Protein AF-A0A7C5XKD5-F1 (afdb_monomer_lite)

Secondary structure (DSSP, 8-state):
--S-SSSHHHHTTSS-PPP--PPPPEEEEEETTEEEEEEEEPPPTT--SPEEEEEEEEE-TT--EEEEEEEEEEETTEEEEEEEEEETTSSS------EEE---HHHHHHHHHHHHHHHS-SS--PPPPHHHHHHHHHHHHHHH--PPPPP------SSS----SEEEESGGG-EEEEEEEETTTTEEEEEEEESSSTT-EEEEEEEEEEETTTEEEEEEEEEETTEEEEEEES--HHHHHHHHHHHHT-SSS-SSSHHHHHHHHHHHHHHHHHHHHHHHHHHHHHHHHHHHHHT-HHHHH-HHHIIIIIIGGGT--S-HHHHHHHHHHHHGGGS-GGG--EEEEEESSSHHHHHHHHHHHHHS-TTTEEEEEE-TT--THHHHTTSEEEEETTEEEEEEE-TT-EEEEE--GGGGSSSHHHHHHHHHHHHHTS---TT-EEEEEEEETTTTEEEEEEEES--EEEEEEEGGGGGG--THHHHHEEEEE----GGGHHHHHHHHHHTTTTHHHHHHHHHHHHHHHTTSPEEEEEEE-HHHHHHHHHHHHTT---HHHHHHHHHHHHHHHHHHHHHHHHHHHHHHHHTTPPPPSEEEEEEE-HHHHHHHHHHHHHHHHHHHTT----HHHHHHHHHHHHT-S-EEHHHHHHHS-S-HHHHHHHHHHHHHTTSSEEEETTEEE-TT-TTS-THHHHHHHHHTTSSS-------

Sequence (711 aa):
MTAGDSEQAKENAELNKPVGLSSPERKCAIEGGIKVCVVTDTPRDGFDGSTILAELDVSDEDGKRGYCVIEFRRKDGKDYARFFITISGYKGKRERIINDPIKNVNKLLSTLRAIIKAGNGPEGVPSPSGGIANLIKEVMERAYGIRKPEQQGRSEGPQGIELPEEVREGENDRFVATRDFDYDKGTFSIIIKDREQPGKEVSIIFRLVRKGQTKVYVYISIYSNGKRVLEDRDLPIMEIMKAIRRELNTKAIRNDGPIADFIGRVYSLVIKEAEKLRRELIKQLRKKLFNKLRGAQEFLANPLRYIVTYVLGLKHYGDEIAKKAGVLTIATAWLPDEYHAHCAITGPSSGGKTNLLKALYECTPKSVVLGGVLRASSSPKALFYAGRREEVGKAIRHVLEVHHKVVFYAEPTMFYNNTPEGSLARELFKLLLSDTEEGEVLCHEAVDPDKLVYRQYCIDGRPVVITTIPDENLTSLRGQELARLLPVSIDLNPEVEPEALRFIRRKSRFKEEFKRRALLARFFLSLMPIVESVELDEEADRFIDDLLMSYIGGERIEKHIRRAEQDLESLAAAYELLNYTAKLIQEGKKPPRKLEKLIVGKEAVKYVWEILKDAFEAKIYASPLKGDKARIYKLIRDRGGPVRAAEILEAVSLSKKTVYTILRELLDEGRIIQCGRGIYAVPGKCGQSITNYMNEKQNNAQQGGEGDGPQ

pLDDT: mean 74.14, std 22.01, range [25.62, 98.62]

Foldseek 3Di:
DDPDPPPVVVVVVPPDDDDDDDAWDWDWDDDPNKIWIWTWDDDDPPFPDIWTWIWIWDQDPVGWTKIKTWTWGDDPNFIWIWIAIATPDDPDGDGDTDTDGCLDVVVVVVVVQVVVVVVDDPDDDDDPPVVVVVVVVVVCCVVPPDDDDDDDDDDDDPDDDPQDQWDFWFVVSQKIWGWDDDLVQLKIKIKIDGNVDPQWIKMKIWGFDDDPQQATWTWIWIDTSNHTDDIDTPDDLVVVVVSVCVSSVDPGQDCSDRVSVSVVVVVVVSVVSSVVSSVVSVVVVLVVLLVVLLVCCVCLVAVLCCCQCVQLVLQAPAQSLVSSLLLLLLLLLLEALLLRAEAEAEEAPDCRLVSSLVSSQLLAAPVQEQDHQAELPHFPVVSLVVADWDDDPQATEREHEARSHEHHYEEVVLLLDPDPSNVVSVVVVLLLQDADDQQRKDWDWDQPVVPSGIYIRIYHGHHRYYYYYYPVCLVVDDDSRLQRYQYRYGDPDVVCVVVVVVSVVCSVVCPVVSSVSSVSSNSLSVQQAREQEEEEDPQQVVVLCVVLVLLDDDPVLVSLSVSLSSNLSSSLQSSQSSNVSSVCSNVVHGRDNHDHYDYGYNVSSVVSCVSSVLSSVCRSLSHNDDDVLVVLLCVQVVVQAKDAQVVSCVVDVDDSVVSVVSVVVCVVSLQWDALDDRIIHGRPRSPPDPVVPVVVVVVVVVPPDDDDDDD

Radius of gyration: 37.43 Å; chains: 1; bounding box: 104×85×127 Å

Structure (mmCIF, N/CA/C/O backbone):
data_AF-A0A7C5XKD5-F1
#
_entry.id   AF-A0A7C5XKD5-F1
#
loop_
_atom_site.group_PDB
_atom_site.id
_atom_site.type_symbol
_atom_site.label_atom_id
_atom_site.label_alt_id
_atom_site.label_comp_id
_atom_site.label_asym_id
_atom_site.label_entity_id
_atom_site.label_seq_id
_atom_site.pdbx_PDB_ins_code
_atom_site.Cartn_x
_atom_site.Cartn_y
_atom_site.Cartn_z
_atom_site.occupancy
_atom_site.B_iso_or_equiv
_atom_site.auth_seq_id
_atom_site.auth_comp_id
_atom_site.auth_asym_id
_atom_site.auth_atom_id
_atom_site.pdbx_PDB_model_num
ATOM 1 N N . MET A 1 1 ? 31.459 -57.978 48.358 1.00 37.84 1 MET A N 1
ATOM 2 C CA . MET A 1 1 ? 31.448 -56.915 49.380 1.00 37.84 1 MET A CA 1
ATOM 3 C C . MET A 1 1 ? 30.030 -56.416 49.503 1.00 37.84 1 MET A C 1
ATOM 5 O O . MET A 1 1 ? 29.322 -56.342 48.509 1.00 37.84 1 MET A O 1
ATOM 9 N N . THR A 1 2 ? 29.610 -56.318 50.747 1.00 29.58 2 THR A N 1
ATOM 10 C CA . THR A 1 2 ? 28.289 -56.651 51.270 1.00 29.58 2 THR A CA 1
ATOM 11 C C . THR A 1 2 ? 27.426 -55.422 51.503 1.00 29.58 2 THR A C 1
ATOM 13 O O . THR A 1 2 ? 27.930 -54.312 51.635 1.00 29.58 2 THR A O 1
ATOM 16 N N . ALA A 1 3 ? 26.118 -55.676 51.585 1.00 35.81 3 ALA A N 1
ATOM 17 C CA . ALA A 1 3 ? 25.124 -54.808 52.194 1.00 35.81 3 ALA A CA 1
ATOM 18 C C . ALA A 1 3 ? 25.653 -54.236 53.521 1.00 35.81 3 ALA A C 1
ATOM 20 O O . ALA A 1 3 ? 25.986 -54.997 54.428 1.00 35.81 3 ALA A O 1
ATOM 21 N N . GLY A 1 4 ? 25.785 -52.913 53.589 1.00 32.97 4 GLY A N 1
ATOM 22 C CA . GLY A 1 4 ? 26.355 -52.206 54.739 1.00 32.97 4 GLY A CA 1
ATOM 23 C C . GLY A 1 4 ? 26.035 -50.710 54.775 1.00 32.97 4 GLY A C 1
ATOM 24 O O . GLY A 1 4 ? 25.967 -50.144 55.856 1.00 32.97 4 GLY A O 1
ATOM 25 N N . ASP A 1 5 ? 25.710 -50.086 53.637 1.00 37.31 5 ASP A N 1
ATOM 26 C CA . ASP A 1 5 ? 25.502 -48.627 53.589 1.00 37.31 5 ASP A CA 1
ATOM 27 C C . ASP A 1 5 ? 24.025 -48.182 53.609 1.00 37.31 5 ASP A C 1
ATOM 29 O O . ASP A 1 5 ? 23.731 -46.994 53.493 1.00 37.31 5 ASP A O 1
ATOM 33 N N . SER A 1 6 ? 23.059 -49.100 53.774 1.00 42.69 6 SER A N 1
ATOM 34 C CA . SER A 1 6 ? 21.624 -48.748 53.783 1.00 42.69 6 SER A CA 1
ATOM 35 C C . SER A 1 6 ? 21.005 -48.552 55.172 1.00 42.69 6 SER A C 1
ATOM 37 O O . SER A 1 6 ? 19.851 -48.130 55.251 1.00 42.69 6 SER A O 1
ATOM 39 N N . GLU A 1 7 ? 21.722 -48.854 56.259 1.00 37.22 7 GLU A N 1
ATOM 40 C CA . GLU A 1 7 ? 21.182 -48.739 57.627 1.00 37.22 7 GLU A CA 1
ATOM 41 C C . GLU A 1 7 ? 21.539 -47.420 58.328 1.00 37.22 7 GLU A C 1
ATOM 43 O O . GLU A 1 7 ? 20.690 -46.875 59.029 1.00 37.22 7 GLU A O 1
ATOM 48 N N . GLN A 1 8 ? 22.682 -46.789 58.033 1.00 37.28 8 GLN A N 1
ATOM 49 C CA . GLN A 1 8 ? 23.016 -45.464 58.595 1.00 37.28 8 GLN A CA 1
ATOM 50 C C . GLN A 1 8 ? 22.252 -44.288 57.955 1.00 37.28 8 GLN A C 1
ATOM 52 O O . GLN A 1 8 ? 22.189 -43.202 58.528 1.00 37.28 8 GLN A O 1
ATOM 57 N N . ALA A 1 9 ? 21.608 -44.490 56.800 1.00 37.19 9 ALA A N 1
ATOM 58 C CA . ALA A 1 9 ? 20.770 -43.464 56.171 1.00 37.19 9 ALA A CA 1
ATOM 59 C C . ALA A 1 9 ? 19.340 -43.400 56.745 1.00 37.19 9 ALA A C 1
ATOM 61 O O . ALA A 1 9 ? 18.638 -42.414 56.517 1.00 37.19 9 ALA A O 1
ATOM 62 N N . LYS A 1 10 ? 18.895 -44.422 57.493 1.00 38.03 10 LYS A N 1
ATOM 63 C CA . LYS A 1 10 ? 17.557 -44.440 58.108 1.00 38.03 10 LYS A CA 1
ATOM 64 C C . LYS A 1 10 ? 17.517 -43.761 59.476 1.00 38.03 10 LYS A C 1
ATOM 66 O O . LYS A 1 10 ? 16.509 -43.147 59.803 1.00 38.03 10 LYS A O 1
ATOM 71 N N . GLU A 1 11 ? 18.615 -43.781 60.227 1.00 31.91 11 GLU A N 1
ATOM 72 C CA . GLU A 1 11 ? 18.645 -43.236 61.592 1.00 31.91 11 GLU A CA 1
ATOM 73 C C . GLU A 1 11 ? 18.749 -41.695 61.625 1.00 31.91 11 GLU A C 1
ATOM 75 O O . GLU A 1 11 ? 18.187 -41.047 62.504 1.00 31.91 11 GLU A O 1
ATOM 80 N N . ASN A 1 12 ? 19.326 -41.068 60.591 1.00 33.34 12 ASN A N 1
ATOM 81 C CA . ASN A 1 12 ? 19.355 -39.601 60.461 1.00 33.34 12 ASN A CA 1
ATOM 82 C C . ASN A 1 12 ? 18.059 -38.985 59.889 1.00 33.34 12 ASN A C 1
ATOM 84 O O . ASN A 1 12 ? 17.941 -37.761 59.823 1.00 33.34 12 ASN A O 1
ATOM 88 N N . ALA A 1 13 ? 17.075 -39.801 59.492 1.00 34.38 13 ALA A N 1
ATOM 89 C CA . ALA A 1 13 ? 15.789 -39.322 58.976 1.00 34.38 13 ALA A CA 1
ATOM 90 C C . ALA A 1 13 ? 14.694 -39.203 60.058 1.00 34.38 13 ALA A C 1
ATOM 92 O O . ALA A 1 13 ? 13.679 -38.548 59.821 1.00 34.38 13 ALA A O 1
ATOM 93 N N . GLU A 1 14 ? 14.882 -39.781 61.251 1.00 31.84 14 GLU A N 1
ATOM 94 C CA . GLU A 1 14 ? 13.859 -39.779 62.313 1.00 31.84 14 GLU A CA 1
ATOM 95 C C . GLU A 1 14 ? 13.990 -38.643 63.343 1.00 31.84 14 GLU A C 1
ATOM 97 O O . GLU A 1 14 ? 13.063 -38.420 64.121 1.00 31.84 14 GLU A O 1
ATOM 102 N N . LEU A 1 15 ? 15.063 -37.847 63.296 1.00 30.47 15 LEU A N 1
ATOM 103 C CA . LEU A 1 15 ? 15.300 -36.729 64.226 1.00 30.47 15 LEU A CA 1
ATOM 104 C C . LEU A 1 15 ? 14.810 -35.351 63.736 1.00 30.47 15 LEU A C 1
ATOM 106 O O . LEU A 1 15 ? 14.974 -34.365 64.445 1.00 30.47 15 LEU A O 1
ATOM 110 N N . ASN A 1 16 ? 14.140 -35.272 62.579 1.00 31.34 16 ASN A N 1
ATOM 111 C CA . ASN A 1 16 ? 13.530 -34.036 62.062 1.00 31.34 16 ASN A CA 1
ATOM 112 C C . ASN A 1 16 ? 12.050 -34.230 61.679 1.00 31.34 16 ASN A C 1
ATOM 114 O O . ASN A 1 16 ? 11.653 -34.015 60.534 1.00 31.34 16 ASN A O 1
ATOM 118 N N . LYS A 1 17 ? 11.204 -34.624 62.641 1.00 28.41 17 LYS A N 1
ATOM 119 C CA . LYS A 1 17 ? 9.740 -34.500 62.508 1.00 28.41 17 LYS A CA 1
ATOM 120 C C . LYS A 1 17 ? 9.281 -33.124 63.013 1.00 28.41 17 LYS A C 1
ATOM 122 O O . LYS A 1 17 ? 9.429 -32.859 64.206 1.00 28.41 17 LYS A O 1
ATOM 127 N N . PRO A 1 18 ? 8.652 -32.273 62.181 1.00 27.08 18 PRO A N 1
ATOM 128 C CA . PRO A 1 18 ? 7.800 -31.210 62.685 1.00 27.08 18 PRO A CA 1
ATOM 129 C C . PRO A 1 18 ? 6.547 -31.827 63.314 1.00 27.08 18 PRO A C 1
ATOM 131 O O . PRO A 1 18 ? 5.909 -32.721 62.756 1.00 27.08 18 PRO A O 1
ATOM 134 N N . VAL A 1 19 ? 6.224 -31.329 64.499 1.00 27.20 19 VAL A N 1
ATOM 135 C CA . VAL A 1 19 ? 5.033 -31.635 65.288 1.00 27.20 19 VAL A CA 1
ATOM 136 C C . VAL A 1 19 ? 3.759 -31.270 64.509 1.00 27.20 19 VAL A C 1
ATOM 138 O O . VAL A 1 19 ? 3.626 -30.148 64.038 1.00 27.20 19 VAL A O 1
ATOM 141 N N . GLY A 1 20 ? 2.827 -32.225 64.420 1.00 32.12 20 GLY A N 1
ATOM 142 C CA . GLY A 1 20 ? 1.377 -32.028 64.272 1.00 32.12 20 GLY A CA 1
ATOM 143 C C . GLY A 1 20 ? 0.867 -31.100 63.161 1.00 32.12 20 GLY A C 1
ATOM 144 O O . GLY A 1 20 ? 0.522 -29.955 63.429 1.00 32.12 20 GLY A O 1
ATOM 145 N N . LEU A 1 21 ? 0.651 -31.643 61.959 1.00 28.59 21 LEU A N 1
ATOM 146 C CA . LEU A 1 21 ? -0.306 -31.099 60.988 1.00 28.59 21 LEU A CA 1
ATOM 147 C C . LEU A 1 21 ? -1.434 -32.121 60.804 1.00 28.59 21 LEU A C 1
ATOM 149 O O . LEU A 1 21 ? -1.189 -33.273 60.443 1.00 28.59 21 LEU A O 1
ATOM 153 N N . SER A 1 22 ? -2.668 -31.718 61.111 1.00 31.77 22 SER A N 1
ATOM 154 C CA . SER A 1 22 ? -3.871 -32.520 60.878 1.00 31.77 22 SER A CA 1
ATOM 155 C C . SER A 1 22 ? -4.026 -32.829 59.389 1.00 31.77 22 SER A C 1
ATOM 157 O O . SER A 1 22 ? -3.829 -31.951 58.552 1.00 31.77 22 SER A O 1
ATOM 159 N N . SER A 1 23 ? -4.411 -34.062 59.064 1.00 35.09 23 SER A N 1
ATOM 160 C CA . SER A 1 23 ? -4.682 -34.510 57.696 1.00 35.09 23 SER A CA 1
ATOM 161 C C . SER A 1 23 ? -5.756 -33.626 57.036 1.00 35.09 23 SER A C 1
ATOM 163 O O . SER A 1 23 ? -6.774 -33.365 57.680 1.00 35.09 23 SER A O 1
ATOM 165 N N . PRO A 1 24 ? -5.583 -33.170 55.782 1.00 44.66 24 PRO A N 1
ATOM 166 C CA . PRO A 1 24 ? -6.561 -32.295 55.143 1.00 44.66 24 PRO A CA 1
ATOM 167 C C . PRO A 1 24 ? -7.896 -33.025 54.917 1.00 44.66 24 PRO A C 1
ATOM 169 O O . PRO A 1 24 ? -7.926 -34.145 54.399 1.00 44.66 24 PRO A O 1
ATOM 172 N N . GLU A 1 25 ? -9.016 -32.392 55.289 1.00 42.06 25 GLU A N 1
ATOM 173 C CA . GLU A 1 25 ? -10.355 -32.908 54.984 1.00 42.06 25 GLU A CA 1
ATOM 174 C C . GLU A 1 25 ? -10.568 -32.928 53.463 1.00 42.06 25 GLU A C 1
ATOM 176 O O . GLU A 1 25 ? -10.487 -31.897 52.791 1.00 42.06 25 GLU A O 1
ATOM 181 N N . ARG A 1 26 ? -10.865 -34.112 52.913 1.00 45.72 26 ARG A N 1
ATOM 182 C CA . ARG A 1 26 ? -11.132 -34.313 51.483 1.00 45.72 26 ARG A CA 1
ATOM 183 C C . ARG A 1 26 ? -12.596 -34.685 51.282 1.00 45.72 26 ARG A C 1
ATOM 185 O O . ARG A 1 26 ? -13.019 -35.770 51.673 1.00 45.72 26 ARG A O 1
ATOM 192 N N . LYS A 1 27 ? -13.379 -33.799 50.660 1.00 44.69 27 LYS A N 1
ATOM 193 C CA . LYS A 1 27 ? -14.781 -34.070 50.282 1.00 44.69 27 LYS A CA 1
ATOM 194 C C . LYS A 1 27 ? -14.887 -34.193 48.770 1.00 44.69 27 LYS A C 1
ATOM 196 O O . LYS A 1 27 ? -14.417 -33.309 48.058 1.00 44.69 27 LYS A O 1
ATOM 201 N N . CYS A 1 28 ? -15.495 -35.274 48.285 1.00 42.50 28 CYS A N 1
ATOM 202 C CA . CYS A 1 28 ? -15.634 -35.538 46.854 1.00 42.50 28 CYS A CA 1
ATOM 203 C C . CYS A 1 28 ? -17.097 -35.758 46.447 1.00 42.50 28 CYS A C 1
ATOM 205 O O . CYS A 1 28 ? -17.849 -36.381 47.192 1.00 42.50 28 CYS A O 1
ATOM 207 N N . ALA A 1 29 ? -17.471 -35.312 45.247 1.00 42.25 29 ALA A N 1
ATOM 208 C CA . ALA A 1 29 ? -18.750 -35.600 44.592 1.00 42.25 29 ALA A CA 1
ATOM 209 C C . ALA A 1 29 ? -18.510 -36.137 43.169 1.00 42.25 29 ALA A C 1
ATOM 211 O O . ALA A 1 29 ? -17.501 -35.797 42.552 1.00 42.25 29 ALA A O 1
ATOM 212 N N . ILE A 1 30 ? -19.407 -36.988 42.657 1.00 42.03 30 ILE A N 1
ATOM 213 C CA . ILE A 1 30 ? -19.303 -37.598 41.318 1.00 42.03 30 ILE A CA 1
ATOM 214 C C . ILE A 1 30 ? -20.630 -37.407 40.577 1.00 42.03 30 ILE A C 1
ATOM 216 O O . ILE A 1 30 ? -21.666 -37.821 41.090 1.00 42.03 30 ILE A O 1
ATOM 220 N N . GLU A 1 31 ? -20.603 -36.829 39.374 1.00 40.34 31 GLU A N 1
ATOM 221 C CA . GLU A 1 31 ? -21.782 -36.703 38.503 1.00 40.34 31 GLU A CA 1
ATOM 222 C C . GLU A 1 31 ? -21.367 -36.774 37.021 1.00 40.34 31 GLU A C 1
ATOM 224 O O . GLU A 1 31 ? -20.411 -36.119 36.611 1.00 40.34 31 GLU A O 1
ATOM 229 N N . GLY A 1 32 ? -22.052 -37.593 36.212 1.00 38.06 32 GLY A N 1
ATOM 230 C CA . GLY A 1 32 ? -21.808 -37.690 34.762 1.00 38.06 32 GLY A CA 1
ATOM 231 C C . GLY A 1 32 ? -20.400 -38.149 34.354 1.00 38.06 32 GLY A C 1
ATOM 232 O O . GLY A 1 32 ? -19.890 -37.695 33.338 1.00 38.06 32 GLY A O 1
ATOM 233 N N . GLY A 1 33 ? -19.745 -38.996 35.159 1.00 39.22 33 GLY A N 1
ATOM 234 C CA . GLY A 1 33 ? -18.359 -39.431 34.923 1.00 39.22 33 GLY A CA 1
ATOM 235 C C . GLY A 1 33 ? -17.292 -38.436 35.394 1.00 39.22 33 GLY A C 1
ATOM 236 O O . GLY A 1 33 ? -16.104 -38.707 35.251 1.00 39.22 33 GLY A O 1
ATOM 237 N N . ILE A 1 34 ? -17.699 -37.314 35.999 1.00 38.62 34 ILE A N 1
ATOM 238 C CA . ILE A 1 34 ? -16.794 -36.280 36.502 1.00 38.62 34 ILE A CA 1
ATOM 239 C C . ILE A 1 34 ? -16.718 -36.360 38.030 1.00 38.62 34 ILE A C 1
ATOM 241 O O . ILE A 1 34 ? -17.733 -36.195 38.710 1.00 38.62 34 ILE A O 1
ATOM 245 N N . LYS A 1 35 ? -15.519 -36.596 38.584 1.00 41.66 35 LYS A N 1
ATOM 246 C CA . LYS A 1 35 ? -15.264 -36.594 40.038 1.00 41.66 35 LYS A CA 1
ATOM 247 C C . LYS A 1 35 ? -14.626 -35.274 40.451 1.00 41.66 35 LYS A C 1
ATOM 249 O O . LYS A 1 35 ? -13.559 -34.931 39.951 1.00 41.66 35 LYS A O 1
ATOM 254 N N . VAL A 1 36 ? -15.263 -34.558 41.376 1.00 43.41 36 VAL A N 1
ATOM 255 C CA . VAL A 1 36 ? -14.750 -33.312 41.957 1.00 43.41 36 VAL A CA 1
ATOM 256 C C . VAL A 1 36 ? -14.348 -33.556 43.401 1.00 43.41 36 VAL A C 1
ATOM 258 O O . VAL A 1 36 ? -15.210 -33.894 44.206 1.00 43.41 36 VAL A O 1
ATOM 261 N N . CYS A 1 37 ? -13.073 -33.374 43.742 1.00 42.16 37 CYS A N 1
ATOM 262 C CA . CYS A 1 37 ? -12.582 -33.453 45.120 1.00 42.16 37 CYS A CA 1
ATOM 263 C C . CYS A 1 37 ? -12.060 -32.095 45.589 1.00 42.16 37 CYS A C 1
ATOM 265 O O . CYS A 1 37 ? -11.262 -31.468 44.895 1.00 42.16 37 CYS A O 1
ATOM 267 N N . VAL A 1 38 ? -12.486 -31.666 46.776 1.00 45.47 38 VAL A N 1
ATOM 268 C CA . VAL A 1 38 ? -11.997 -30.455 47.440 1.00 45.47 38 VAL A CA 1
ATOM 269 C C . VAL A 1 38 ? -11.015 -30.856 48.532 1.00 45.47 38 VAL A C 1
ATOM 271 O O . VAL A 1 38 ? -11.377 -31.638 49.413 1.00 45.47 38 VAL A O 1
ATOM 274 N N . VAL A 1 39 ? -9.791 -30.329 48.461 1.00 43.22 39 VAL A N 1
ATOM 275 C CA . VAL A 1 39 ? -8.750 -30.471 49.491 1.00 43.22 39 VAL A CA 1
ATOM 276 C C . VAL A 1 39 ? -8.420 -29.076 50.017 1.00 43.22 39 VAL A C 1
ATOM 278 O O . VAL A 1 39 ? -8.058 -28.191 49.239 1.00 43.22 39 VAL A O 1
ATOM 281 N N . THR A 1 40 ? -8.571 -28.863 51.323 1.00 46.06 40 THR A N 1
ATOM 282 C CA . THR A 1 40 ? -8.166 -27.620 51.996 1.00 46.06 40 THR A CA 1
ATOM 283 C C . THR A 1 40 ? -6.854 -27.853 52.728 1.00 46.06 40 THR A C 1
ATOM 285 O O . THR A 1 40 ? -6.833 -28.654 53.659 1.00 46.06 40 THR A O 1
ATOM 288 N N . ASP A 1 41 ? -5.785 -27.165 52.323 1.00 39.91 41 ASP A N 1
ATOM 289 C CA . ASP A 1 41 ? -4.461 -27.302 52.946 1.00 39.91 41 ASP A CA 1
ATOM 290 C C . ASP A 1 41 ? -4.038 -26.006 53.665 1.00 39.91 41 ASP A C 1
ATOM 292 O O . ASP A 1 41 ? -4.388 -24.894 53.243 1.00 39.91 41 ASP A O 1
ATOM 296 N N . THR A 1 42 ? -3.317 -26.155 54.780 1.00 38.22 42 THR A N 1
ATOM 297 C CA . THR A 1 42 ? -2.827 -25.063 55.647 1.00 38.22 42 THR A CA 1
ATOM 298 C C . THR A 1 42 ? -1.759 -24.177 54.972 1.00 38.22 42 THR A C 1
ATOM 300 O O . THR A 1 42 ? -1.118 -24.614 54.015 1.00 38.22 42 THR A O 1
ATOM 303 N N . PRO A 1 43 ? -1.553 -22.925 55.442 1.00 37.62 43 PRO A N 1
ATOM 304 C CA . PRO A 1 43 ? -0.765 -21.904 54.738 1.00 37.62 43 PRO A CA 1
ATOM 305 C C . PRO A 1 43 ? 0.701 -22.305 54.499 1.00 37.62 43 PRO A C 1
ATOM 307 O O . PRO A 1 43 ? 1.344 -22.864 55.383 1.00 37.62 43 PRO A O 1
ATOM 310 N N . ARG A 1 44 ? 1.253 -21.953 53.326 1.00 36.81 44 ARG A N 1
ATOM 311 C CA . ARG A 1 44 ? 2.707 -21.945 53.062 1.00 36.81 44 ARG A CA 1
ATOM 312 C C . ARG A 1 44 ? 3.256 -20.527 53.225 1.00 36.81 44 ARG A C 1
ATOM 314 O O . ARG A 1 44 ? 2.603 -19.573 52.803 1.00 36.81 44 ARG A O 1
ATOM 321 N N . ASP A 1 45 ? 4.458 -20.417 53.790 1.00 34.22 45 ASP A N 1
ATOM 322 C CA . ASP A 1 45 ? 5.115 -19.154 54.150 1.00 34.22 45 ASP A CA 1
ATOM 323 C C . ASP A 1 45 ? 5.039 -18.077 53.054 1.00 34.22 45 ASP A C 1
ATOM 325 O O . ASP A 1 45 ? 5.394 -18.299 51.892 1.00 34.22 45 ASP A O 1
ATOM 329 N N . GLY A 1 46 ? 4.579 -16.886 53.452 1.00 41.53 46 GLY A N 1
ATOM 330 C CA . GLY A 1 46 ? 4.482 -15.689 52.608 1.00 41.53 46 GLY A CA 1
ATOM 331 C C . GLY A 1 46 ? 3.105 -15.398 51.994 1.00 41.53 46 GLY A C 1
ATOM 332 O O . GLY A 1 46 ? 3.004 -14.464 51.195 1.00 41.53 46 GLY A O 1
ATOM 333 N N . PHE A 1 47 ? 2.056 -16.156 52.338 1.00 39.34 47 PHE A N 1
ATOM 334 C CA . PHE A 1 47 ? 0.693 -15.955 51.824 1.00 39.34 47 PHE A CA 1
ATOM 335 C C . PHE A 1 47 ? -0.382 -16.083 52.919 1.00 39.34 47 PHE A C 1
ATOM 337 O O . PHE A 1 47 ? -0.498 -17.120 53.567 1.00 39.34 47 PHE A O 1
ATOM 344 N N . ASP A 1 48 ? -1.222 -15.053 53.066 1.00 36.88 48 ASP A N 1
ATOM 345 C CA . ASP A 1 48 ? -2.383 -15.057 53.966 1.00 36.88 48 ASP A CA 1
ATOM 346 C C . ASP A 1 48 ? -3.583 -15.757 53.301 1.00 36.88 48 ASP A C 1
ATOM 348 O O . ASP A 1 48 ? -4.358 -15.127 52.574 1.00 36.88 48 ASP A O 1
ATOM 352 N N . GLY A 1 49 ? -3.770 -17.059 53.541 1.00 42.06 49 GLY A N 1
ATOM 353 C CA . GLY A 1 49 ? -5.046 -17.728 53.250 1.00 42.06 49 GLY A CA 1
ATOM 354 C C . GLY A 1 49 ? -4.988 -19.220 52.918 1.00 42.06 49 GLY A C 1
ATOM 355 O O . GLY A 1 49 ? -3.978 -19.746 52.455 1.00 42.06 49 GLY A O 1
ATOM 356 N N . SER A 1 50 ? -6.122 -19.889 53.145 1.00 42.88 50 SER A N 1
ATOM 357 C CA . SER A 1 50 ? -6.398 -21.286 52.805 1.00 42.88 50 SER A CA 1
ATOM 358 C C . SER A 1 50 ? -6.351 -21.512 51.292 1.00 42.88 50 SER A C 1
ATOM 360 O O . SER A 1 50 ? -7.024 -20.825 50.522 1.00 42.88 50 SER A O 1
ATOM 362 N N . THR A 1 51 ? -5.566 -22.499 50.859 1.00 42.88 51 THR A N 1
ATOM 363 C CA . THR A 1 51 ? -5.546 -22.925 49.456 1.00 42.88 51 THR A CA 1
ATOM 364 C C . THR A 1 51 ? -6.651 -23.954 49.257 1.00 42.88 51 THR A C 1
ATOM 366 O O . THR A 1 51 ? -6.646 -25.007 49.894 1.00 42.88 51 THR A O 1
ATOM 369 N N . ILE A 1 52 ? -7.615 -23.645 48.389 1.00 46.56 52 ILE A N 1
ATOM 370 C CA . ILE A 1 52 ? -8.641 -24.603 47.967 1.00 46.56 52 ILE A CA 1
ATOM 371 C C . ILE A 1 52 ? -8.141 -25.241 46.674 1.00 46.56 52 ILE A C 1
ATOM 373 O O . ILE A 1 52 ? -7.979 -24.535 45.677 1.00 46.56 52 ILE A O 1
ATOM 377 N N . LEU A 1 53 ? -7.896 -26.552 46.697 1.00 43.19 53 LEU A N 1
ATOM 378 C CA . LEU A 1 53 ? -7.688 -27.351 45.492 1.00 43.19 53 LEU A CA 1
ATOM 379 C C . LEU A 1 53 ? -9.002 -28.025 45.107 1.00 43.19 53 LEU A C 1
ATOM 381 O O . LEU A 1 53 ? -9.526 -28.833 45.872 1.00 43.19 53 LEU A O 1
ATOM 385 N N . ALA A 1 54 ? -9.511 -27.709 43.918 1.00 46.19 54 ALA A N 1
ATOM 386 C CA . ALA A 1 54 ? -10.558 -28.493 43.273 1.00 46.19 54 ALA A CA 1
ATOM 387 C C . ALA A 1 54 ? -9.924 -29.357 42.178 1.00 46.19 54 ALA A C 1
ATOM 389 O O . ALA A 1 54 ? -9.430 -28.815 41.190 1.00 46.19 54 ALA A O 1
ATOM 390 N N . GLU A 1 55 ? -9.926 -30.674 42.368 1.00 44.75 55 GLU A N 1
ATOM 391 C CA . GLU A 1 55 ? -9.532 -31.659 41.355 1.00 44.75 55 GLU A CA 1
ATOM 392 C C . GLU A 1 55 ? -10.770 -32.115 40.585 1.00 44.75 55 GLU A C 1
ATOM 394 O O . GLU A 1 55 ? -11.699 -32.632 41.197 1.00 44.75 55 GLU A O 1
ATOM 399 N N . LEU A 1 56 ? -10.781 -31.922 39.267 1.00 47.44 56 LEU A N 1
ATOM 400 C CA . LEU A 1 56 ? -11.805 -32.385 38.329 1.00 47.44 56 LEU A CA 1
ATOM 401 C C . LEU A 1 56 ? -11.217 -33.507 37.476 1.00 47.44 56 LEU A C 1
ATOM 403 O O . LEU A 1 56 ? -10.371 -33.232 36.627 1.00 47.44 56 LEU A O 1
ATOM 407 N N . ASP A 1 57 ? -11.671 -34.735 37.696 1.00 43.06 57 ASP A N 1
ATOM 408 C CA . ASP A 1 57 ? -11.353 -35.895 36.858 1.00 43.06 57 ASP A CA 1
ATOM 409 C C . ASP A 1 57 ? -12.400 -35.970 35.737 1.00 43.06 57 ASP A C 1
ATOM 411 O O . ASP A 1 57 ? -13.592 -36.034 36.034 1.00 43.06 57 ASP A O 1
ATOM 415 N N . VAL A 1 58 ? -11.993 -35.884 34.469 1.00 45.84 58 VAL A N 1
ATOM 416 C CA . VAL A 1 58 ? -12.891 -35.871 33.301 1.00 45.84 58 VAL A CA 1
ATOM 417 C C . VAL A 1 58 ? -12.505 -37.022 32.380 1.00 45.84 58 VAL A C 1
ATOM 419 O O . VAL A 1 58 ? -11.373 -37.056 31.896 1.00 45.84 58 VAL A O 1
ATOM 422 N N . SER A 1 59 ? -13.429 -37.950 32.130 1.00 40.84 59 SER A N 1
ATOM 423 C CA . SER A 1 59 ? -13.266 -39.021 31.141 1.00 40.84 59 SER A CA 1
ATOM 424 C C . SER A 1 59 ? -14.190 -38.798 29.945 1.00 40.84 59 SER A C 1
ATOM 426 O O . SER A 1 59 ? -15.372 -38.526 30.153 1.00 40.84 59 SER A O 1
ATOM 428 N N . ASP A 1 60 ? -13.677 -38.924 28.719 1.00 43.59 60 ASP A N 1
ATOM 429 C CA . ASP A 1 60 ? -14.522 -39.032 27.518 1.00 43.59 60 ASP A CA 1
ATOM 430 C C . ASP A 1 60 ? -15.036 -40.474 27.316 1.00 43.59 60 ASP A C 1
ATOM 432 O O . ASP A 1 60 ? -14.625 -41.395 28.027 1.00 43.59 60 ASP A O 1
ATOM 436 N N . GLU A 1 61 ? -15.963 -40.671 26.369 1.00 37.56 61 GLU A N 1
ATOM 437 C CA . GLU A 1 61 ? -16.537 -41.992 26.038 1.00 37.56 61 GLU A CA 1
ATOM 438 C C . GLU A 1 61 ? -15.476 -42.992 25.525 1.00 37.56 61 GLU A C 1
ATOM 440 O O . GLU A 1 61 ? -15.673 -44.202 25.629 1.00 37.56 61 GLU A O 1
ATOM 445 N N . ASP A 1 62 ? -14.312 -42.497 25.084 1.00 40.28 62 ASP A N 1
ATOM 446 C CA . ASP A 1 62 ? -13.144 -43.283 24.663 1.00 40.28 62 ASP A CA 1
ATOM 447 C C . ASP A 1 62 ? -12.202 -43.660 25.834 1.00 40.28 62 ASP A C 1
ATOM 449 O O . ASP A 1 62 ? -11.149 -44.272 25.627 1.00 40.28 62 ASP A O 1
ATOM 453 N N . GLY A 1 63 ? -12.537 -43.292 27.077 1.00 42.72 63 GLY A N 1
ATOM 454 C CA . GLY A 1 63 ? -11.780 -43.649 28.281 1.00 42.72 63 GLY A CA 1
ATOM 455 C C . GLY A 1 63 ? -10.511 -42.822 28.536 1.00 42.72 63 GLY A C 1
ATOM 456 O O . GLY A 1 63 ? -9.709 -43.192 29.404 1.00 42.72 63 GLY A O 1
ATOM 457 N N . LYS A 1 64 ? -10.302 -41.698 27.836 1.00 44.75 64 LYS A N 1
ATOM 458 C CA . LYS A 1 64 ? -9.157 -40.797 28.074 1.00 44.75 64 LYS A CA 1
ATOM 459 C C . LYS A 1 64 ? -9.419 -39.920 29.293 1.00 44.75 64 LYS A C 1
ATOM 461 O O . LYS A 1 64 ? -10.455 -39.272 29.383 1.00 44.75 64 LYS A O 1
ATOM 466 N N . ARG A 1 65 ? -8.464 -39.873 30.232 1.00 43.47 65 ARG A N 1
ATOM 467 C CA . ARG A 1 65 ? -8.588 -39.132 31.502 1.00 43.47 65 ARG A CA 1
ATOM 468 C C . ARG A 1 65 ? -7.876 -37.780 31.444 1.00 43.47 65 ARG A C 1
ATOM 470 O O . ARG A 1 65 ? -6.688 -37.706 31.124 1.00 43.47 65 ARG A O 1
ATOM 477 N N . GLY A 1 66 ? -8.563 -36.704 31.799 1.00 48.19 66 GLY A N 1
ATOM 478 C CA . GLY A 1 66 ? -7.970 -35.393 32.055 1.00 48.19 66 GLY A CA 1
ATOM 479 C C . GLY A 1 66 ? -8.197 -34.963 33.498 1.00 48.19 66 GLY A C 1
ATOM 480 O O . GLY A 1 66 ? -9.269 -35.196 34.040 1.00 48.19 66 GLY A O 1
ATOM 481 N N . TYR A 1 67 ? -7.209 -34.306 34.104 1.00 47.12 67 TYR A N 1
ATOM 482 C CA . TYR A 1 67 ? -7.339 -33.695 35.422 1.00 47.12 67 TYR A CA 1
ATOM 483 C C . TYR A 1 67 ? -7.214 -32.171 35.337 1.00 47.12 67 TYR A C 1
ATOM 485 O O . TYR A 1 67 ? -6.286 -31.629 34.731 1.00 47.12 67 TYR A O 1
ATOM 493 N N . CYS A 1 68 ? -8.148 -31.454 35.956 1.00 46.81 68 CYS A N 1
ATOM 494 C CA . CYS A 1 68 ? -8.051 -30.013 36.174 1.00 46.81 68 CYS A CA 1
ATOM 495 C C . CYS A 1 68 ? -7.929 -29.732 37.671 1.00 46.81 68 CYS A C 1
ATOM 497 O O . CYS A 1 68 ? -8.792 -30.122 38.446 1.00 46.81 68 CYS A O 1
ATOM 499 N N . VAL A 1 69 ? -6.855 -29.053 38.063 1.00 50.56 69 VAL A N 1
ATOM 500 C CA . VAL A 1 69 ? -6.629 -28.524 39.404 1.00 50.56 69 VAL A CA 1
ATOM 501 C C . VAL A 1 69 ? -6.862 -27.019 39.374 1.00 50.56 69 VAL A C 1
ATOM 503 O O . VAL A 1 69 ? -6.218 -26.294 38.615 1.00 50.56 69 VAL A O 1
ATOM 506 N N . ILE A 1 70 ? -7.776 -26.537 40.207 1.00 52.66 70 ILE A N 1
ATOM 507 C CA . ILE A 1 70 ? -7.998 -25.103 40.408 1.00 52.66 70 ILE A CA 1
ATOM 508 C C . ILE A 1 70 ? -7.462 -24.739 41.783 1.00 52.66 70 ILE A C 1
ATOM 510 O O . ILE A 1 70 ? -7.919 -25.286 42.781 1.00 52.66 70 ILE A O 1
ATOM 514 N N . GLU A 1 71 ? -6.497 -23.828 41.816 1.00 54.16 71 GLU A N 1
ATOM 515 C CA . GLU A 1 71 ? -5.845 -23.335 43.021 1.00 54.16 71 GLU A CA 1
ATOM 516 C C . GLU A 1 71 ? -6.293 -21.893 43.289 1.00 54.16 71 GLU A C 1
ATOM 518 O O . GLU A 1 71 ? -6.006 -20.981 42.512 1.00 54.16 71 GLU A O 1
ATOM 523 N N . PHE A 1 72 ? -6.996 -21.667 44.395 1.00 52.59 72 PHE A N 1
ATOM 524 C CA . PHE A 1 72 ? -7.416 -20.327 44.812 1.00 52.59 72 PHE A CA 1
ATOM 525 C C . PHE A 1 72 ? -6.393 -19.736 45.792 1.00 52.59 72 PHE A C 1
ATOM 527 O O . PHE A 1 72 ? -6.047 -20.377 46.781 1.00 52.59 72 PHE A O 1
ATOM 534 N N . ARG A 1 73 ? -5.892 -18.523 45.519 1.00 57.28 73 ARG A N 1
ATOM 535 C CA . ARG A 1 73 ? -4.889 -17.817 46.334 1.00 57.28 73 ARG A CA 1
ATOM 536 C C . ARG A 1 73 ? -5.337 -16.398 46.654 1.00 57.28 73 ARG A C 1
ATOM 538 O O . ARG A 1 73 ? -5.813 -15.695 45.770 1.00 57.28 73 ARG A O 1
ATOM 545 N N . ARG A 1 74 ? -5.071 -15.922 47.868 1.00 45.94 74 ARG A N 1
ATOM 546 C CA . ARG A 1 74 ? -5.207 -14.506 48.233 1.00 45.94 74 ARG A CA 1
ATOM 547 C C . ARG A 1 74 ? -3.817 -13.872 48.339 1.00 45.94 74 ARG A C 1
ATOM 549 O O . ARG A 1 74 ? -2.936 -14.411 48.999 1.00 45.94 74 ARG A O 1
ATOM 556 N N . LYS A 1 75 ? -3.592 -12.750 47.649 1.00 45.94 75 LYS A N 1
ATOM 557 C CA . LYS A 1 75 ? -2.343 -11.969 47.726 1.00 45.94 75 LYS A CA 1
ATOM 558 C C . LYS A 1 75 ? -2.668 -10.477 47.716 1.00 45.94 75 LYS A C 1
ATOM 560 O O . LYS A 1 75 ? -3.398 -10.019 46.837 1.00 45.94 75 LYS A O 1
ATOM 565 N N . ASP A 1 76 ? -2.149 -9.723 48.682 1.00 50.03 76 ASP A N 1
ATOM 566 C CA . ASP A 1 76 ? -2.355 -8.269 48.807 1.00 50.03 76 ASP A CA 1
ATOM 567 C C . ASP A 1 76 ? -3.848 -7.863 48.823 1.00 50.03 76 ASP A C 1
ATOM 569 O O . ASP A 1 76 ? -4.267 -6.918 48.148 1.00 50.03 76 ASP A O 1
ATOM 573 N N . GLY A 1 77 ? -4.688 -8.633 49.531 1.00 46.84 77 GLY A N 1
ATOM 574 C CA . GLY A 1 77 ? -6.137 -8.398 49.619 1.00 46.84 77 GLY A CA 1
ATOM 575 C C . GLY A 1 77 ? -6.923 -8.667 48.328 1.00 46.84 77 GLY A C 1
ATOM 576 O O . GLY A 1 77 ? -8.084 -8.275 48.226 1.00 46.84 77 GLY A O 1
ATOM 577 N N . LYS A 1 78 ? -6.308 -9.315 47.330 1.00 42.59 78 LYS A N 1
ATOM 578 C CA . LYS A 1 78 ? -6.948 -9.719 46.071 1.00 42.59 78 LYS A CA 1
ATOM 579 C C . LYS A 1 78 ? -6.980 -11.238 45.959 1.00 42.59 78 LYS A C 1
ATOM 581 O O . LYS A 1 78 ? -5.973 -11.897 46.211 1.00 42.59 78 LYS A O 1
ATOM 586 N N . ASP A 1 79 ? -8.126 -11.764 45.542 1.00 53.22 79 ASP A N 1
ATOM 587 C CA . ASP A 1 79 ? -8.335 -13.192 45.316 1.00 53.22 79 ASP A CA 1
ATOM 588 C C . ASP A 1 79 ? -7.994 -13.548 43.857 1.00 53.22 79 ASP A C 1
ATOM 590 O O . ASP A 1 79 ? -8.451 -12.907 42.905 1.00 53.22 79 ASP A O 1
ATOM 594 N N . TYR A 1 80 ? -7.160 -14.565 43.682 1.00 50.06 80 TYR A N 1
ATOM 595 C CA . TYR A 1 80 ? -6.656 -15.081 42.414 1.00 50.06 80 TYR A CA 1
ATOM 596 C C . TYR A 1 80 ? -7.063 -16.546 42.285 1.00 50.06 80 TYR A C 1
ATOM 598 O O . TYR A 1 80 ? -6.943 -17.309 43.239 1.00 50.06 80 TYR A O 1
ATOM 606 N N . ALA A 1 81 ? -7.509 -16.957 41.102 1.00 49.84 81 ALA A N 1
ATOM 607 C CA . ALA A 1 81 ? -7.641 -18.370 40.763 1.00 49.84 81 ALA A CA 1
ATOM 608 C C . ALA A 1 81 ? -6.546 -18.715 39.764 1.00 49.84 81 ALA A C 1
ATOM 610 O O . ALA A 1 81 ? -6.379 -18.020 38.760 1.00 49.84 81 ALA A O 1
ATOM 611 N N . ARG A 1 82 ? -5.813 -19.785 40.046 1.00 50.47 82 ARG A N 1
ATOM 612 C CA . ARG A 1 82 ? -4.793 -20.348 39.180 1.00 50.47 82 ARG A CA 1
ATOM 613 C C . ARG A 1 82 ? -5.270 -21.705 38.695 1.00 50.47 82 ARG A C 1
ATOM 615 O O . ARG A 1 82 ? -5.624 -22.572 39.483 1.00 50.47 82 ARG A O 1
ATOM 622 N N . PHE A 1 83 ? -5.306 -21.868 37.383 1.00 46.12 83 PHE A N 1
ATOM 623 C CA . PHE A 1 83 ? -5.770 -23.096 36.749 1.00 46.12 83 PHE A CA 1
ATOM 624 C C . PHE A 1 83 ? -4.580 -23.931 36.299 1.00 46.12 83 PHE A C 1
ATOM 626 O O . PHE A 1 83 ? -3.682 -23.425 35.626 1.00 46.12 83 PHE A O 1
ATOM 633 N N . PHE A 1 84 ? -4.619 -25.216 36.614 1.00 45.69 84 PHE A N 1
ATOM 634 C CA . PHE A 1 84 ? -3.755 -26.235 36.049 1.00 45.69 84 PHE A CA 1
ATOM 635 C C . PHE A 1 84 ? -4.661 -27.250 35.366 1.00 45.69 84 PHE A C 1
ATOM 637 O O . PHE A 1 84 ? -5.496 -27.876 36.006 1.00 45.69 84 PHE A O 1
ATOM 644 N N . ILE A 1 85 ? -4.553 -27.391 34.052 1.00 44.44 85 ILE A N 1
ATOM 645 C CA . ILE A 1 85 ? -5.343 -28.366 33.297 1.00 44.44 85 ILE A CA 1
ATOM 646 C C . ILE A 1 85 ? -4.352 -29.285 32.612 1.00 44.44 85 ILE A C 1
ATOM 648 O O . ILE A 1 85 ? -3.522 -28.816 31.840 1.00 44.44 85 ILE A O 1
ATOM 652 N N . THR A 1 86 ? -4.433 -30.579 32.897 1.00 42.12 86 THR A N 1
ATOM 653 C CA . THR A 1 86 ? -3.647 -31.599 32.210 1.00 42.12 86 THR A CA 1
ATOM 654 C C . THR A 1 86 ? -4.593 -32.633 31.626 1.00 42.12 86 THR A C 1
ATOM 656 O O . THR A 1 86 ? -5.251 -33.368 32.350 1.00 42.12 86 THR A O 1
ATOM 659 N N . ILE A 1 87 ? -4.663 -32.701 30.301 1.00 42.03 87 ILE A N 1
ATOM 660 C CA . ILE A 1 87 ? -5.464 -33.701 29.590 1.00 42.03 87 ILE A CA 1
ATOM 661 C C . ILE A 1 87 ? -4.499 -34.795 29.131 1.00 42.03 87 ILE A C 1
ATOM 663 O O . ILE A 1 87 ? -3.614 -34.519 28.319 1.00 42.03 87 ILE A O 1
ATOM 667 N N . SER A 1 88 ? -4.611 -36.012 29.671 1.00 38.66 88 SER A N 1
ATOM 668 C CA . SER A 1 88 ? -3.771 -37.130 29.228 1.00 38.66 88 SER A CA 1
ATOM 669 C C . SER A 1 88 ? -4.409 -37.787 27.997 1.00 38.66 88 SER A C 1
ATOM 671 O O . SER A 1 88 ? -5.576 -38.162 28.024 1.00 38.66 88 SER A O 1
ATOM 673 N N . GLY A 1 89 ? -3.667 -37.856 26.885 1.00 38.94 89 GLY A N 1
ATOM 674 C CA . GLY A 1 89 ? -4.125 -38.502 25.642 1.00 38.94 89 GLY A CA 1
ATOM 675 C C . GLY A 1 89 ? -3.885 -37.717 24.346 1.00 38.94 89 GLY A C 1
ATOM 676 O O . GLY A 1 89 ? -3.906 -38.314 23.275 1.00 38.94 89 GLY A O 1
ATOM 677 N N . TYR A 1 90 ? -3.577 -36.418 24.416 1.00 33.75 90 TYR A N 1
ATOM 678 C CA . TYR A 1 90 ? -3.111 -35.631 23.266 1.00 33.75 90 TYR A CA 1
ATOM 679 C C . TYR A 1 90 ? -1.597 -35.397 23.376 1.00 33.75 90 TYR A C 1
ATOM 681 O O . TYR A 1 90 ? -1.103 -34.999 24.432 1.00 33.75 90 TYR A O 1
ATOM 689 N N . LYS A 1 91 ? -0.835 -35.666 22.304 1.00 31.75 91 LYS A N 1
ATOM 690 C CA . LYS A 1 91 ? 0.616 -35.403 22.247 1.00 31.75 91 LYS A CA 1
ATOM 691 C C . LYS A 1 91 ? 0.878 -33.909 22.482 1.00 31.75 91 LYS A C 1
ATOM 693 O O . LYS A 1 91 ? 0.737 -33.096 21.576 1.00 31.75 91 LYS A O 1
ATOM 698 N N . GLY A 1 92 ? 1.268 -33.575 23.711 1.00 35.62 92 GLY A N 1
ATOM 699 C CA . GLY A 1 92 ? 1.645 -32.233 24.147 1.00 35.62 92 GLY A CA 1
ATOM 700 C C . GLY A 1 92 ? 0.964 -31.850 25.460 1.00 35.62 92 GLY A C 1
ATOM 701 O O . GLY A 1 92 ? -0.218 -31.517 25.476 1.00 35.62 92 GLY A O 1
ATOM 702 N N . LYS A 1 93 ? 1.722 -31.845 26.567 1.00 32.06 93 LYS A N 1
ATOM 703 C CA . LYS A 1 93 ? 1.309 -31.178 27.811 1.00 32.06 93 LYS A CA 1
ATOM 704 C C . LYS A 1 93 ? 1.031 -29.707 27.494 1.00 32.06 93 LYS A C 1
ATOM 706 O O . LYS A 1 93 ? 1.957 -28.965 27.180 1.00 32.06 93 LYS A O 1
ATOM 711 N N . ARG A 1 94 ? -0.226 -29.275 27.579 1.00 34.88 94 ARG A N 1
ATOM 712 C CA . ARG A 1 94 ? -0.587 -27.853 27.563 1.00 34.88 94 ARG A CA 1
ATOM 713 C C . ARG A 1 94 ? -0.869 -27.403 28.988 1.00 34.88 94 ARG A C 1
ATOM 715 O O . ARG A 1 94 ? -2.001 -27.479 29.446 1.00 34.88 94 ARG A O 1
ATOM 722 N N . GLU A 1 95 ? 0.158 -26.915 29.674 1.00 35.28 95 GLU A N 1
ATOM 723 C CA . GLU A 1 95 ? -0.036 -26.138 30.897 1.00 35.28 95 GLU A CA 1
ATOM 724 C C . GLU A 1 95 ? -0.474 -24.725 30.513 1.00 35.28 95 GLU A C 1
ATOM 726 O O . GLU A 1 95 ? 0.245 -23.997 29.829 1.00 35.28 95 GLU A O 1
ATOM 731 N N . ARG A 1 96 ? -1.672 -24.320 30.938 1.00 36.72 96 ARG A N 1
ATOM 732 C CA . ARG A 1 96 ? -2.156 -22.951 30.749 1.00 36.72 96 ARG A CA 1
ATOM 733 C C . ARG A 1 96 ? -2.381 -22.308 32.107 1.00 36.72 96 ARG A C 1
ATOM 735 O O . ARG A 1 96 ? -3.454 -22.425 32.684 1.00 36.72 96 ARG A O 1
ATOM 742 N N . ILE A 1 97 ? -1.360 -21.610 32.594 1.00 35.94 97 ILE A N 1
ATOM 743 C CA . ILE A 1 97 ? -1.438 -20.840 33.835 1.00 35.94 97 ILE A CA 1
ATOM 744 C C . ILE A 1 97 ? -2.191 -19.542 33.542 1.00 35.94 97 ILE A C 1
ATOM 746 O O . ILE A 1 97 ? -1.645 -18.604 32.963 1.00 35.94 97 ILE A O 1
ATOM 750 N N . ILE A 1 98 ? -3.458 -19.485 33.939 1.00 40.34 98 ILE A N 1
ATOM 751 C CA . ILE A 1 98 ? -4.239 -18.247 33.924 1.00 40.34 98 ILE A CA 1
ATOM 752 C C . ILE A 1 98 ? -4.164 -17.662 35.333 1.00 40.34 98 ILE A C 1
ATOM 754 O O . ILE A 1 98 ? -4.715 -18.240 36.262 1.00 40.34 98 ILE A O 1
ATOM 758 N N . ASN A 1 99 ? -3.456 -16.541 35.488 1.00 37.16 99 ASN A N 1
ATOM 759 C CA . ASN A 1 99 ? -3.452 -15.741 36.712 1.00 37.16 99 ASN A CA 1
ATOM 760 C C . ASN A 1 99 ? -4.421 -14.569 36.511 1.00 37.16 99 ASN A C 1
ATOM 762 O O . ASN A 1 99 ? -4.000 -13.495 36.082 1.00 37.16 99 ASN A O 1
ATOM 766 N N . ASP A 1 100 ? -5.708 -14.776 36.781 1.00 42.31 100 ASP A N 1
ATOM 767 C CA . ASP A 1 100 ? -6.715 -13.712 36.690 1.00 42.31 100 ASP A CA 1
ATOM 768 C C . ASP A 1 100 ? -7.219 -13.362 38.102 1.00 42.31 100 ASP A C 1
ATOM 770 O O . ASP A 1 100 ? -7.548 -14.270 38.874 1.00 42.31 100 ASP A O 1
ATOM 774 N N . PRO A 1 101 ? -7.301 -12.071 38.482 1.00 41.75 101 PRO A N 1
ATOM 775 C CA . PRO A 1 101 ? -8.033 -11.684 39.680 1.00 41.75 101 PRO A CA 1
ATOM 776 C C . PRO A 1 101 ? -9.505 -12.076 39.506 1.00 41.75 101 PRO A C 1
ATOM 778 O O . PRO A 1 101 ? -10.134 -11.729 38.498 1.00 41.75 101 PRO A O 1
ATOM 781 N N . ILE A 1 102 ? -10.068 -12.791 40.481 1.00 45.66 102 ILE A N 1
ATOM 782 C CA . ILE A 1 102 ? -11.449 -13.285 40.438 1.00 45.66 102 ILE A CA 1
ATOM 783 C C . ILE A 1 102 ? -12.390 -12.091 40.619 1.00 45.66 102 ILE A C 1
ATOM 785 O O . ILE A 1 102 ? -12.825 -11.771 41.717 1.00 45.66 102 ILE A O 1
ATOM 789 N N . LYS A 1 103 ? -12.687 -11.380 39.530 1.00 42.31 103 LYS A N 1
ATOM 790 C CA . LYS A 1 103 ? -13.615 -10.238 39.549 1.00 42.31 103 LYS A CA 1
ATOM 791 C C . LYS A 1 103 ? -15.062 -10.631 39.250 1.00 42.31 103 LYS A C 1
ATOM 793 O O . LYS A 1 103 ? -15.950 -9.807 39.421 1.00 42.31 103 LYS A O 1
ATOM 798 N N . ASN A 1 104 ? -15.314 -11.844 38.746 1.00 47.03 104 ASN A N 1
ATOM 799 C CA . ASN A 1 104 ? -16.660 -12.292 38.386 1.00 47.03 104 ASN A CA 1
ATOM 800 C C . ASN A 1 104 ? -16.730 -13.828 38.259 1.00 47.03 104 ASN A C 1
ATOM 802 O O . ASN A 1 104 ? -16.153 -14.403 37.333 1.00 47.03 104 ASN A O 1
ATOM 806 N N . VAL A 1 105 ? -17.469 -14.490 39.154 1.00 40.44 105 VAL A N 1
ATOM 807 C CA . VAL A 1 105 ? -17.674 -15.954 39.154 1.00 40.44 105 VAL A CA 1
ATOM 808 C C . VAL A 1 105 ? -18.323 -16.435 37.850 1.00 40.44 105 VAL A C 1
ATOM 810 O O . VAL A 1 105 ? -17.961 -17.487 37.330 1.00 40.44 105 VAL A O 1
ATOM 813 N N . ASN A 1 106 ? -19.200 -15.635 37.232 1.00 45.56 106 ASN A N 1
ATOM 814 C CA . ASN A 1 106 ? -19.793 -15.982 35.936 1.00 45.56 106 ASN A CA 1
ATOM 815 C C . ASN A 1 106 ? -18.765 -15.938 34.803 1.00 45.56 106 ASN A C 1
ATOM 817 O O . ASN A 1 106 ? -18.843 -16.744 33.879 1.00 45.56 106 ASN A O 1
ATOM 821 N N . LYS A 1 107 ? -17.767 -15.047 34.892 1.00 48.31 107 LYS A N 1
ATOM 822 C CA . LYS A 1 107 ? -16.645 -15.023 33.946 1.00 48.31 107 LYS A CA 1
ATOM 823 C C . LYS A 1 107 ? -15.780 -16.269 34.129 1.00 48.31 107 LYS A C 1
ATOM 825 O O . LYS A 1 107 ? -15.472 -16.916 33.138 1.00 48.31 107 LYS A O 1
ATOM 830 N N . LEU A 1 108 ? -15.494 -16.661 35.373 1.00 46.00 108 LEU A N 1
ATOM 831 C CA . LEU A 1 108 ? -14.780 -17.898 35.713 1.00 46.00 108 LEU A CA 1
ATOM 832 C C . LEU A 1 108 ? -15.481 -19.139 35.130 1.00 46.00 108 LEU A C 1
ATOM 834 O O . LEU A 1 108 ? -14.863 -19.922 34.413 1.00 46.00 108 LEU A O 1
ATOM 838 N N . LEU A 1 109 ? -16.792 -19.265 35.361 1.00 48.50 109 LEU A N 1
ATOM 839 C CA . LEU A 1 109 ? -17.623 -20.354 34.840 1.00 48.50 109 LEU A CA 1
ATOM 840 C C . LEU A 1 109 ? -17.735 -20.314 33.310 1.00 48.50 109 LEU A C 1
ATOM 842 O O . LEU A 1 109 ? -17.735 -21.363 32.673 1.00 48.50 109 LEU A O 1
ATOM 846 N N . SER A 1 110 ? -17.794 -19.126 32.698 1.00 52.44 110 SER A N 1
ATOM 847 C CA . SER A 1 110 ? -17.800 -18.982 31.236 1.00 52.44 110 SER A CA 1
ATOM 848 C C . SER A 1 110 ? -16.461 -19.362 30.606 1.00 52.44 110 SER A C 1
ATOM 850 O O . SER A 1 110 ? -16.450 -20.002 29.561 1.00 52.44 110 SER A O 1
ATOM 852 N N . THR A 1 111 ? -15.344 -19.039 31.263 1.00 49.88 111 THR A N 1
ATOM 853 C CA . THR A 1 111 ? -13.993 -19.398 30.827 1.00 49.88 111 THR A CA 1
ATOM 854 C C . THR A 1 111 ? -13.771 -20.899 30.974 1.00 49.88 111 THR A C 1
ATOM 856 O O . THR A 1 111 ? -13.288 -21.522 30.038 1.00 49.88 111 THR A O 1
ATOM 859 N N . LEU A 1 112 ? -14.207 -21.506 32.082 1.00 47.50 112 LEU A N 1
ATOM 860 C CA . LEU A 1 112 ? -14.203 -22.962 32.260 1.00 47.50 112 LEU A CA 1
ATOM 861 C C . LEU A 1 112 ? -15.060 -23.659 31.196 1.00 47.50 112 LEU A C 1
ATOM 863 O O . LEU A 1 112 ? -14.576 -24.568 30.530 1.00 47.50 112 LEU A O 1
ATOM 867 N N . ARG A 1 113 ? -16.289 -23.184 30.952 1.00 52.66 113 ARG A N 1
ATOM 868 C CA . ARG A 1 113 ? -17.151 -23.708 29.878 1.00 52.66 113 ARG A CA 1
ATOM 869 C C . ARG A 1 113 ? -16.514 -23.547 28.499 1.00 52.66 113 ARG A C 1
ATOM 871 O O . ARG A 1 113 ? -16.583 -24.474 27.706 1.00 52.66 113 ARG A O 1
ATOM 878 N N . ALA A 1 114 ? -15.886 -22.407 28.211 1.00 49.00 114 ALA A N 1
ATOM 879 C CA . ALA A 1 114 ? -15.220 -22.152 26.935 1.00 49.00 114 ALA A CA 1
ATOM 880 C C . ALA A 1 114 ? -13.967 -23.017 26.748 1.00 49.00 114 ALA A C 1
ATOM 882 O O . ALA A 1 114 ? -13.712 -23.472 25.641 1.00 49.00 114 ALA A O 1
ATOM 883 N N . ILE A 1 115 ? -13.209 -23.277 27.815 1.00 45.25 115 ILE A N 1
ATOM 884 C CA . ILE A 1 115 ? -12.027 -24.145 27.782 1.00 45.25 115 ILE A CA 1
ATOM 885 C C . ILE A 1 115 ? -12.436 -25.611 27.602 1.00 45.25 115 ILE A C 1
ATOM 887 O O . ILE A 1 115 ? -11.846 -26.292 26.771 1.00 45.25 115 ILE A O 1
ATOM 891 N N . ILE A 1 116 ? -13.483 -26.072 28.296 1.00 44.16 116 ILE A N 1
ATOM 892 C CA . ILE A 1 116 ? -14.044 -27.422 28.120 1.00 44.16 116 ILE A CA 1
ATOM 893 C C . ILE A 1 116 ? -14.594 -27.586 26.693 1.00 44.16 116 ILE A C 1
ATOM 895 O O . ILE A 1 116 ? -14.318 -28.580 26.030 1.00 44.16 116 ILE A O 1
ATOM 899 N N . LYS A 1 117 ? -15.291 -26.570 26.170 1.00 44.62 117 LYS A N 1
ATOM 900 C CA . LYS A 1 117 ? -15.847 -26.574 24.806 1.00 44.62 117 LYS A CA 1
ATOM 901 C C . LYS A 1 117 ? -14.784 -26.440 23.707 1.00 44.62 117 LYS A C 1
ATOM 903 O O . LYS A 1 117 ? -15.036 -26.848 22.587 1.00 44.62 117 LYS A O 1
ATOM 908 N N . ALA A 1 118 ? -13.619 -25.868 24.012 1.00 39.75 118 ALA A N 1
ATOM 909 C CA . ALA A 1 118 ? -12.485 -25.769 23.089 1.00 39.75 118 ALA A CA 1
ATOM 910 C C . ALA A 1 118 ? -11.565 -27.004 23.124 1.00 39.75 118 ALA A C 1
ATOM 912 O O . ALA A 1 118 ? -10.721 -27.150 22.243 1.00 39.75 118 ALA A O 1
ATOM 913 N N . GLY A 1 119 ? -11.698 -27.861 24.142 1.00 38.25 119 GLY A N 1
ATOM 914 C CA . GLY A 1 119 ? -10.993 -29.141 24.237 1.00 38.25 119 GLY A CA 1
ATOM 915 C C . GLY A 1 119 ? -11.675 -30.279 23.472 1.00 38.25 119 GLY A C 1
ATOM 916 O O . GLY A 1 119 ? -10.987 -31.201 23.047 1.00 38.25 119 GLY A O 1
ATOM 917 N N . ASN A 1 120 ? -12.988 -30.185 23.246 1.00 39.12 120 ASN A N 1
ATOM 918 C CA . ASN A 1 120 ? -13.764 -31.189 22.523 1.00 39.12 120 ASN A CA 1
ATOM 919 C C . ASN A 1 120 ? -14.094 -30.670 21.117 1.00 39.12 120 ASN A C 1
ATOM 921 O O . ASN A 1 120 ? -14.627 -29.570 20.968 1.00 39.12 120 ASN A O 1
ATOM 925 N N . GLY A 1 121 ? -13.740 -31.452 20.092 1.00 36.47 121 GLY A N 1
ATOM 926 C CA . GLY A 1 121 ? -14.113 -31.202 18.697 1.00 36.47 121 GLY A CA 1
ATOM 927 C C . GLY A 1 121 ? -15.635 -31.167 18.483 1.00 36.47 121 GLY A C 1
ATOM 928 O O . GLY A 1 121 ? -16.404 -31.304 19.439 1.00 36.47 121 GLY A O 1
ATOM 929 N N . PRO A 1 122 ? -16.097 -30.922 17.245 1.00 34.22 122 PRO A N 1
ATOM 930 C CA . PRO A 1 122 ? -17.512 -30.718 16.986 1.00 34.22 122 PRO A CA 1
ATOM 931 C C . PRO A 1 122 ? -18.288 -32.026 17.204 1.00 34.22 122 PRO A C 1
ATOM 933 O O . PRO A 1 122 ? -17.966 -33.040 16.601 1.00 34.22 122 PRO A O 1
ATOM 936 N N . GLU A 1 123 ? -19.325 -31.919 18.040 1.00 39.69 123 GLU A N 1
ATOM 937 C CA . GLU A 1 123 ? -20.372 -32.905 18.364 1.00 39.69 123 GLU A CA 1
ATOM 938 C C . GLU A 1 123 ? -20.026 -33.987 19.412 1.00 39.69 123 GLU A C 1
ATOM 940 O O . GLU A 1 123 ? -19.091 -34.761 19.259 1.00 39.69 123 GLU A O 1
ATOM 945 N N . GLY A 1 124 ? -20.842 -34.049 20.482 1.00 37.75 124 GLY A N 1
ATOM 946 C CA . GLY A 1 124 ? -21.020 -35.279 21.272 1.00 37.75 124 GLY A CA 1
ATOM 947 C C . GLY A 1 124 ? -20.545 -35.333 22.734 1.00 37.75 124 GLY A C 1
ATOM 948 O O . GLY A 1 124 ? -19.974 -36.342 23.103 1.00 37.75 124 GLY A O 1
ATOM 949 N N . VAL A 1 125 ? -20.793 -34.333 23.602 1.00 33.53 125 VAL A N 1
ATOM 950 C CA . VAL A 1 125 ? -20.824 -34.550 25.080 1.00 33.53 125 VAL A CA 1
ATOM 951 C C . VAL A 1 125 ? -21.881 -33.631 25.727 1.00 33.53 125 VAL A C 1
ATOM 953 O O . VAL A 1 125 ? -21.943 -32.450 25.358 1.00 33.53 125 VAL A O 1
ATOM 956 N N . PRO A 1 126 ? -22.711 -34.095 26.690 1.00 34.25 126 PRO A N 1
ATOM 957 C CA . PRO A 1 126 ? -23.666 -33.238 27.390 1.00 34.25 126 PRO A CA 1
ATOM 958 C C . PRO A 1 126 ? -22.939 -32.109 28.129 1.00 34.25 126 PRO A C 1
ATOM 960 O O . PRO A 1 126 ? -21.920 -32.322 28.784 1.00 34.25 126 PRO A O 1
ATOM 963 N N . SER A 1 127 ? -23.470 -30.886 28.047 1.00 36.16 127 SER A N 1
ATOM 964 C CA . SER A 1 127 ? -22.989 -29.784 28.888 1.00 36.16 127 SER A CA 1
ATOM 965 C C . SER A 1 127 ? -23.052 -30.189 30.368 1.00 36.16 127 SER A C 1
ATOM 967 O O . SER A 1 127 ? -24.024 -30.845 30.743 1.00 36.16 127 SER A O 1
ATOM 969 N N . PRO A 1 128 ? -22.087 -29.778 31.219 1.00 36.09 128 PRO A N 1
ATOM 970 C CA . PRO A 1 128 ? -22.132 -30.080 32.645 1.00 36.09 128 PRO A CA 1
ATOM 971 C C . PRO A 1 128 ? -23.489 -29.646 33.203 1.00 36.09 128 PRO A C 1
ATOM 973 O O . PRO A 1 128 ? -23.861 -28.471 33.078 1.00 36.09 128 PRO A O 1
ATOM 976 N N . SER A 1 129 ? -24.238 -30.603 33.751 1.00 38.94 129 SER A N 1
ATOM 977 C CA . SER A 1 129 ? -25.530 -30.374 34.393 1.00 38.94 129 SER A CA 1
ATOM 978 C C . SER A 1 129 ? -25.385 -29.330 35.507 1.00 38.94 129 SER A C 1
ATOM 980 O O . SER A 1 129 ? -24.290 -29.032 35.999 1.00 38.94 129 SER A O 1
ATOM 982 N N . GLY A 1 130 ? -26.511 -28.742 35.920 1.00 37.69 130 GLY A N 1
ATOM 983 C CA . GLY A 1 130 ? -26.560 -27.718 36.967 1.00 37.69 130 GLY A CA 1
ATOM 984 C C . GLY A 1 130 ? -25.866 -28.099 38.285 1.00 37.69 130 GLY A C 1
ATOM 985 O O . GLY A 1 130 ? -25.538 -27.194 39.047 1.00 37.69 130 GLY A O 1
ATOM 986 N N . GLY A 1 131 ? -25.578 -29.383 38.533 1.00 38.66 131 GLY A N 1
ATOM 987 C CA . GLY A 1 131 ? -24.921 -29.897 39.737 1.00 38.66 131 GLY A CA 1
ATOM 988 C C . GLY A 1 131 ? -23.483 -29.411 39.948 1.00 38.66 131 GLY A C 1
ATOM 989 O O . GLY A 1 131 ? -23.188 -28.851 41.000 1.00 38.66 131 GLY A O 1
ATOM 990 N N . ILE A 1 132 ? -22.596 -29.494 38.948 1.00 42.47 132 ILE A N 1
ATOM 991 C CA . ILE A 1 132 ? -21.186 -29.054 39.092 1.00 42.47 132 ILE A CA 1
ATOM 992 C C . ILE A 1 132 ? -21.090 -27.528 39.241 1.00 42.47 132 ILE A C 1
ATOM 994 O O . ILE A 1 132 ? -20.309 -27.011 40.042 1.00 42.47 132 ILE A O 1
ATOM 998 N N . ALA A 1 133 ? -21.923 -26.791 38.500 1.00 45.34 133 ALA A N 1
ATOM 999 C CA . ALA A 1 133 ? -22.011 -25.340 38.633 1.00 45.34 133 ALA A CA 1
ATOM 1000 C C . ALA A 1 133 ? -22.555 -24.930 40.009 1.00 45.34 133 ALA A C 1
ATOM 1002 O O . ALA A 1 133 ? -22.091 -23.932 40.554 1.00 45.34 133 ALA A O 1
ATOM 1003 N N . ASN A 1 134 ? -23.491 -25.698 40.577 1.00 44.94 134 ASN A N 1
ATOM 1004 C CA . ASN A 1 134 ? -24.008 -25.482 41.925 1.00 44.94 134 ASN A CA 1
ATOM 1005 C C . ASN A 1 134 ? -22.992 -25.868 43.005 1.00 44.94 134 ASN A C 1
ATOM 1007 O O . ASN A 1 134 ? -22.897 -25.140 43.978 1.00 44.94 134 ASN A O 1
ATOM 1011 N N . LEU A 1 135 ? -22.179 -26.913 42.823 1.00 43.62 135 LEU A N 1
ATOM 1012 C CA . LEU A 1 135 ? -21.154 -27.321 43.793 1.00 43.62 135 LEU A CA 1
ATOM 1013 C C . LEU A 1 135 ? -19.984 -26.324 43.859 1.00 43.62 135 LEU A C 1
ATOM 1015 O O . LEU A 1 135 ? -19.595 -25.899 44.943 1.00 43.62 135 LEU A O 1
ATOM 1019 N N . ILE A 1 136 ? -19.457 -25.886 42.705 1.00 47.53 136 ILE A N 1
ATOM 1020 C CA . ILE A 1 136 ? -18.426 -24.828 42.641 1.00 47.53 136 ILE A CA 1
ATOM 1021 C C . ILE A 1 136 ? -18.968 -23.540 43.261 1.00 47.53 136 ILE A C 1
ATOM 1023 O O . ILE A 1 136 ? -18.276 -22.850 44.005 1.00 47.53 136 ILE A O 1
ATOM 1027 N N . LYS A 1 137 ? -20.233 -23.234 42.980 1.00 47.94 137 LYS A N 1
ATOM 1028 C CA . LYS A 1 137 ? -20.920 -22.085 43.545 1.00 47.94 137 LYS A CA 1
ATOM 1029 C C . LYS A 1 137 ? -21.129 -22.215 45.052 1.00 47.94 137 LYS A C 1
ATOM 1031 O O . LYS A 1 137 ? -20.811 -21.265 45.741 1.00 47.94 137 LYS A O 1
ATOM 1036 N N . GLU A 1 138 ? -21.553 -23.359 45.576 1.00 46.00 138 GLU A N 1
ATOM 1037 C CA . GLU A 1 138 ? -21.766 -23.585 47.012 1.00 46.00 138 GLU A CA 1
ATOM 1038 C C . GLU A 1 138 ? -20.441 -23.528 47.796 1.00 46.00 138 GLU A C 1
ATOM 1040 O O . GLU A 1 138 ? -20.381 -22.958 48.886 1.00 46.00 138 GLU A O 1
ATOM 1045 N N . VAL A 1 139 ? -19.345 -24.027 47.210 1.00 44.66 139 VAL A N 1
ATOM 1046 C CA . VAL A 1 139 ? -17.984 -23.895 47.763 1.00 44.66 139 VAL A CA 1
ATOM 1047 C C . VAL A 1 139 ? -17.533 -22.431 47.772 1.00 44.66 139 VAL A C 1
ATOM 1049 O O . VAL A 1 139 ? -16.996 -21.969 48.778 1.00 44.66 139 VAL A O 1
ATOM 1052 N N . MET A 1 140 ? -17.799 -21.668 46.706 1.00 45.12 140 MET A N 1
ATOM 1053 C CA . MET A 1 140 ? -17.501 -20.230 46.672 1.00 45.12 140 MET A CA 1
ATOM 1054 C C . MET A 1 140 ? -18.419 -19.407 47.593 1.00 45.12 140 MET A C 1
ATOM 1056 O O . MET A 1 140 ? -17.963 -18.448 48.208 1.00 45.12 140 MET A O 1
ATOM 1060 N N . GLU A 1 141 ? -19.688 -19.786 47.741 1.00 48.28 141 GLU A N 1
ATOM 1061 C CA . GLU A 1 141 ? -20.666 -19.140 48.622 1.00 48.28 141 GLU A CA 1
ATOM 1062 C C . GLU A 1 141 ? -20.350 -19.405 50.106 1.00 48.28 141 GLU A C 1
ATOM 1064 O O . GLU A 1 141 ? -20.493 -18.490 50.916 1.00 48.28 141 GLU A O 1
ATOM 1069 N N . ARG A 1 142 ? -19.835 -20.594 50.471 1.00 41.41 142 ARG A N 1
ATOM 1070 C CA . ARG A 1 142 ? -19.341 -20.893 51.834 1.00 41.41 142 ARG A CA 1
ATOM 1071 C C . ARG A 1 142 ? -17.977 -20.280 52.143 1.00 41.41 142 ARG A C 1
ATOM 1073 O O . ARG A 1 142 ? -17.776 -19.834 53.266 1.00 41.41 142 ARG A O 1
ATOM 1080 N N . ALA A 1 143 ? -17.052 -20.252 51.184 1.00 38.25 143 ALA A N 1
ATOM 1081 C CA . ALA A 1 143 ? -15.717 -19.687 51.394 1.00 38.25 143 ALA A CA 1
ATOM 1082 C C . ALA A 1 143 ? -15.698 -18.145 51.359 1.00 38.25 143 ALA A C 1
ATOM 1084 O O . ALA A 1 143 ? -14.833 -17.538 51.987 1.00 38.25 143 ALA A O 1
ATOM 1085 N N . TYR A 1 144 ? -16.646 -17.509 50.650 1.00 36.19 144 TYR A N 1
ATOM 1086 C CA . TYR A 1 144 ? -16.631 -16.059 50.397 1.00 36.19 144 TYR A CA 1
ATOM 1087 C C . TYR A 1 144 ? -17.967 -15.321 50.643 1.00 36.19 144 TYR A C 1
ATOM 1089 O O . TYR A 1 144 ? -18.020 -14.106 50.466 1.00 36.19 144 TYR A O 1
ATOM 1097 N N . GLY A 1 145 ? -19.037 -15.996 51.084 1.00 31.92 145 GLY A N 1
ATOM 1098 C CA . GLY A 1 145 ? -20.210 -15.357 51.707 1.00 31.92 145 GLY A CA 1
ATOM 1099 C C . GLY A 1 145 ? -21.118 -14.499 50.808 1.00 31.92 145 GLY A C 1
ATOM 1100 O O . GLY A 1 145 ? -21.604 -13.464 51.259 1.00 31.92 145 GLY A O 1
ATOM 1101 N N . ILE A 1 146 ? -21.382 -14.889 49.555 1.00 35.78 146 ILE A N 1
ATOM 1102 C CA . ILE A 1 146 ? -22.187 -14.092 48.599 1.00 35.78 146 ILE A CA 1
ATOM 1103 C C . ILE A 1 146 ? -23.587 -14.715 48.408 1.00 35.78 146 ILE A C 1
ATOM 1105 O O . ILE A 1 146 ? -23.694 -15.831 47.918 1.00 35.78 146 ILE A O 1
ATOM 1109 N N . ARG A 1 147 ? -24.678 -14.005 48.753 1.00 30.19 147 ARG A N 1
ATOM 1110 C CA . ARG A 1 147 ? -26.081 -14.442 48.522 1.00 30.19 147 ARG A CA 1
ATOM 1111 C C . ARG A 1 147 ? -26.706 -13.801 47.266 1.00 30.19 147 ARG A C 1
ATOM 1113 O O . ARG A 1 147 ? -26.390 -12.666 46.920 1.00 30.19 147 ARG A O 1
ATOM 1120 N N . LYS A 1 148 ? -27.619 -14.530 46.605 1.00 27.75 148 LYS A N 1
ATOM 1121 C CA . LYS A 1 148 ? -28.432 -14.108 45.436 1.00 27.75 148 LYS A CA 1
ATOM 1122 C C . LYS A 1 148 ? -29.554 -13.112 45.799 1.00 27.75 148 LYS A C 1
ATOM 1124 O O . LYS A 1 148 ? -30.160 -13.292 46.851 1.00 27.75 148 LYS A O 1
ATOM 1129 N N . PRO A 1 149 ? -29.965 -12.228 44.867 1.00 30.20 149 PRO A N 1
ATOM 1130 C CA . PRO A 1 149 ? -31.337 -11.737 44.768 1.00 30.20 149 PRO A CA 1
ATOM 1131 C C . PRO A 1 149 ? -32.145 -12.483 43.686 1.00 30.20 149 PRO A C 1
ATOM 1133 O O . PRO A 1 149 ? -31.602 -12.964 42.686 1.00 30.20 149 PRO A O 1
ATOM 1136 N N . GLU A 1 150 ? -33.449 -12.592 43.933 1.00 27.09 150 GLU A N 1
ATOM 1137 C CA . GLU A 1 150 ? -34.464 -13.275 43.123 1.00 27.09 150 GLU A CA 1
ATOM 1138 C C . GLU A 1 150 ? -34.901 -12.462 41.889 1.00 27.09 150 GLU A C 1
ATOM 1140 O O . GLU A 1 150 ? -34.794 -11.238 41.851 1.00 27.09 150 GLU A O 1
ATOM 1145 N N . GLN A 1 151 ? -35.376 -13.168 40.857 1.00 28.92 151 GLN A N 1
ATOM 1146 C CA . GLN A 1 151 ? -35.879 -12.611 39.596 1.00 28.92 151 GLN A CA 1
ATOM 1147 C C . GLN A 1 151 ? -37.363 -12.243 39.691 1.00 28.92 151 GLN A C 1
ATOM 1149 O O . GLN A 1 151 ? -38.143 -13.093 40.107 1.00 28.92 151 GLN A O 1
ATOM 1154 N N . GLN A 1 152 ? -37.769 -11.088 39.144 1.00 25.81 152 GLN A N 1
ATOM 1155 C CA . GLN A 1 152 ? -39.135 -10.843 38.651 1.00 25.81 152 GLN A CA 1
ATOM 1156 C C . GLN A 1 152 ? -39.174 -9.771 37.532 1.00 25.81 152 GLN A C 1
ATOM 1158 O O . GLN A 1 152 ? -38.612 -8.696 37.695 1.00 25.81 152 GLN A O 1
ATOM 1163 N N . GLY A 1 153 ? -39.895 -10.080 36.438 1.00 25.62 153 GLY A N 1
ATOM 1164 C CA . GLY A 1 153 ? -40.837 -9.173 35.739 1.00 25.62 153 GLY A CA 1
ATOM 1165 C C . GLY A 1 153 ? -40.352 -8.156 34.678 1.00 25.62 153 GLY A C 1
ATOM 1166 O O . GLY A 1 153 ? -39.721 -7.170 35.013 1.00 25.62 153 GLY A O 1
ATOM 1167 N N . ARG A 1 154 ? -40.780 -8.366 33.417 1.00 29.42 154 ARG A N 1
ATOM 1168 C CA . ARG A 1 154 ? -40.586 -7.610 32.141 1.00 29.42 154 ARG A CA 1
ATOM 1169 C C . ARG A 1 154 ? -41.017 -6.119 32.089 1.00 29.42 154 ARG A C 1
ATOM 1171 O O . ARG A 1 154 ? -42.039 -5.782 32.676 1.00 29.42 154 ARG A O 1
ATOM 1178 N N . SER A 1 155 ? -40.421 -5.324 31.172 1.00 28.78 155 SER A N 1
ATOM 1179 C CA . SER A 1 155 ? -41.103 -4.656 30.014 1.00 28.78 155 SER A CA 1
ATOM 1180 C C . SER A 1 155 ? -40.126 -3.923 29.049 1.00 28.78 155 SER A C 1
ATOM 1182 O O . SER A 1 155 ? -39.000 -3.603 29.411 1.00 28.78 155 SER A O 1
ATOM 1184 N N . GLU A 1 156 ? -40.537 -3.738 27.784 1.00 35.69 156 GLU A N 1
ATOM 1185 C CA . GLU A 1 156 ? -39.700 -3.647 26.567 1.00 35.69 156 GLU A CA 1
ATOM 1186 C C . GLU A 1 156 ? -39.126 -2.258 26.179 1.00 35.69 156 GLU A C 1
ATOM 1188 O O . GLU A 1 156 ? -39.827 -1.250 26.148 1.00 35.69 156 GLU A O 1
ATOM 1193 N N . GLY A 1 157 ? -37.857 -2.260 25.733 1.00 32.19 157 GLY A N 1
ATOM 1194 C CA . GLY A 1 157 ? -37.137 -1.200 25.000 1.00 32.19 157 GLY A CA 1
ATOM 1195 C C . GLY A 1 157 ? -35.959 -1.799 24.190 1.00 32.19 157 GLY A C 1
ATOM 1196 O O . GLY A 1 157 ? -35.581 -2.945 24.440 1.00 32.19 157 GLY A O 1
ATOM 1197 N N . PRO A 1 158 ? -35.383 -1.103 23.183 1.00 43.41 158 PRO A N 1
ATOM 1198 C CA . PRO A 1 158 ? -34.658 -1.720 22.062 1.00 43.41 158 PRO A CA 1
ATOM 1199 C C . PRO A 1 158 ? -33.385 -2.493 22.472 1.00 43.41 158 PRO A C 1
ATOM 1201 O O . PRO A 1 158 ? -32.337 -1.919 22.747 1.00 43.41 158 PRO A O 1
ATOM 1204 N N . GLN A 1 159 ? -33.529 -3.822 22.472 1.00 43.47 159 GLN A N 1
ATOM 1205 C CA . GLN A 1 159 ? -32.547 -4.917 22.516 1.00 43.47 159 GLN A CA 1
ATOM 1206 C C . GLN A 1 159 ? -31.193 -4.671 23.217 1.00 43.47 159 GLN A C 1
ATOM 1208 O O . GLN A 1 159 ? -30.184 -4.320 22.603 1.00 43.47 159 GLN A O 1
ATOM 1213 N N . GLY A 1 160 ? -31.136 -5.102 24.485 1.00 46.66 160 GLY A N 1
ATOM 1214 C CA . GLY A 1 160 ? -30.046 -5.974 24.949 1.00 46.66 160 GLY A CA 1
ATOM 1215 C C . GLY A 1 160 ? -29.426 -5.664 26.312 1.00 46.66 160 GLY A C 1
ATOM 1216 O O . GLY A 1 160 ? -28.653 -6.479 26.809 1.00 46.66 160 GLY A O 1
ATOM 1217 N N . ILE A 1 161 ? -29.730 -4.518 26.921 1.00 51.59 161 ILE A N 1
ATOM 1218 C CA . ILE A 1 161 ? -29.335 -4.199 28.300 1.00 51.59 161 ILE A CA 1
ATOM 1219 C C . ILE A 1 161 ? -30.516 -3.467 28.937 1.00 51.59 161 ILE A C 1
ATOM 1221 O O . ILE A 1 161 ? -30.681 -2.271 28.710 1.00 51.59 161 ILE A O 1
ATOM 1225 N N . GLU A 1 162 ? -31.348 -4.171 29.707 1.00 63.38 162 GLU A N 1
ATOM 1226 C CA . GLU A 1 162 ? -32.298 -3.504 30.603 1.00 63.38 162 GLU A CA 1
ATOM 1227 C C . GLU A 1 162 ? -31.476 -2.707 31.623 1.00 63.38 162 GLU A C 1
ATOM 1229 O O . GLU A 1 162 ? -30.759 -3.261 32.466 1.00 63.38 162 GLU A O 1
ATOM 1234 N N . LEU A 1 163 ? -31.492 -1.386 31.452 1.00 81.56 163 LEU A N 1
ATOM 1235 C CA . LEU A 1 163 ? -30.885 -0.444 32.374 1.00 81.56 163 LEU A CA 1
ATOM 1236 C C . LEU A 1 163 ? -31.988 0.073 33.295 1.00 81.56 163 LEU A C 1
ATOM 1238 O O . LEU A 1 163 ? -32.919 0.714 32.794 1.00 81.56 163 LEU A O 1
ATOM 1242 N N . PRO A 1 164 ? -31.884 -0.160 34.612 1.00 85.81 164 PRO A N 1
ATOM 1243 C CA . PRO A 1 164 ? -32.837 0.407 35.553 1.00 85.81 164 PRO A CA 1
ATOM 1244 C C . PRO A 1 164 ? -32.846 1.938 35.434 1.00 85.81 164 PRO A C 1
ATOM 1246 O O . PRO A 1 164 ? -31.838 2.558 35.083 1.00 85.81 164 PRO A O 1
ATOM 1249 N N . GLU A 1 165 ? -33.998 2.563 35.662 1.00 86.56 165 GLU A N 1
ATOM 1250 C CA . GLU A 1 165 ? -34.091 4.031 35.705 1.00 86.56 165 GLU A CA 1
ATOM 1251 C C . GLU A 1 165 ? -33.378 4.602 36.934 1.00 86.56 165 GLU A C 1
ATOM 1253 O O . GLU A 1 165 ? -32.801 5.690 36.874 1.00 86.56 165 GLU A O 1
ATOM 1258 N N . GLU A 1 166 ? -33.357 3.819 38.012 1.00 91.12 166 GLU A N 1
ATOM 1259 C CA . GLU A 1 166 ? -32.780 4.170 39.298 1.00 91.12 166 GLU A CA 1
ATOM 1260 C C . GLU A 1 166 ? -32.019 2.980 39.902 1.00 91.12 166 GLU A C 1
ATOM 1262 O O . GLU A 1 166 ? -32.484 1.840 39.858 1.00 91.12 166 GLU A O 1
ATOM 1267 N N . VAL A 1 167 ? -30.858 3.241 40.502 1.00 93.00 167 VAL A N 1
ATOM 1268 C CA . VAL A 1 167 ? -30.079 2.264 41.275 1.00 93.00 167 VAL A CA 1
ATOM 1269 C C . VAL A 1 167 ? -29.708 2.858 42.623 1.00 93.00 167 VAL A C 1
ATOM 1271 O O . VAL A 1 167 ? -29.364 4.035 42.711 1.00 93.00 167 VAL A O 1
ATOM 1274 N N . ARG A 1 168 ? -29.757 2.041 43.675 1.00 92.38 168 ARG A N 1
ATOM 1275 C CA . ARG A 1 168 ? -29.500 2.463 45.054 1.00 92.38 168 ARG A CA 1
ATOM 1276 C C . ARG A 1 168 ? -28.304 1.732 45.648 1.00 92.38 168 ARG A C 1
ATOM 1278 O O . ARG A 1 168 ? -28.056 0.574 45.309 1.00 92.38 168 ARG A O 1
ATOM 1285 N N . GLU A 1 169 ? -27.548 2.410 46.507 1.00 90.88 169 GLU A N 1
ATOM 1286 C CA . GLU A 1 169 ? -26.404 1.827 47.212 1.00 90.88 169 GLU A CA 1
ATOM 1287 C C . GLU A 1 169 ? -26.109 2.551 48.538 1.00 90.88 169 GLU A C 1
ATOM 1289 O O . GLU A 1 169 ? -26.365 3.746 48.681 1.00 90.88 169 GLU A O 1
ATOM 1294 N N . GLY A 1 170 ? -25.525 1.832 49.501 1.00 86.31 170 GLY A N 1
ATOM 1295 C CA . GLY A 1 170 ? -25.219 2.324 50.848 1.00 86.31 170 GLY A CA 1
ATOM 1296 C C . GLY A 1 170 ? -26.239 1.865 51.893 1.00 86.31 170 GLY A C 1
ATOM 1297 O O . GLY A 1 170 ? -27.279 1.305 51.552 1.00 86.31 170 GLY A O 1
ATOM 1298 N N . GLU A 1 171 ? -25.928 2.073 53.174 1.00 82.62 171 GLU A N 1
ATOM 1299 C CA . GLU A 1 171 ? -26.874 1.804 54.265 1.00 82.62 171 GLU A CA 1
ATOM 1300 C C . GLU A 1 171 ? -28.159 2.616 54.056 1.00 82.62 171 GLU A C 1
ATOM 1302 O O . GLU A 1 171 ? -28.101 3.775 53.644 1.00 82.62 171 GLU A O 1
ATOM 1307 N N . ASN A 1 172 ? -29.317 1.987 54.283 1.00 82.38 172 ASN A N 1
ATOM 1308 C CA . ASN A 1 172 ? -30.645 2.581 54.075 1.00 82.38 172 ASN A CA 1
ATOM 1309 C C . ASN A 1 172 ? -30.860 3.217 52.685 1.00 82.38 172 ASN A C 1
ATOM 1311 O O . ASN A 1 172 ? -31.598 4.194 52.560 1.00 82.38 172 ASN A O 1
ATOM 1315 N N . ASP A 1 173 ? -30.217 2.687 51.635 1.00 85.00 173 ASP A N 1
ATOM 1316 C CA . ASP A 1 173 ? -30.281 3.238 50.275 1.00 85.00 173 ASP A CA 1
ATOM 1317 C C . ASP A 1 173 ? -29.873 4.723 50.194 1.00 85.00 173 ASP A C 1
ATOM 1319 O O . ASP A 1 173 ? -30.468 5.515 49.452 1.00 85.00 173 ASP A O 1
ATOM 1323 N N . ARG A 1 174 ? -28.868 5.121 50.983 1.00 88.94 174 ARG A N 1
ATOM 1324 C CA . ARG A 1 174 ? -28.396 6.509 51.071 1.00 88.94 174 ARG A CA 1
ATOM 1325 C C . ARG A 1 174 ? -28.109 7.148 49.710 1.00 88.94 174 ARG A C 1
ATOM 1327 O O . ARG A 1 174 ? -28.453 8.312 49.505 1.00 88.94 174 ARG A O 1
ATOM 1334 N N . PHE A 1 175 ? -27.465 6.430 48.791 1.00 91.81 175 PHE A N 1
ATOM 1335 C CA . PHE A 1 175 ? -27.113 6.956 47.473 1.00 91.81 175 PHE A CA 1
ATOM 1336 C C . PHE A 1 175 ? -28.080 6.463 46.410 1.00 91.81 175 PHE A C 1
ATOM 1338 O O . PHE A 1 175 ? -28.341 5.266 46.303 1.00 91.81 175 PHE A O 1
ATOM 1345 N N . VAL A 1 176 ? -28.548 7.390 45.577 1.00 92.69 176 VAL A N 1
ATOM 1346 C CA . VAL A 1 176 ? -29.456 7.103 44.464 1.00 92.69 176 VAL A CA 1
ATOM 1347 C C . VAL A 1 176 ? -28.839 7.598 43.170 1.00 92.69 176 VAL A C 1
ATOM 1349 O O . VAL A 1 176 ? -28.579 8.791 43.028 1.00 92.69 176 VAL A O 1
ATOM 1352 N N . ALA A 1 177 ? -28.625 6.687 42.227 1.00 94.31 177 ALA A N 1
ATOM 1353 C CA . ALA A 1 177 ? -28.195 6.979 40.871 1.00 94.31 177 ALA A CA 1
ATOM 1354 C C . ALA A 1 177 ? -29.398 6.920 39.925 1.00 94.31 177 ALA A C 1
ATOM 1356 O O . ALA A 1 177 ? -30.059 5.892 39.840 1.00 94.31 177 ALA A O 1
ATOM 1357 N N . THR A 1 178 ? -29.652 7.999 39.192 1.00 94.38 178 THR A N 1
ATOM 1358 C CA . THR A 1 178 ? -30.696 8.086 38.158 1.00 94.38 178 THR A CA 1
ATOM 1359 C C . THR A 1 178 ? -30.064 8.383 36.808 1.00 94.38 178 THR A C 1
ATOM 1361 O O . THR A 1 178 ? -28.973 8.956 36.755 1.00 94.38 178 THR A O 1
ATOM 1364 N N . ARG A 1 179 ? -30.714 7.979 35.714 1.00 93.06 179 ARG A N 1
ATOM 1365 C CA . ARG A 1 179 ? -30.239 8.253 34.349 1.00 93.06 179 ARG A CA 1
ATOM 1366 C C . ARG A 1 179 ? -31.126 9.244 33.608 1.00 93.06 179 ARG A C 1
ATOM 1368 O O . ARG A 1 179 ? -32.342 9.190 33.733 1.00 93.06 179 ARG A O 1
ATOM 1375 N N . ASP A 1 180 ? -30.506 10.060 32.765 1.00 92.38 180 ASP A N 1
ATOM 1376 C CA . ASP A 1 180 ? -31.184 10.911 31.784 1.00 92.38 180 ASP A CA 1
ATOM 1377 C C . ASP A 1 180 ? -30.406 10.877 30.458 1.00 92.38 180 ASP A C 1
ATOM 1379 O O . ASP A 1 180 ? -29.230 11.260 30.398 1.00 92.38 180 ASP A O 1
ATOM 1383 N N . PHE A 1 181 ? -31.028 10.316 29.416 1.00 93.31 181 PHE A N 1
ATOM 1384 C CA . PHE A 1 181 ? -30.397 10.017 28.128 1.00 93.31 181 PHE A CA 1
ATOM 1385 C C . PHE A 1 181 ? -31.053 10.807 26.996 1.00 93.31 181 PHE A C 1
ATOM 1387 O O . PHE A 1 181 ? -32.218 10.599 26.669 1.00 93.31 181 PHE A O 1
ATOM 1394 N N . ASP A 1 182 ? -30.253 11.625 26.320 1.00 89.69 182 ASP A N 1
ATOM 1395 C CA . ASP A 1 182 ? -30.616 12.354 25.110 1.00 89.69 182 ASP A CA 1
ATOM 1396 C C . ASP A 1 182 ? -29.878 11.724 23.918 1.00 89.69 182 ASP A C 1
ATOM 1398 O O . ASP A 1 182 ? -28.713 12.032 23.629 1.00 89.69 182 ASP A O 1
ATOM 1402 N N . TYR A 1 183 ? -30.549 10.785 23.246 1.00 86.06 183 TYR A N 1
ATOM 1403 C CA . TYR A 1 183 ? -29.993 10.062 22.099 1.00 86.06 183 TYR A CA 1
ATOM 1404 C C . TYR A 1 183 ? -29.740 10.984 20.898 1.00 86.06 183 TYR A C 1
ATOM 1406 O O . TYR A 1 183 ? -28.752 10.787 20.187 1.00 86.06 183 TYR A O 1
ATOM 1414 N N . ASP A 1 184 ? -30.564 12.018 20.712 1.00 82.44 184 ASP A N 1
ATOM 1415 C CA . ASP A 1 184 ? -30.449 12.963 19.596 1.00 82.44 184 ASP A CA 1
ATOM 1416 C C . ASP A 1 184 ? -29.215 13.856 19.748 1.00 82.44 184 ASP A C 1
ATOM 1418 O O . ASP A 1 184 ? -28.469 14.084 18.791 1.00 82.44 184 ASP A O 1
ATOM 1422 N N . LYS A 1 185 ? -28.941 14.318 20.974 1.00 85.69 185 LYS A N 1
ATOM 1423 C CA . LYS A 1 185 ? -27.713 15.060 21.299 1.00 85.69 185 LYS A CA 1
ATOM 1424 C C . LYS A 1 185 ? -26.523 14.148 21.607 1.00 85.69 185 LYS A C 1
ATOM 1426 O O . LYS A 1 185 ? -25.440 14.655 21.913 1.00 85.69 185 LYS A O 1
ATOM 1431 N N . GLY A 1 186 ? -26.698 12.824 21.562 1.00 88.31 186 GLY A N 1
ATOM 1432 C CA . GLY A 1 186 ? -25.668 11.838 21.896 1.00 88.31 186 GLY A CA 1
ATOM 1433 C C . GLY A 1 186 ? -25.079 12.044 23.294 1.00 88.31 186 GLY A C 1
ATOM 1434 O O . GLY A 1 186 ? -23.866 11.908 23.479 1.00 88.31 186 GLY A O 1
ATOM 1435 N N . THR A 1 187 ? -25.916 12.452 24.247 1.00 92.69 187 THR A N 1
ATOM 1436 C CA . THR A 1 187 ? -25.526 12.784 25.617 1.00 92.69 187 THR A CA 1
ATOM 1437 C C . THR A 1 187 ? -26.240 11.849 26.581 1.00 92.69 187 THR A C 1
ATOM 1439 O O . THR A 1 187 ? -27.460 11.759 26.584 1.00 92.69 187 THR A O 1
ATOM 1442 N N . PHE A 1 188 ? -25.476 11.156 27.417 1.00 94.25 188 PHE A N 1
ATOM 1443 C CA . PHE A 1 188 ? -25.987 10.186 28.377 1.00 94.25 188 PHE A CA 1
ATOM 1444 C C . PHE A 1 188 ? -25.516 10.613 29.753 1.00 94.25 188 PHE A C 1
ATOM 1446 O O . PHE A 1 188 ? -24.310 10.706 29.981 1.00 94.25 188 PHE A O 1
ATOM 1453 N N . SER A 1 189 ? -26.441 10.902 30.658 1.00 94.19 189 SER A N 1
ATOM 1454 C CA . SER A 1 189 ? -26.106 11.394 31.986 1.00 94.19 189 SER A CA 1
ATOM 1455 C C . SER A 1 189 ? -26.561 10.441 33.084 1.00 94.19 189 SER A C 1
ATOM 1457 O O . SER A 1 189 ? -27.567 9.742 32.955 1.00 94.19 189 SER A O 1
ATOM 1459 N N . ILE A 1 190 ? -25.771 10.388 34.152 1.00 95.81 190 ILE A N 1
ATOM 1460 C CA . ILE A 1 190 ? -26.090 9.704 35.401 1.00 95.81 190 ILE A CA 1
ATOM 1461 C C . ILE A 1 190 ? -25.951 10.732 36.513 1.00 95.81 190 ILE A C 1
ATOM 1463 O O . ILE A 1 190 ? -24.913 11.382 36.609 1.00 95.81 190 ILE A O 1
ATOM 1467 N N . ILE A 1 191 ? -26.962 10.865 37.361 1.00 94.56 191 ILE A N 1
ATOM 1468 C CA . ILE A 1 191 ? -26.954 11.773 38.507 1.00 94.56 191 ILE A CA 1
ATOM 1469 C C . ILE A 1 191 ? -27.018 10.933 39.775 1.00 94.56 191 ILE A C 1
ATOM 1471 O O . ILE A 1 191 ? -27.956 10.160 39.957 1.00 94.56 191 ILE A O 1
ATOM 1475 N N . ILE A 1 192 ? -26.021 11.088 40.642 1.00 94.44 192 ILE A N 1
ATOM 1476 C CA . ILE A 1 192 ? -25.912 10.403 41.928 1.00 94.44 192 ILE A CA 1
ATOM 1477 C C . ILE A 1 192 ? -26.162 11.421 43.033 1.00 94.44 192 ILE A C 1
ATOM 1479 O O . ILE A 1 192 ? -25.404 12.383 43.174 1.00 94.44 192 ILE A O 1
ATOM 1483 N N . LYS A 1 193 ? -27.212 11.198 43.821 1.00 92.94 193 LYS A N 1
ATOM 1484 C CA . LYS A 1 193 ? -27.603 12.054 44.945 1.00 92.94 193 LYS A CA 1
ATOM 1485 C C . LYS A 1 193 ? -27.367 11.339 46.268 1.00 92.94 193 LYS A C 1
ATOM 1487 O O . LYS A 1 193 ? -27.624 10.140 46.375 1.00 92.94 193 LYS A O 1
ATOM 1492 N N . ASP A 1 194 ? -26.901 12.087 47.262 1.00 90.50 194 ASP A N 1
ATOM 1493 C CA . ASP A 1 194 ? -26.824 11.644 48.655 1.00 90.50 194 ASP A CA 1
ATOM 1494 C C . ASP A 1 194 ? -28.103 12.066 49.398 1.00 90.50 194 ASP A C 1
ATOM 1496 O O . ASP A 1 194 ? -28.373 13.258 49.546 1.00 90.50 194 ASP A O 1
ATOM 1500 N N . ARG A 1 195 ? -28.913 11.102 49.853 1.00 85.69 195 ARG A N 1
ATOM 1501 C CA . ARG A 1 195 ? -30.171 11.375 50.572 1.00 85.69 195 ARG A CA 1
ATOM 1502 C C . ARG A 1 195 ? -29.951 11.968 51.962 1.00 85.69 195 ARG A C 1
ATOM 1504 O O . ARG A 1 195 ? -30.816 12.691 52.443 1.00 85.69 195 ARG A O 1
ATOM 1511 N N . GLU A 1 196 ? -28.814 11.686 52.594 1.00 84.88 196 GLU A N 1
ATOM 1512 C CA . GLU A 1 196 ? -28.486 12.206 53.928 1.00 84.88 196 GLU A CA 1
ATOM 1513 C C . GLU A 1 196 ? -27.898 13.622 53.878 1.00 84.88 196 GLU A C 1
ATOM 1515 O O . GLU A 1 196 ? -27.878 14.320 54.889 1.00 84.88 196 GLU A O 1
ATOM 1520 N N . GLN A 1 197 ? -27.427 14.069 52.707 1.00 81.75 197 GLN A N 1
ATOM 1521 C CA . GLN A 1 197 ? -26.876 15.411 52.493 1.00 81.75 197 GLN A CA 1
ATOM 1522 C C . GLN A 1 197 ? -27.616 16.113 51.343 1.00 81.75 197 GLN A C 1
ATOM 1524 O O . GLN A 1 197 ? -27.103 16.165 50.219 1.00 81.75 197 GLN A O 1
ATOM 1529 N N . PRO A 1 198 ? -28.814 16.679 51.604 1.00 71.38 198 PRO A N 1
ATOM 1530 C CA . PRO A 1 198 ? -29.592 17.393 50.597 1.00 71.38 198 PRO A CA 1
ATOM 1531 C C . PRO A 1 198 ? -28.752 18.497 49.938 1.00 71.38 198 PRO A C 1
ATOM 1533 O O . PRO A 1 198 ? -28.198 19.356 50.620 1.00 71.38 198 PRO A O 1
ATOM 1536 N N . GLY A 1 199 ? -28.638 18.463 48.607 1.00 72.06 199 GLY A N 1
ATOM 1537 C CA . GLY A 1 199 ? -27.828 19.412 47.830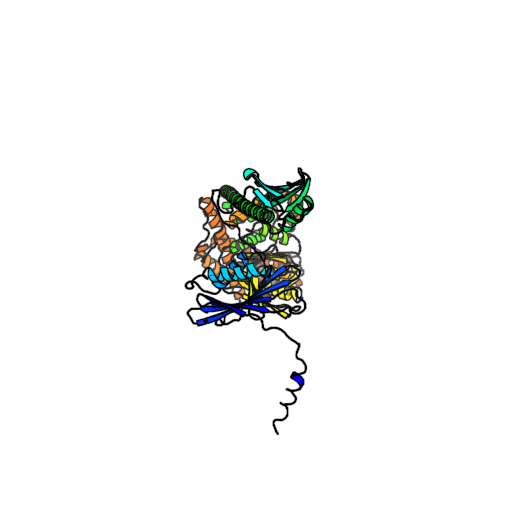 1.00 72.06 199 GLY A CA 1
ATOM 1538 C C . GLY A 1 199 ? -26.407 18.944 47.492 1.00 72.06 199 GLY A C 1
ATOM 1539 O O . GLY A 1 199 ? -25.662 19.702 46.873 1.00 72.06 199 GLY A O 1
ATOM 1540 N N . LYS A 1 200 ? -26.020 17.715 47.860 1.00 83.38 200 LYS A N 1
ATOM 1541 C CA . LYS A 1 200 ? -24.772 17.090 47.407 1.00 83.38 200 LYS A CA 1
ATOM 1542 C C . LYS A 1 200 ? -25.049 16.073 46.305 1.00 83.38 200 LYS A C 1
ATOM 1544 O O . LYS A 1 200 ? -25.571 14.984 46.551 1.00 83.38 200 LYS A O 1
ATOM 1549 N N . GLU A 1 201 ? -24.688 16.440 45.083 1.00 90.81 201 GLU A N 1
ATOM 1550 C CA . GLU A 1 201 ? -24.891 15.615 43.898 1.00 90.81 201 GLU A CA 1
ATOM 1551 C C . GLU A 1 201 ? -23.651 15.566 43.009 1.00 90.81 201 GLU A C 1
ATOM 1553 O O . GLU A 1 201 ? -22.912 16.542 42.851 1.00 90.81 201 GLU A O 1
ATOM 1558 N N . VAL A 1 202 ? -23.447 14.404 42.397 1.00 93.62 202 VAL A N 1
ATOM 1559 C CA . VAL A 1 202 ? -22.430 14.194 41.371 1.00 93.62 202 VAL A CA 1
ATOM 1560 C C . VAL A 1 202 ? -23.123 13.759 40.094 1.00 93.62 202 VAL A C 1
ATOM 1562 O O . VAL A 1 202 ? -23.863 12.778 40.097 1.00 93.62 202 VAL A O 1
ATOM 1565 N N . SER A 1 203 ? -22.867 14.457 38.992 1.00 93.69 203 SER A N 1
ATOM 1566 C CA . SER A 1 203 ? -23.330 14.047 37.669 1.00 93.69 203 SER A CA 1
ATOM 1567 C C . SER A 1 203 ? -22.175 13.564 36.805 1.00 93.69 203 SER A C 1
ATOM 1569 O O . SER A 1 203 ? -21.073 14.111 36.814 1.00 93.69 203 SER A O 1
ATOM 1571 N N . ILE A 1 204 ? -22.434 12.505 36.053 1.00 95.12 204 ILE A N 1
ATOM 1572 C CA . ILE A 1 204 ? -21.525 11.903 35.088 1.00 95.12 204 ILE A CA 1
ATOM 1573 C C . ILE A 1 204 ? -22.183 12.088 33.735 1.00 95.12 204 ILE A C 1
ATOM 1575 O O . ILE A 1 204 ? -23.308 11.645 33.537 1.00 95.12 204 ILE A O 1
ATOM 1579 N N . ILE A 1 205 ? -21.494 12.732 32.806 1.00 94.50 205 ILE A N 1
ATOM 1580 C CA . ILE A 1 205 ? -21.990 12.986 31.461 1.00 94.50 205 ILE A CA 1
ATOM 1581 C C . ILE A 1 205 ? -21.065 12.284 30.477 1.00 94.50 205 ILE A C 1
ATOM 1583 O O . ILE A 1 205 ? -19.888 12.624 30.360 1.00 94.50 205 ILE A O 1
ATOM 1587 N N . PHE A 1 206 ? -21.614 11.327 29.741 1.00 94.25 206 PHE A N 1
ATOM 1588 C CA . PHE A 1 206 ? -20.984 10.726 28.578 1.00 94.25 206 PHE A CA 1
ATOM 1589 C C . PHE A 1 206 ? -21.481 11.450 27.328 1.00 94.25 206 PHE A C 1
ATOM 1591 O O . PHE A 1 206 ? -22.679 11.479 27.051 1.00 94.25 206 PHE A O 1
ATOM 1598 N N . ARG A 1 207 ? -20.567 12.029 26.552 1.00 93.19 207 ARG A N 1
ATOM 1599 C CA . ARG A 1 207 ? -20.888 12.750 25.319 1.00 93.19 207 ARG A CA 1
ATOM 1600 C C . ARG A 1 207 ? -20.218 12.095 24.122 1.00 93.19 207 ARG A C 1
ATOM 1602 O O . ARG A 1 207 ? -18.997 11.931 24.089 1.00 93.19 207 ARG A O 1
ATOM 1609 N N . LEU A 1 208 ? -21.013 11.784 23.104 1.00 91.06 208 LEU A N 1
ATOM 1610 C CA . LEU A 1 208 ? -20.516 11.348 21.806 1.00 91.06 208 LEU A CA 1
ATOM 1611 C C . LEU A 1 208 ? -20.038 12.560 21.004 1.00 91.06 208 LEU A C 1
ATOM 1613 O O . LEU A 1 208 ? -20.827 13.374 20.533 1.00 91.06 208 LEU A O 1
ATOM 1617 N N . VAL A 1 209 ? -18.724 12.680 20.824 1.00 88.56 209 VAL A N 1
ATOM 1618 C CA . VAL A 1 209 ? -18.109 13.788 20.085 1.00 88.56 209 VAL A CA 1
ATOM 1619 C C . VAL A 1 209 ? -17.573 13.291 18.751 1.00 88.56 209 VAL A C 1
ATOM 1621 O O . VAL A 1 209 ? -16.669 12.453 18.674 1.00 88.56 209 VAL A O 1
ATOM 1624 N N . ARG A 1 210 ? -18.098 13.853 17.663 1.00 85.31 210 ARG A N 1
ATOM 1625 C CA . ARG A 1 210 ? -17.598 13.597 16.312 1.00 85.31 210 ARG A CA 1
ATOM 1626 C C . ARG A 1 210 ? -16.302 14.373 16.066 1.00 85.31 210 ARG A C 1
ATOM 1628 O O . ARG A 1 210 ? -16.280 15.596 16.151 1.00 85.31 210 ARG A O 1
ATOM 1635 N N . LYS A 1 211 ? -15.232 13.680 15.655 1.00 81.31 211 LYS A N 1
ATOM 1636 C CA . LYS A 1 211 ? -13.983 14.307 15.184 1.00 81.31 211 LYS A CA 1
ATOM 1637 C C . LYS A 1 211 ? -13.725 13.963 13.720 1.00 81.31 211 LYS A C 1
ATOM 1639 O O . LYS A 1 211 ? -13.407 12.829 13.360 1.00 81.31 211 LYS A O 1
ATOM 1644 N N . GLY A 1 212 ? -13.801 14.968 12.854 1.00 77.75 212 GLY A N 1
ATOM 1645 C CA . GLY A 1 212 ? -13.654 14.775 11.413 1.00 77.75 212 GLY A CA 1
ATOM 1646 C C . GLY A 1 212 ? -14.839 14.017 10.804 1.00 77.75 212 GLY A C 1
ATOM 1647 O O . GLY A 1 212 ? -15.980 14.155 11.240 1.00 77.75 212 GLY A O 1
ATOM 1648 N N . GLN A 1 213 ? -14.591 13.231 9.755 1.00 76.12 213 GLN A N 1
ATOM 1649 C CA . GLN A 1 213 ? -15.685 12.694 8.937 1.00 76.12 213 GLN A CA 1
ATOM 1650 C C . GLN A 1 213 ? -16.357 11.449 9.527 1.00 76.12 213 GLN A C 1
ATOM 1652 O O . GLN A 1 213 ? -17.571 11.326 9.390 1.00 76.12 213 GLN A O 1
ATOM 1657 N N . THR A 1 214 ? -15.599 10.561 10.176 1.00 80.50 214 THR A N 1
ATOM 1658 C CA . THR A 1 214 ? -16.080 9.229 10.595 1.00 80.50 214 THR A CA 1
ATOM 1659 C C . THR A 1 214 ? -15.675 8.816 12.008 1.00 80.50 214 THR A C 1
ATOM 1661 O O . THR A 1 214 ? -16.105 7.759 12.459 1.00 80.50 214 THR A O 1
ATOM 1664 N N . LYS A 1 215 ? -14.838 9.588 12.717 1.00 82.75 215 LYS A N 1
ATOM 1665 C CA . LYS A 1 215 ? -14.440 9.228 14.085 1.00 82.75 215 LYS A CA 1
ATOM 1666 C C . LYS A 1 215 ? -15.452 9.782 15.078 1.00 82.75 215 LYS A C 1
ATOM 1668 O O . LYS A 1 215 ? -15.808 10.957 15.004 1.00 82.75 215 LYS A O 1
ATOM 1673 N N . VAL A 1 216 ? -15.851 8.932 16.009 1.00 85.31 216 VAL A N 1
ATOM 1674 C CA . VAL A 1 216 ? -16.706 9.262 17.146 1.00 85.31 216 VAL A CA 1
ATOM 1675 C C . VAL A 1 216 ? -15.927 8.865 18.390 1.00 85.31 216 VAL A C 1
ATOM 1677 O O . VAL A 1 216 ? -15.356 7.774 18.423 1.00 85.31 216 VAL A O 1
ATOM 1680 N N . TYR A 1 217 ? -15.842 9.769 19.357 1.00 86.81 217 TYR A N 1
ATOM 1681 C CA . TYR A 1 217 ? -15.191 9.536 20.641 1.00 86.81 217 TYR A CA 1
ATOM 1682 C C . TYR A 1 217 ? -16.194 9.695 21.768 1.00 86.81 217 TYR A C 1
ATOM 1684 O O . TYR A 1 217 ? -17.119 10.498 21.655 1.00 86.81 217 TYR A O 1
ATOM 1692 N N . VAL A 1 218 ? -15.965 8.964 22.852 1.00 88.31 218 VAL A N 1
ATOM 1693 C CA . VAL A 1 218 ? -16.717 9.121 24.090 1.00 88.31 218 VAL A CA 1
ATOM 1694 C C . VAL A 1 218 ? -15.910 10.036 25.003 1.00 88.31 218 VAL A C 1
ATOM 1696 O O . VAL A 1 218 ? -14.816 9.685 25.443 1.00 88.31 218 VAL A O 1
ATOM 1699 N N . TYR A 1 219 ? -16.429 11.236 25.235 1.00 91.00 219 TYR A N 1
ATOM 1700 C CA . TYR A 1 219 ? -15.917 12.138 26.260 1.00 91.00 219 TYR A CA 1
ATOM 1701 C C . TYR A 1 219 ? -16.712 11.936 27.535 1.00 91.00 219 TYR A C 1
ATOM 1703 O O . TYR A 1 219 ? -17.934 11.810 27.487 1.00 91.00 219 TYR A O 1
ATOM 1711 N N . ILE A 1 220 ? -16.012 11.893 28.660 1.00 93.25 220 ILE A N 1
ATOM 1712 C CA . ILE A 1 220 ? -16.613 11.654 29.963 1.00 93.25 220 ILE A CA 1
ATOM 1713 C C . ILE A 1 220 ? -16.292 12.859 30.826 1.00 93.25 220 ILE A C 1
ATOM 1715 O O . ILE A 1 220 ? -15.128 13.228 30.982 1.00 93.25 220 ILE A O 1
ATOM 1719 N N . SER A 1 221 ? -17.329 13.474 31.376 1.00 93.06 221 SER A N 1
ATOM 1720 C CA . SER A 1 221 ? -17.214 14.622 32.266 1.00 93.06 221 SER A CA 1
ATOM 1721 C C . SER A 1 221 ? -17.924 14.321 33.575 1.00 93.06 221 SER A C 1
ATOM 1723 O O . SER A 1 221 ? -19.041 13.814 33.571 1.00 93.06 221 SER A O 1
ATOM 1725 N N . ILE A 1 222 ? -17.283 14.641 34.692 1.00 93.69 222 ILE A N 1
ATOM 1726 C CA . ILE A 1 222 ? -17.847 14.485 36.032 1.00 93.69 222 ILE A CA 1
ATOM 1727 C C . ILE A 1 222 ? -17.997 15.873 36.633 1.00 93.69 222 ILE A C 1
ATOM 1729 O O . ILE A 1 222 ? -17.046 16.659 36.623 1.00 93.69 222 ILE A O 1
ATOM 1733 N N . TYR A 1 223 ? -19.178 16.165 37.162 1.00 93.12 223 TYR A N 1
ATOM 1734 C CA . TYR A 1 223 ? -19.491 17.408 37.846 1.00 93.12 223 TYR A CA 1
ATOM 1735 C C . TYR A 1 223 ? -19.940 17.116 39.274 1.00 93.12 223 TYR A C 1
ATOM 1737 O O . TYR A 1 223 ? -20.614 16.124 39.519 1.00 93.12 223 TYR A O 1
ATOM 1745 N N . SER A 1 224 ? -19.589 17.998 40.201 1.00 91.44 224 SER A N 1
ATOM 1746 C CA . SER A 1 224 ? -20.038 17.987 41.594 1.00 91.44 224 SER A CA 1
ATOM 1747 C C . SER A 1 224 ? -20.710 19.325 41.866 1.00 91.44 224 SER A C 1
ATOM 1749 O O . SER A 1 224 ? -20.076 20.369 41.687 1.00 91.44 224 SER A O 1
ATOM 1751 N N . ASN A 1 225 ? -22.004 19.316 42.195 1.00 84.81 225 ASN A N 1
ATOM 1752 C CA . ASN A 1 225 ? -22.816 20.526 42.394 1.00 84.81 225 ASN A CA 1
ATOM 1753 C C . ASN A 1 225 ? -22.625 21.574 41.271 1.00 84.81 225 ASN A C 1
ATOM 1755 O O . ASN A 1 225 ? -22.363 22.752 41.517 1.00 84.81 225 ASN A O 1
ATOM 1759 N N . GLY A 1 226 ? -22.649 21.116 40.014 1.00 78.50 226 GLY A N 1
ATOM 1760 C CA . GLY A 1 226 ? -22.468 21.952 38.820 1.00 78.50 226 GLY A CA 1
ATOM 1761 C C . GLY A 1 226 ? -21.022 22.352 38.483 1.00 78.50 226 GLY A C 1
ATOM 1762 O O . GLY A 1 226 ? -20.776 22.870 37.394 1.00 78.50 226 GLY A O 1
ATOM 1763 N N . LYS A 1 227 ? -20.032 22.081 39.345 1.00 87.06 227 LYS A N 1
ATOM 1764 C CA . LYS A 1 227 ? -18.609 22.342 39.057 1.00 87.06 227 LYS A CA 1
ATOM 1765 C C . LYS A 1 227 ? -17.953 21.138 38.395 1.00 87.06 227 LYS A C 1
ATOM 1767 O O . LYS A 1 227 ? -18.052 20.025 38.898 1.00 87.06 227 LYS A O 1
ATOM 1772 N N . ARG A 1 228 ? -17.246 21.355 37.281 1.00 91.31 228 ARG A N 1
ATOM 1773 C CA . ARG A 1 228 ? -16.536 20.293 36.551 1.00 91.31 228 ARG A CA 1
ATOM 1774 C C . ARG A 1 228 ? -15.311 19.826 37.335 1.00 91.31 228 ARG A C 1
ATOM 1776 O O . ARG A 1 228 ? -14.407 20.614 37.593 1.00 91.31 228 ARG A O 1
ATOM 1783 N N . VAL A 1 229 ? -15.283 18.543 37.667 1.00 90.19 229 VAL A N 1
ATOM 1784 C CA . VAL A 1 229 ? -14.274 17.902 38.520 1.00 90.19 229 VAL A CA 1
ATOM 1785 C C . VAL A 1 229 ? -13.244 17.144 37.688 1.00 90.19 229 VAL A C 1
ATOM 1787 O O . VAL A 1 229 ? -12.054 17.160 37.992 1.00 90.19 229 VAL A O 1
ATOM 1790 N N . LEU A 1 230 ? -13.708 16.460 36.645 1.00 89.06 230 LEU A N 1
ATOM 1791 C CA . LEU A 1 230 ? -12.880 15.651 35.763 1.00 89.06 230 LEU A CA 1
ATOM 1792 C C . LEU A 1 230 ? -13.468 15.697 34.357 1.00 89.06 230 LEU A C 1
ATOM 1794 O O . LEU A 1 230 ? -14.685 15.660 34.188 1.00 89.06 230 LEU A O 1
ATOM 1798 N N . GLU A 1 231 ? -12.609 15.773 33.352 1.00 89.88 231 GLU A N 1
ATOM 1799 C CA . GLU A 1 231 ? -12.995 15.619 31.958 1.00 89.88 231 GLU A CA 1
ATOM 1800 C C . GLU A 1 231 ? -11.845 14.970 31.209 1.00 89.88 231 GLU A C 1
ATOM 1802 O O . GLU A 1 231 ? -10.743 15.514 31.180 1.00 89.88 231 GLU A O 1
ATOM 1807 N N . ASP A 1 232 ? -12.103 13.817 30.606 1.00 88.00 232 ASP A N 1
ATOM 1808 C CA . ASP A 1 232 ? -11.143 13.194 29.706 1.00 88.00 232 ASP A CA 1
ATOM 1809 C C . ASP A 1 232 ? -11.853 12.247 28.733 1.00 88.00 232 ASP A C 1
ATOM 1811 O O . ASP A 1 232 ? -13.059 11.979 28.813 1.00 88.00 232 ASP A O 1
ATOM 1815 N N . ARG A 1 233 ? -11.084 11.751 27.774 1.00 84.00 233 ARG A N 1
ATOM 1816 C CA . ARG A 1 233 ? -11.504 10.758 26.806 1.00 84.00 233 ARG A CA 1
ATOM 1817 C C . ARG A 1 233 ? -11.188 9.356 27.329 1.00 84.00 233 ARG A C 1
ATOM 1819 O O . ARG A 1 233 ? -10.084 9.102 27.791 1.00 84.00 233 ARG A O 1
ATOM 1826 N N . ASP A 1 234 ? -12.132 8.431 27.153 1.00 74.81 234 ASP A N 1
ATOM 1827 C CA . ASP A 1 234 ? -11.939 6.999 27.427 1.00 74.81 234 ASP A CA 1
ATOM 1828 C C . ASP A 1 234 ? -11.486 6.702 28.890 1.00 74.81 234 ASP A C 1
ATOM 1830 O O . ASP A 1 234 ? -10.649 5.828 29.122 1.00 74.81 234 ASP A O 1
ATOM 1834 N N . LEU A 1 235 ? -12.031 7.422 29.891 1.00 81.31 235 LEU A N 1
ATOM 1835 C CA . LEU A 1 235 ? -11.675 7.217 31.308 1.00 81.31 235 LEU A CA 1
ATOM 1836 C C . LEU A 1 235 ? -12.016 5.795 31.789 1.00 81.31 235 LEU A C 1
ATOM 1838 O O . LEU A 1 235 ? -13.147 5.334 31.602 1.00 81.31 235 LEU A O 1
ATOM 1842 N N . PRO A 1 236 ? -11.094 5.112 32.496 1.00 84.50 236 PRO A N 1
ATOM 1843 C CA . PRO A 1 236 ? -11.407 3.856 33.162 1.00 84.50 236 PRO A CA 1
ATOM 1844 C C . PRO A 1 236 ? -12.498 4.050 34.220 1.00 84.50 236 PRO A C 1
ATOM 1846 O O . PRO A 1 236 ? -12.451 5.006 34.994 1.00 84.50 236 PRO A O 1
ATOM 1849 N N . ILE A 1 237 ? -13.417 3.086 34.342 1.00 85.25 237 ILE A N 1
ATOM 1850 C CA . ILE A 1 237 ? -14.492 3.117 35.353 1.00 85.25 237 ILE A CA 1
ATOM 1851 C C . ILE A 1 237 ? -13.930 3.334 36.766 1.00 85.25 237 ILE A C 1
ATOM 1853 O O . ILE A 1 237 ? -14.519 4.065 37.550 1.00 85.25 237 ILE A O 1
ATOM 1857 N N . MET A 1 238 ? -12.761 2.772 37.092 1.00 86.19 238 MET A N 1
ATOM 1858 C CA . MET A 1 238 ? -12.133 2.987 38.402 1.00 86.19 238 MET A CA 1
ATOM 1859 C C . MET A 1 238 ? -11.809 4.460 38.686 1.00 86.19 238 MET A C 1
ATOM 1861 O O . MET A 1 238 ? -11.988 4.899 39.818 1.00 86.19 238 MET A O 1
ATOM 1865 N N . GLU A 1 239 ? -11.359 5.223 37.687 1.00 89.12 239 GLU A N 1
ATOM 1866 C CA . GLU A 1 239 ? -11.079 6.657 37.847 1.00 89.12 239 GLU A CA 1
ATOM 1867 C C . GLU A 1 239 ? -12.379 7.452 38.002 1.00 89.12 239 GLU A C 1
ATOM 1869 O O . GLU A 1 239 ? -12.467 8.341 38.850 1.00 89.12 239 GLU A O 1
ATOM 1874 N N . ILE A 1 240 ? -13.425 7.060 37.265 1.00 89.94 240 ILE A N 1
ATOM 1875 C CA . ILE A 1 240 ? -14.775 7.619 37.413 1.00 89.94 240 ILE A CA 1
ATOM 1876 C C . ILE A 1 240 ? -15.285 7.394 38.847 1.00 89.94 240 ILE A C 1
ATOM 1878 O O . ILE A 1 240 ? -15.674 8.343 39.525 1.00 89.94 240 ILE A O 1
ATOM 1882 N N . MET A 1 241 ? -15.202 6.160 39.353 1.00 92.38 241 MET A N 1
ATOM 1883 C CA . MET A 1 241 ? -15.623 5.808 40.715 1.00 92.38 241 MET A CA 1
ATOM 1884 C C . MET A 1 241 ? -14.798 6.514 41.792 1.00 92.38 241 MET A C 1
ATOM 1886 O O . MET A 1 241 ? -15.345 6.952 42.806 1.00 92.38 241 MET A O 1
ATOM 1890 N N . LYS A 1 242 ? -13.485 6.656 41.581 1.00 91.50 242 LYS A N 1
ATOM 1891 C CA . LYS A 1 242 ? -12.592 7.375 42.496 1.00 91.50 242 LYS A CA 1
ATOM 1892 C C . LYS A 1 242 ? -12.973 8.851 42.600 1.00 91.50 242 LYS A C 1
ATOM 1894 O O . LYS A 1 242 ? -13.018 9.378 43.710 1.00 91.50 242 LYS A O 1
ATOM 1899 N N . ALA A 1 243 ? -13.287 9.492 41.473 1.00 90.69 243 ALA A N 1
ATOM 1900 C CA . ALA A 1 243 ? -13.788 10.860 41.458 1.00 90.69 243 ALA A CA 1
ATOM 1901 C C . ALA A 1 243 ? -15.132 10.965 42.199 1.00 90.69 243 ALA A C 1
ATOM 1903 O O . ALA A 1 243 ? -15.241 11.764 43.122 1.00 90.69 243 ALA A O 1
ATOM 1904 N N . ILE A 1 244 ? -16.108 10.102 41.891 1.00 91.62 244 ILE A N 1
ATOM 1905 C CA . ILE A 1 244 ? -17.430 10.100 42.548 1.00 91.62 244 ILE A CA 1
ATOM 1906 C C . ILE A 1 244 ? -17.305 9.985 44.070 1.00 91.62 244 ILE A C 1
ATOM 1908 O O . ILE A 1 244 ? -17.886 10.784 44.800 1.00 91.62 244 ILE A O 1
ATOM 1912 N N . ARG A 1 245 ? -16.516 9.024 44.567 1.00 90.25 245 ARG A N 1
ATOM 1913 C CA . ARG A 1 245 ? -16.313 8.837 46.012 1.00 90.25 245 ARG A CA 1
ATOM 1914 C C . ARG A 1 245 ? -15.666 10.029 46.687 1.00 90.25 245 ARG A C 1
ATOM 1916 O O . ARG A 1 245 ? -16.039 10.349 47.813 1.00 90.25 245 ARG A O 1
ATOM 1923 N N . ARG A 1 246 ? -14.676 10.639 46.030 1.00 90.94 246 ARG A N 1
ATOM 1924 C CA . ARG A 1 246 ? -13.986 11.817 46.556 1.00 90.94 246 ARG A CA 1
ATOM 1925 C C . ARG A 1 246 ? -14.965 12.975 46.703 1.00 90.94 246 ARG A C 1
ATOM 1927 O O . ARG A 1 246 ? -15.021 13.576 47.768 1.00 90.94 246 ARG A O 1
ATOM 1934 N N . GLU A 1 247 ? -15.764 13.236 45.672 1.00 91.00 247 GLU A N 1
ATOM 1935 C CA . GLU A 1 247 ? -16.715 14.351 45.670 1.00 91.00 247 GLU A CA 1
ATOM 1936 C C . GLU A 1 247 ? -17.895 14.120 46.627 1.00 91.00 247 GLU A C 1
ATOM 1938 O O . GLU A 1 247 ? -18.293 15.027 47.355 1.00 91.00 247 GLU A O 1
ATOM 1943 N N . LEU A 1 248 ? -18.410 12.890 46.719 1.00 88.06 248 LEU A N 1
ATOM 1944 C CA . LEU A 1 248 ? -19.443 12.530 47.697 1.00 88.06 248 LEU A CA 1
ATOM 1945 C C . LEU A 1 248 ? -18.881 12.325 49.115 1.00 88.06 248 LEU A C 1
ATOM 1947 O O . LEU A 1 248 ? -19.652 12.262 50.070 1.00 88.06 248 LEU A O 1
ATOM 1951 N N . ASN A 1 249 ? -17.554 12.303 49.281 1.00 87.62 249 ASN A N 1
ATOM 1952 C CA . ASN A 1 249 ? -16.840 11.971 50.518 1.00 87.62 249 ASN A CA 1
ATOM 1953 C C . ASN A 1 249 ? -17.371 10.683 51.176 1.00 87.62 249 ASN A C 1
ATOM 1955 O O . ASN A 1 249 ? -17.795 10.683 52.330 1.00 87.62 249 ASN A O 1
ATOM 1959 N N . THR A 1 250 ? -17.405 9.588 50.413 1.00 84.81 250 THR A N 1
ATOM 1960 C CA . THR A 1 250 ? -18.008 8.323 50.855 1.00 84.81 250 THR A CA 1
ATOM 1961 C C . THR A 1 250 ? -17.151 7.108 50.514 1.00 84.81 250 THR A C 1
ATOM 1963 O O . THR A 1 250 ? -16.497 7.046 49.470 1.00 84.81 250 THR A O 1
ATOM 1966 N N . LYS A 1 251 ? -17.192 6.106 51.398 1.00 85.25 251 LYS A N 1
ATOM 1967 C CA . LYS A 1 251 ? -16.690 4.745 51.144 1.00 85.25 251 LYS A CA 1
ATOM 1968 C C . LYS A 1 251 ? -17.817 3.743 50.861 1.00 85.25 251 LYS A C 1
ATOM 1970 O O . LYS A 1 251 ? -17.522 2.620 50.470 1.00 85.25 251 LYS A O 1
ATOM 1975 N N . ALA A 1 252 ? -19.078 4.144 51.045 1.00 85.25 252 ALA A N 1
ATOM 1976 C CA . ALA A 1 252 ? -20.237 3.253 50.980 1.00 85.25 252 ALA A CA 1
ATOM 1977 C C . ALA A 1 252 ? -20.600 2.826 49.547 1.00 85.25 252 ALA A C 1
ATOM 1979 O O . ALA A 1 252 ? -21.117 1.733 49.351 1.00 85.25 252 ALA A O 1
ATOM 1980 N N . ILE A 1 253 ? -20.290 3.652 48.542 1.00 87.88 253 ILE A N 1
ATOM 1981 C CA . ILE A 1 253 ? -20.418 3.269 47.129 1.00 87.88 253 ILE A CA 1
ATOM 1982 C C . ILE A 1 253 ? -19.237 2.365 46.776 1.00 87.88 253 ILE A C 1
ATOM 1984 O O . ILE A 1 253 ? -18.114 2.857 46.715 1.00 87.88 253 ILE A O 1
ATOM 1988 N N . ARG A 1 254 ? -19.432 1.071 46.522 1.00 85.81 254 ARG A N 1
ATOM 1989 C CA . ARG A 1 254 ? -18.355 0.094 46.260 1.00 85.81 254 ARG A CA 1
ATOM 1990 C C . ARG A 1 254 ? -17.888 0.108 44.800 1.00 85.81 254 ARG A C 1
ATOM 1992 O O . ARG A 1 254 ? -18.482 0.757 43.949 1.00 85.81 254 ARG A O 1
ATOM 1999 N N . ASN A 1 255 ? -16.725 -0.491 44.512 1.00 83.25 255 ASN A N 1
ATOM 2000 C CA . ASN A 1 255 ? -16.109 -0.452 43.164 1.00 83.25 255 ASN A CA 1
ATOM 2001 C C . ASN A 1 255 ? -16.756 -1.470 42.216 1.00 83.25 255 ASN A C 1
ATOM 2003 O O . ASN A 1 255 ? -16.579 -1.400 41.005 1.00 83.25 255 ASN A O 1
ATOM 2007 N N . ASP A 1 256 ? -17.467 -2.410 42.810 1.00 85.19 256 ASP A N 1
ATOM 2008 C CA . ASP A 1 256 ? -18.182 -3.553 42.267 1.00 85.19 256 ASP A CA 1
ATOM 2009 C C . ASP A 1 256 ? -19.650 -3.554 42.737 1.00 85.19 256 ASP A C 1
ATOM 2011 O O . ASP A 1 256 ? -20.353 -4.551 42.602 1.00 85.19 256 ASP A O 1
ATOM 2015 N N . GLY A 1 257 ? -20.107 -2.438 43.314 1.00 88.31 257 GLY A N 1
ATOM 2016 C CA . GLY A 1 257 ? -21.469 -2.265 43.801 1.00 88.31 257 GLY A CA 1
ATOM 2017 C C . GLY A 1 257 ? -22.480 -1.909 42.705 1.00 88.31 257 GLY A C 1
ATOM 2018 O O . GLY A 1 257 ? -22.092 -1.681 41.554 1.00 88.31 257 GLY A O 1
ATOM 2019 N N . PRO A 1 258 ? -23.779 -1.831 43.051 1.00 90.81 258 PRO A N 1
ATOM 2020 C CA . PRO A 1 258 ? -24.851 -1.534 42.103 1.00 90.81 258 PRO A CA 1
ATOM 2021 C C . PRO A 1 258 ? -24.623 -0.267 41.269 1.00 90.81 258 PRO A C 1
ATOM 2023 O O . PRO A 1 258 ? -24.826 -0.300 40.055 1.00 90.81 258 PRO A O 1
ATOM 2026 N N . ILE A 1 259 ? -24.153 0.833 41.872 1.00 91.06 259 ILE A N 1
ATOM 2027 C CA . ILE A 1 259 ? -23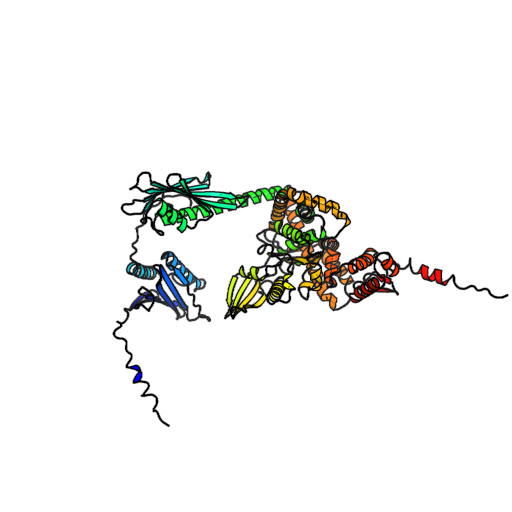.912 2.085 41.136 1.00 91.06 259 ILE A CA 1
ATOM 2028 C C . ILE A 1 259 ? -22.726 1.932 40.171 1.00 91.06 259 ILE A C 1
ATOM 2030 O O . ILE A 1 259 ? -22.779 2.423 39.043 1.00 91.06 259 ILE A O 1
ATOM 2034 N N . ALA A 1 260 ? -21.669 1.216 40.569 1.00 89.44 260 ALA A N 1
ATOM 2035 C CA . ALA A 1 260 ? -20.520 0.953 39.702 1.00 89.44 260 ALA A CA 1
ATOM 2036 C C . ALA A 1 260 ? -20.887 0.059 38.505 1.00 89.44 260 ALA A C 1
ATOM 2038 O O . ALA A 1 260 ? -20.483 0.352 37.376 1.00 89.44 260 ALA A O 1
ATOM 2039 N N . ASP A 1 261 ? -21.681 -0.996 38.731 1.00 90.00 261 ASP A N 1
ATOM 2040 C CA . ASP A 1 261 ? -22.213 -1.851 37.661 1.00 90.00 261 ASP A CA 1
ATOM 2041 C C . ASP A 1 261 ? -23.106 -1.043 36.712 1.00 90.00 261 ASP A C 1
ATOM 2043 O O . ASP A 1 261 ? -22.946 -1.115 35.493 1.00 90.00 261 ASP A O 1
ATOM 2047 N N . PHE A 1 262 ? -23.979 -0.190 37.256 1.00 92.75 262 PHE A N 1
ATOM 2048 C CA . PHE A 1 262 ? -24.836 0.691 36.469 1.00 92.75 262 PHE A CA 1
ATOM 2049 C C . PHE A 1 262 ? -24.030 1.616 35.551 1.00 92.75 262 PHE A C 1
ATOM 2051 O O . PHE A 1 262 ? -24.237 1.608 34.336 1.00 92.75 262 PHE A O 1
ATOM 2058 N N . ILE A 1 263 ? -23.044 2.335 36.097 1.00 92.00 263 ILE A N 1
ATOM 2059 C CA . ILE A 1 263 ? -22.126 3.182 35.319 1.00 92.00 263 ILE A CA 1
ATOM 2060 C C . ILE A 1 263 ? -21.408 2.359 34.244 1.00 92.00 263 ILE A C 1
ATOM 2062 O O . ILE A 1 263 ? -21.294 2.807 33.103 1.00 92.00 263 ILE A O 1
ATOM 2066 N N . GLY A 1 264 ? -20.955 1.145 34.568 1.00 90.25 264 GLY A N 1
ATOM 2067 C CA . GLY A 1 264 ? -20.293 0.255 33.614 1.00 90.25 264 GLY A CA 1
ATOM 2068 C C . GLY A 1 264 ? -21.194 -0.190 32.459 1.00 90.25 264 GLY A C 1
ATOM 2069 O O . GLY A 1 264 ? -20.755 -0.220 31.302 1.00 90.25 264 GLY A O 1
ATOM 2070 N N . ARG A 1 265 ? -22.469 -0.485 32.736 1.00 90.69 265 ARG A N 1
ATOM 2071 C CA . ARG A 1 265 ? -23.463 -0.824 31.707 1.00 90.69 265 ARG A CA 1
ATOM 2072 C C . ARG A 1 265 ? -23.801 0.378 30.828 1.00 90.69 265 ARG A C 1
ATOM 2074 O O . ARG A 1 265 ? -23.847 0.220 29.608 1.00 90.69 265 ARG A O 1
ATOM 2081 N N . VAL A 1 266 ? -23.963 1.570 31.410 1.00 91.56 266 VAL A N 1
ATOM 2082 C CA . VAL A 1 266 ? -24.160 2.814 30.643 1.00 91.56 266 VAL A CA 1
ATOM 2083 C C . VAL A 1 266 ? -22.943 3.097 29.769 1.00 91.56 266 VAL A C 1
ATOM 2085 O O . VAL A 1 266 ? -23.095 3.306 28.571 1.00 91.56 266 VAL A O 1
ATOM 2088 N N . TYR A 1 267 ? -21.728 3.010 30.308 1.00 89.88 267 TYR A N 1
ATOM 2089 C CA . TYR A 1 267 ? -20.504 3.196 29.528 1.00 89.88 267 TYR A CA 1
ATOM 2090 C C . TYR A 1 267 ? -20.426 2.226 28.337 1.00 89.88 267 TYR A C 1
ATOM 2092 O O . TYR A 1 267 ? -20.134 2.628 27.210 1.00 89.88 267 TYR A O 1
ATOM 2100 N N . SER A 1 268 ? -20.781 0.958 28.558 1.00 88.94 268 SER A N 1
ATOM 2101 C CA . SER A 1 268 ? -20.847 -0.060 27.503 1.00 88.94 268 SER A CA 1
ATOM 2102 C C . SER A 1 268 ? -21.907 0.255 26.439 1.00 88.94 268 SER A C 1
ATOM 2104 O O . SER A 1 268 ? -21.657 0.058 25.248 1.00 88.94 268 SER A O 1
ATOM 2106 N N . LEU A 1 269 ? -23.077 0.762 26.842 1.00 90.94 269 LEU A N 1
ATOM 2107 C CA . LEU A 1 269 ? -24.119 1.235 25.927 1.00 90.94 269 LEU A CA 1
ATOM 2108 C C . LEU A 1 269 ? -23.610 2.402 25.069 1.00 90.94 269 LEU A C 1
ATOM 2110 O O . LEU A 1 269 ? -23.751 2.370 23.849 1.00 90.94 269 LEU A O 1
ATOM 2114 N N . VAL A 1 270 ? -22.963 3.393 25.684 1.00 90.25 270 VAL A N 1
ATOM 2115 C CA . VAL A 1 270 ? -22.432 4.569 24.981 1.00 90.25 270 VAL A CA 1
ATOM 2116 C C . VAL A 1 270 ? -21.375 4.171 23.950 1.00 90.25 270 VAL A C 1
ATOM 2118 O O . VAL A 1 270 ? -21.378 4.696 22.838 1.00 90.25 270 VAL A O 1
ATOM 2121 N N . ILE A 1 271 ? -20.504 3.205 24.265 1.00 89.00 271 ILE A N 1
ATOM 2122 C CA . ILE A 1 271 ? -19.540 2.659 23.295 1.00 89.00 271 ILE A CA 1
ATOM 2123 C C . ILE A 1 271 ? -20.267 2.018 22.102 1.00 89.00 271 ILE A C 1
ATOM 2125 O O . ILE A 1 271 ? -19.898 2.278 20.953 1.00 89.00 271 ILE A O 1
ATOM 2129 N N . LYS A 1 272 ? -21.321 1.225 22.341 1.00 88.50 272 LYS A N 1
ATOM 2130 C CA . LYS A 1 272 ? -22.127 0.623 21.262 1.00 88.50 272 LYS A CA 1
ATOM 2131 C C . LYS A 1 272 ? -22.800 1.684 20.386 1.00 88.50 272 LYS A C 1
ATOM 2133 O O . LYS A 1 272 ? -22.764 1.567 19.160 1.00 88.50 272 LYS A O 1
ATOM 2138 N N . GLU A 1 273 ? -23.355 2.737 20.981 1.00 89.94 273 GLU A N 1
ATOM 2139 C CA . GLU A 1 273 ? -23.949 3.854 20.233 1.00 89.94 273 GLU A CA 1
ATOM 2140 C C . GLU A 1 273 ? -22.890 4.644 19.445 1.00 89.94 273 GLU A C 1
ATOM 2142 O O . GLU A 1 273 ? -23.098 4.966 18.272 1.00 89.94 273 GLU A O 1
ATOM 2147 N N . ALA A 1 274 ? -21.699 4.863 20.014 1.00 88.50 274 ALA A N 1
ATOM 2148 C CA . ALA A 1 274 ? -20.572 5.469 19.304 1.00 88.50 274 ALA A CA 1
ATOM 2149 C C . ALA A 1 274 ? -20.172 4.653 18.063 1.00 88.50 274 ALA A C 1
ATOM 2151 O O . ALA A 1 274 ? -19.911 5.214 16.992 1.00 88.50 274 ALA A O 1
ATOM 2152 N N . GLU A 1 275 ? -20.137 3.322 18.183 1.00 88.25 275 GLU A N 1
ATOM 2153 C CA . GLU A 1 275 ? -19.874 2.423 17.061 1.00 88.25 275 GLU A CA 1
ATOM 2154 C C . GLU A 1 275 ? -20.975 2.461 16.004 1.00 88.25 275 GLU A C 1
ATOM 2156 O O . GLU A 1 275 ? -20.670 2.515 14.809 1.00 88.25 275 GLU A O 1
ATOM 2161 N N . LYS A 1 276 ? -22.243 2.437 16.420 1.00 88.44 276 LYS A N 1
ATOM 2162 C CA . LYS A 1 276 ? -23.401 2.517 15.523 1.00 88.44 276 LYS A CA 1
ATOM 2163 C C . LYS A 1 276 ? -23.372 3.815 14.719 1.00 88.44 276 LYS A C 1
ATOM 2165 O O . LYS A 1 276 ? -23.391 3.763 13.487 1.00 88.44 276 LYS A O 1
ATOM 2170 N N . LEU A 1 277 ? -23.187 4.952 15.392 1.00 87.94 277 LEU A N 1
ATOM 2171 C CA . LEU A 1 277 ? -23.044 6.258 14.752 1.00 87.94 277 LEU A CA 1
ATOM 2172 C C . LEU A 1 277 ? -21.841 6.285 13.800 1.00 87.94 277 LEU A C 1
ATOM 2174 O O . LEU A 1 277 ? -21.940 6.748 12.664 1.00 87.94 277 LEU A O 1
ATOM 2178 N N . ARG A 1 278 ? -20.696 5.726 14.208 1.00 88.06 278 ARG A N 1
ATOM 2179 C CA . ARG A 1 278 ? -19.519 5.592 13.336 1.00 88.06 278 ARG A CA 1
ATOM 2180 C C . ARG A 1 278 ? -19.827 4.780 12.073 1.00 88.06 278 ARG A C 1
ATOM 2182 O O . ARG A 1 278 ? -19.411 5.188 10.986 1.00 88.06 278 ARG A O 1
ATOM 2189 N N . ARG A 1 279 ? -20.533 3.649 12.183 1.00 88.88 279 ARG A N 1
ATOM 2190 C CA . ARG A 1 279 ? -20.933 2.817 11.030 1.00 88.88 279 ARG A CA 1
ATOM 2191 C C . ARG A 1 279 ? -21.857 3.590 10.091 1.00 88.88 279 ARG A C 1
ATOM 2193 O O . ARG A 1 279 ? -21.659 3.542 8.875 1.00 88.88 279 ARG A O 1
ATOM 2200 N N . GLU A 1 280 ? -22.804 4.344 10.638 1.00 89.69 280 GLU A N 1
ATOM 2201 C CA . GLU A 1 280 ? -23.701 5.186 9.851 1.00 89.69 280 GLU A CA 1
ATOM 2202 C C . GLU A 1 280 ? -22.944 6.296 9.110 1.00 89.69 280 GLU A C 1
ATOM 2204 O O . GLU A 1 280 ? -23.076 6.425 7.891 1.00 89.69 280 GLU A O 1
ATOM 2209 N N . LEU A 1 281 ? -22.064 7.028 9.799 1.00 88.69 281 LEU A N 1
ATOM 2210 C CA . LEU A 1 281 ? -21.221 8.061 9.190 1.00 88.69 281 LEU A CA 1
ATOM 2211 C C . LEU A 1 281 ? -20.335 7.496 8.073 1.00 88.69 281 LEU A C 1
ATOM 2213 O O . LEU A 1 281 ? -20.165 8.132 7.032 1.00 88.69 281 LEU A O 1
ATOM 2217 N N . ILE A 1 282 ? -19.786 6.289 8.252 1.00 86.69 282 ILE A N 1
ATOM 2218 C CA . ILE A 1 282 ? -19.031 5.591 7.204 1.00 86.69 282 ILE A CA 1
ATOM 2219 C C . ILE A 1 282 ? -19.937 5.277 6.008 1.00 86.69 282 ILE A C 1
ATOM 2221 O O . ILE A 1 282 ? -19.537 5.525 4.870 1.00 86.69 282 ILE A O 1
ATOM 2225 N N . LYS A 1 283 ? -21.153 4.764 6.234 1.00 90.00 283 LYS A N 1
ATOM 2226 C CA . LYS A 1 283 ? -22.122 4.457 5.168 1.00 90.00 283 LYS A CA 1
ATOM 2227 C C . LYS A 1 283 ? -22.512 5.716 4.387 1.00 90.00 283 LYS A C 1
ATOM 2229 O O . LYS A 1 283 ? -22.470 5.704 3.155 1.00 90.00 283 LYS A O 1
ATOM 2234 N N . GLN A 1 284 ? -22.818 6.811 5.083 1.00 90.94 284 GLN A N 1
ATOM 2235 C CA . GLN A 1 284 ? -23.135 8.106 4.476 1.00 90.94 284 GLN A CA 1
ATOM 2236 C C . GLN A 1 284 ? -21.947 8.662 3.675 1.00 90.94 284 GLN A C 1
ATOM 2238 O O . GLN A 1 284 ? -22.113 9.079 2.526 1.00 90.94 284 GLN A O 1
ATOM 2243 N N . LEU A 1 285 ? -20.732 8.617 4.236 1.00 89.69 285 LEU A N 1
ATOM 2244 C CA . LEU A 1 285 ? -19.522 9.065 3.546 1.00 89.69 285 LEU A CA 1
ATOM 2245 C C . LEU A 1 285 ? -19.252 8.235 2.287 1.00 89.69 285 LEU A C 1
ATOM 2247 O O . LEU A 1 285 ? -18.971 8.812 1.240 1.00 89.69 285 LEU A O 1
ATOM 2251 N N . ARG A 1 286 ? -19.372 6.903 2.364 1.00 89.81 286 ARG A N 1
ATOM 2252 C CA . ARG A 1 286 ? -19.225 6.009 1.205 1.00 89.81 286 ARG A CA 1
ATOM 2253 C C . ARG A 1 286 ? -20.224 6.362 0.107 1.00 89.81 286 ARG A C 1
ATOM 2255 O O . ARG A 1 286 ? -19.812 6.513 -1.036 1.00 89.81 286 ARG A O 1
ATOM 2262 N N . LYS A 1 287 ? -21.502 6.578 0.446 1.00 92.12 287 LYS A N 1
ATOM 2263 C CA . LYS A 1 287 ? -22.530 7.014 -0.519 1.00 92.12 287 LYS A CA 1
ATOM 2264 C C . LYS A 1 287 ? -22.152 8.346 -1.178 1.00 92.12 287 LYS A C 1
ATOM 2266 O O . LYS A 1 287 ? -22.201 8.465 -2.398 1.00 92.12 287 LYS A O 1
ATOM 2271 N N . LYS A 1 288 ? -21.713 9.331 -0.387 1.00 93.69 288 LYS A N 1
ATOM 2272 C CA . LYS A 1 288 ? -21.280 10.646 -0.888 1.00 93.69 288 LYS A CA 1
ATOM 2273 C C . LYS A 1 288 ? -20.066 10.549 -1.817 1.00 93.69 288 LYS A C 1
ATOM 2275 O O . LYS A 1 288 ? -20.052 11.192 -2.864 1.00 93.69 288 LYS A O 1
ATOM 2280 N N . LEU A 1 289 ? -19.049 9.774 -1.438 1.00 93.31 289 LEU A N 1
ATOM 2281 C CA . LEU A 1 289 ? -17.840 9.582 -2.244 1.00 93.31 289 LEU A CA 1
ATOM 2282 C C . LEU A 1 289 ? -18.142 8.823 -3.535 1.00 93.31 289 LEU A C 1
ATOM 2284 O O . LEU A 1 289 ? -17.640 9.216 -4.579 1.00 93.31 289 LEU A O 1
ATOM 2288 N N . PHE A 1 290 ? -19.007 7.813 -3.482 1.00 92.94 290 PHE A N 1
ATOM 2289 C CA . PHE A 1 290 ? -19.435 7.062 -4.658 1.00 92.94 290 PHE A CA 1
ATOM 2290 C C . PHE A 1 290 ? -20.186 7.935 -5.666 1.00 92.94 290 PHE A C 1
ATOM 2292 O O . PHE A 1 290 ? -19.856 7.923 -6.848 1.00 92.94 290 PHE A O 1
ATOM 2299 N N . ASN A 1 291 ? -21.116 8.773 -5.202 1.00 92.25 291 ASN A N 1
ATOM 2300 C CA . ASN A 1 291 ? -21.798 9.734 -6.073 1.00 92.25 291 ASN A CA 1
ATOM 2301 C C . ASN A 1 291 ? -20.820 10.754 -6.672 1.00 92.25 291 ASN A C 1
ATOM 2303 O O . ASN A 1 291 ? -20.902 11.068 -7.855 1.00 92.25 291 ASN A O 1
ATOM 2307 N N . LYS A 1 292 ? -19.862 11.244 -5.871 1.00 93.56 292 LYS A N 1
ATOM 2308 C CA . LYS A 1 292 ? -18.821 12.156 -6.360 1.00 93.56 292 LYS A CA 1
ATOM 2309 C C . LYS A 1 292 ? -17.941 11.498 -7.426 1.00 93.56 292 LYS A C 1
ATOM 2311 O O . LYS A 1 292 ? -17.583 12.157 -8.391 1.00 93.56 292 LYS A O 1
ATOM 2316 N N . LEU A 1 293 ? -17.590 10.229 -7.235 1.00 93.25 293 LEU A N 1
ATOM 2317 C CA . LEU A 1 293 ? -16.776 9.455 -8.164 1.00 93.25 293 LEU A CA 1
ATOM 2318 C C . LEU A 1 293 ? -17.507 9.231 -9.494 1.00 93.25 293 LEU A C 1
ATOM 2320 O O . LEU A 1 293 ? -16.921 9.485 -10.535 1.00 93.25 293 LEU A O 1
ATOM 2324 N N . ARG A 1 294 ? -18.799 8.870 -9.461 1.00 90.88 294 ARG A N 1
ATOM 2325 C CA . ARG A 1 294 ? -19.641 8.745 -10.669 1.00 90.88 294 ARG A CA 1
ATOM 2326 C C . ARG A 1 294 ? -19.723 10.032 -11.491 1.00 90.88 294 ARG A C 1
ATOM 2328 O O . ARG A 1 294 ? -19.782 9.970 -12.709 1.00 90.88 294 ARG A O 1
ATOM 2335 N N . GLY A 1 295 ? -19.722 11.191 -10.831 1.00 90.88 295 GLY A N 1
ATOM 2336 C CA . GLY A 1 295 ? -19.705 12.493 -11.505 1.00 90.88 295 GLY A CA 1
ATOM 2337 C C . GLY A 1 295 ? -18.320 12.953 -11.977 1.00 90.88 295 GLY A C 1
ATOM 2338 O O . GLY A 1 295 ? -18.222 13.991 -12.623 1.00 90.88 295 GLY A O 1
ATOM 2339 N N . ALA A 1 296 ? -17.242 12.236 -11.645 1.00 93.31 296 ALA A N 1
ATOM 2340 C CA . ALA A 1 296 ? -15.872 12.639 -11.951 1.00 93.31 296 ALA A CA 1
ATOM 2341 C C . ALA A 1 296 ? -15.377 11.980 -13.249 1.00 93.31 296 ALA A C 1
ATOM 2343 O O . ALA A 1 296 ? -14.557 11.064 -13.210 1.00 93.31 296 ALA A O 1
ATOM 2344 N N . GLN A 1 297 ? -15.858 12.463 -14.399 1.00 92.56 297 GLN A N 1
ATOM 2345 C CA . GLN A 1 297 ? -15.535 11.876 -15.709 1.00 92.56 297 GLN A CA 1
ATOM 2346 C C . GLN A 1 297 ? -14.028 11.837 -15.998 1.00 92.56 297 GLN A C 1
ATOM 2348 O O . GLN A 1 297 ? -13.520 10.805 -16.417 1.00 92.56 297 GLN A O 1
ATOM 2353 N N . GLU A 1 298 ? -13.286 12.901 -15.672 1.00 93.06 298 GLU A N 1
ATOM 2354 C CA . GLU A 1 298 ? -11.820 12.924 -15.813 1.00 93.06 298 GLU A CA 1
ATOM 2355 C C . GLU A 1 298 ? -11.120 11.842 -14.978 1.00 93.06 298 GLU A C 1
ATOM 2357 O O . GLU A 1 298 ? -10.104 11.298 -15.402 1.00 93.06 298 GLU A O 1
ATOM 2362 N N . PHE A 1 299 ? -11.653 11.530 -13.788 1.00 96.38 299 PHE A N 1
ATOM 2363 C CA . PHE A 1 299 ? -11.110 10.464 -12.946 1.00 96.38 299 PHE A CA 1
ATOM 2364 C C . PHE A 1 299 ? -11.333 9.117 -13.622 1.00 96.38 299 PHE A C 1
ATOM 2366 O O . PHE A 1 299 ? -10.410 8.319 -13.728 1.00 96.38 299 PHE A O 1
ATOM 2373 N N . LEU A 1 300 ? -12.566 8.856 -14.051 1.00 96.69 300 LEU A N 1
ATOM 2374 C CA . LEU A 1 300 ? -12.947 7.552 -14.576 1.00 96.69 300 LEU A CA 1
ATOM 2375 C C . LEU A 1 300 ? -12.389 7.287 -15.981 1.00 96.69 300 LEU A C 1
ATOM 2377 O O . LEU A 1 300 ? -12.140 6.137 -16.313 1.00 96.69 300 LEU A O 1
ATOM 2381 N N . ALA A 1 301 ? -12.143 8.326 -16.782 1.00 96.38 301 ALA A N 1
ATOM 2382 C CA . ALA A 1 301 ? -11.534 8.181 -18.103 1.00 96.38 301 ALA A CA 1
ATOM 2383 C C . ALA A 1 301 ? -10.076 7.702 -18.033 1.00 96.38 301 ALA A C 1
ATOM 2385 O O . ALA A 1 301 ? -9.626 6.969 -18.906 1.00 96.38 301 ALA A O 1
ATOM 2386 N N . ASN A 1 302 ? -9.321 8.127 -17.013 1.00 96.12 302 ASN A N 1
ATOM 2387 C CA . ASN A 1 302 ? -7.967 7.630 -16.775 1.00 96.12 302 ASN A CA 1
ATOM 2388 C C . ASN A 1 302 ? -7.602 7.752 -15.280 1.00 96.12 302 ASN A C 1
ATOM 2390 O O . ASN A 1 302 ? -7.023 8.765 -14.861 1.00 96.12 302 ASN A O 1
ATOM 2394 N N . PRO A 1 303 ? -7.921 6.727 -14.464 1.00 97.50 303 PRO A N 1
ATOM 2395 C CA . PRO A 1 303 ? -7.702 6.761 -13.018 1.00 97.50 303 PRO A CA 1
ATOM 2396 C C . PRO A 1 303 ? -6.238 6.967 -12.645 1.00 97.50 303 PRO A C 1
ATOM 2398 O O . PRO A 1 303 ? -5.934 7.758 -11.749 1.00 97.50 303 PRO A O 1
ATOM 2401 N N . LEU A 1 304 ? -5.323 6.300 -13.358 1.00 97.56 304 LEU A N 1
ATOM 2402 C CA . LEU A 1 304 ? -3.888 6.424 -13.127 1.00 97.56 304 LEU A CA 1
ATOM 2403 C C . LEU A 1 304 ? -3.435 7.872 -13.334 1.00 97.56 304 LEU A C 1
ATOM 2405 O O . LEU A 1 304 ? -2.880 8.480 -12.418 1.00 97.56 304 LEU A O 1
ATOM 2409 N N . ARG A 1 305 ? -3.729 8.458 -14.502 1.00 95.44 305 ARG A N 1
ATOM 2410 C CA . ARG A 1 305 ? -3.391 9.854 -14.813 1.00 95.44 305 ARG A CA 1
ATOM 2411 C C . ARG A 1 305 ? -4.009 10.806 -13.798 1.00 95.44 305 ARG A C 1
ATOM 2413 O O . ARG A 1 305 ? -3.333 11.729 -13.352 1.00 95.44 305 ARG A O 1
ATOM 2420 N N . TYR A 1 306 ? -5.258 10.579 -13.390 1.00 96.50 306 TYR A N 1
ATOM 2421 C CA . TYR A 1 306 ? -5.901 11.450 -12.416 1.00 96.50 306 TYR A CA 1
ATOM 2422 C C . TYR A 1 306 ? -5.189 11.422 -11.062 1.00 96.50 306 TYR A C 1
ATOM 2424 O O . TYR A 1 306 ? -4.878 12.474 -10.498 1.00 96.50 306 TYR A O 1
ATOM 2432 N N . ILE A 1 307 ? -4.901 10.229 -10.534 1.00 97.31 307 ILE A N 1
ATOM 2433 C CA . ILE A 1 307 ? -4.195 10.077 -9.257 1.00 97.31 307 ILE A CA 1
ATOM 2434 C C . ILE A 1 307 ? -2.806 10.722 -9.345 1.00 97.31 307 ILE A C 1
ATOM 2436 O O . ILE A 1 307 ? -2.421 11.480 -8.456 1.00 97.31 307 ILE A O 1
ATOM 2440 N N . VAL A 1 308 ? -2.075 10.488 -10.428 1.00 94.81 308 VAL A N 1
ATOM 2441 C CA . VAL A 1 308 ? -0.712 10.993 -10.624 1.00 94.81 308 VAL A CA 1
ATOM 2442 C C . VAL A 1 308 ? -0.702 12.522 -10.754 1.00 94.81 308 VAL A C 1
ATOM 2444 O O . VAL A 1 308 ? -0.094 13.212 -9.932 1.00 94.81 308 VAL A O 1
ATOM 2447 N N . THR A 1 309 ? -1.435 13.076 -11.716 1.00 90.75 309 THR A N 1
ATOM 2448 C CA . THR A 1 309 ? -1.356 14.501 -12.056 1.00 90.75 309 THR A CA 1
ATOM 2449 C C . THR A 1 309 ? -2.174 15.375 -11.103 1.00 90.75 309 THR A C 1
ATOM 2451 O O . THR A 1 309 ? -1.693 16.396 -10.616 1.00 90.75 309 THR A O 1
ATOM 2454 N N . TYR A 1 310 ? -3.409 14.981 -10.781 1.00 92.62 310 TYR A N 1
ATOM 2455 C CA . TYR A 1 310 ? -4.347 15.836 -10.043 1.00 92.62 310 TYR A CA 1
ATOM 2456 C C . TYR A 1 310 ? -4.364 15.598 -8.535 1.00 92.62 310 TYR A C 1
ATOM 2458 O O . TYR A 1 310 ? -4.935 16.420 -7.809 1.00 92.62 310 TYR A O 1
ATOM 2466 N N . VAL A 1 311 ? -3.781 14.495 -8.056 1.00 94.69 311 VAL A N 1
ATOM 2467 C CA . VAL A 1 311 ? -3.690 14.183 -6.623 1.00 94.69 311 VAL A CA 1
ATOM 2468 C C . VAL A 1 311 ? -2.246 14.264 -6.151 1.00 94.69 311 VAL A C 1
ATOM 2470 O O . VAL A 1 311 ? -1.926 15.143 -5.352 1.00 94.69 311 VAL A O 1
ATOM 2473 N N . LEU A 1 312 ? -1.360 13.403 -6.655 1.00 93.31 312 LEU A N 1
ATOM 2474 C CA . LEU A 1 312 ? 0.051 13.402 -6.262 1.00 93.31 312 LEU A CA 1
ATOM 2475 C C . LEU A 1 312 ? 0.750 14.695 -6.700 1.00 93.31 312 LEU A C 1
ATOM 2477 O O . LEU A 1 312 ? 1.529 15.238 -5.916 1.00 93.31 312 LEU A O 1
ATOM 2481 N N . GLY A 1 313 ? 0.376 15.259 -7.854 1.00 88.75 313 GLY A N 1
ATOM 2482 C CA . GLY A 1 313 ? 0.818 16.576 -8.331 1.00 88.75 313 GLY A CA 1
ATOM 2483 C C . GLY A 1 313 ? 0.627 17.730 -7.336 1.00 88.75 313 GLY A C 1
ATOM 2484 O O . GLY A 1 313 ? 1.394 18.685 -7.350 1.00 88.75 313 GLY A O 1
ATOM 2485 N N . LEU A 1 314 ? -0.324 17.638 -6.394 1.00 88.19 314 LEU A N 1
ATOM 2486 C CA . LEU A 1 314 ? -0.532 18.661 -5.352 1.00 88.19 314 LEU A CA 1
ATOM 2487 C C . LEU A 1 314 ? 0.503 18.609 -4.217 1.00 88.19 314 LEU A C 1
ATOM 2489 O O . LEU A 1 314 ? 0.631 19.559 -3.438 1.00 88.19 314 LEU A O 1
ATOM 2493 N N . LYS A 1 315 ? 1.213 17.486 -4.065 1.00 84.62 315 LYS A N 1
ATOM 2494 C CA . LYS A 1 315 ? 2.220 17.275 -3.007 1.00 84.62 315 LYS A CA 1
ATOM 2495 C C . LYS A 1 315 ? 3.623 17.015 -3.529 1.00 84.62 315 LYS A C 1
ATOM 2497 O O . LYS A 1 315 ? 4.578 17.245 -2.774 1.00 84.62 315 LYS A O 1
ATOM 2502 N N . HIS A 1 316 ? 3.723 16.601 -4.783 1.00 84.12 316 HIS A N 1
ATOM 2503 C CA . HIS A 1 316 ? 4.955 16.295 -5.474 1.00 84.12 316 HIS A CA 1
ATOM 2504 C C . HIS A 1 316 ? 4.921 16.895 -6.879 1.00 84.12 316 HIS A C 1
ATOM 2506 O O . HIS A 1 316 ? 4.061 16.539 -7.680 1.00 84.12 316 HIS A O 1
ATOM 2512 N N . TYR A 1 317 ? 5.842 17.807 -7.164 1.00 80.62 317 TYR A N 1
ATOM 2513 C CA . TYR A 1 317 ? 6.037 18.362 -8.502 1.00 80.62 317 TYR A CA 1
ATOM 2514 C C . TYR A 1 317 ? 7.002 17.454 -9.282 1.00 80.62 317 TYR A C 1
ATOM 2516 O O . TYR A 1 317 ? 7.880 16.868 -8.653 1.00 80.62 317 TYR A O 1
ATOM 2524 N N . GLY A 1 318 ? 6.818 17.302 -10.597 1.00 81.00 318 GLY A N 1
ATOM 2525 C CA . GLY A 1 318 ? 7.638 16.403 -11.426 1.00 81.00 318 GLY A CA 1
ATOM 2526 C C . GLY A 1 318 ? 7.478 14.914 -11.086 1.00 81.00 318 GLY A C 1
ATOM 2527 O O . GLY A 1 318 ? 6.515 14.531 -10.419 1.00 81.00 318 GLY A O 1
ATOM 2528 N N . ASP A 1 319 ? 8.420 14.082 -11.526 1.00 85.56 319 ASP A N 1
ATOM 2529 C CA . ASP A 1 319 ? 8.506 12.644 -11.215 1.00 85.56 319 ASP A CA 1
ATOM 2530 C C . ASP A 1 319 ? 7.256 11.840 -11.600 1.00 85.56 319 ASP A C 1
ATOM 2532 O O . ASP A 1 319 ? 6.785 10.968 -10.862 1.00 85.56 319 ASP A O 1
ATOM 2536 N N . GLU A 1 320 ? 6.671 12.157 -12.756 1.00 87.69 320 GLU A N 1
ATOM 2537 C CA . GLU A 1 320 ? 5.447 11.509 -13.238 1.00 87.69 320 GLU A CA 1
ATOM 2538 C C . GLU A 1 320 ? 5.641 9.997 -13.423 1.00 87.69 320 GLU A C 1
ATOM 2540 O O . GLU A 1 320 ? 4.720 9.230 -13.139 1.00 87.69 320 GLU A O 1
ATOM 2545 N N . ILE A 1 321 ? 6.842 9.557 -13.813 1.00 89.56 321 ILE A N 1
ATOM 2546 C CA . ILE A 1 321 ? 7.193 8.137 -13.941 1.00 89.56 321 ILE A CA 1
ATOM 2547 C C . ILE A 1 321 ? 7.167 7.451 -12.566 1.00 89.56 321 ILE A C 1
ATOM 2549 O O . ILE A 1 321 ? 6.438 6.474 -12.383 1.00 89.56 321 ILE A O 1
ATOM 2553 N N . ALA A 1 322 ? 7.860 8.002 -11.562 1.00 91.56 322 ALA A N 1
ATOM 2554 C CA . ALA A 1 322 ? 7.878 7.450 -10.203 1.00 91.56 322 ALA A CA 1
ATOM 2555 C C . ALA A 1 322 ? 6.489 7.444 -9.543 1.00 91.56 322 ALA A C 1
ATOM 2557 O O . ALA A 1 322 ? 6.118 6.492 -8.852 1.00 91.56 322 ALA A O 1
ATOM 2558 N N . LYS A 1 323 ? 5.678 8.483 -9.785 1.00 94.69 323 LYS A N 1
ATOM 2559 C CA . LYS A 1 323 ? 4.276 8.530 -9.347 1.00 94.69 323 LYS A CA 1
ATOM 2560 C C . LYS A 1 323 ? 3.450 7.407 -9.975 1.00 94.69 323 LYS A C 1
ATOM 2562 O O . LYS A 1 323 ? 2.717 6.737 -9.250 1.00 94.69 323 LYS A O 1
ATOM 2567 N N . LYS A 1 324 ? 3.551 7.204 -11.296 1.00 96.12 324 LYS A N 1
ATOM 2568 C CA . LYS A 1 324 ? 2.823 6.144 -12.012 1.00 96.12 324 LYS A CA 1
ATOM 2569 C C . LYS A 1 324 ? 3.237 4.762 -11.518 1.00 96.12 324 LYS A C 1
ATOM 2571 O O . LYS A 1 324 ? 2.362 3.992 -11.132 1.00 96.12 324 LYS A O 1
ATOM 2576 N N . ALA A 1 325 ? 4.542 4.497 -11.437 1.00 95.88 325 ALA A N 1
ATOM 2577 C CA . ALA A 1 325 ? 5.075 3.243 -10.910 1.00 95.88 325 ALA A CA 1
ATOM 2578 C C . ALA A 1 325 ? 4.550 2.952 -9.501 1.00 95.88 325 ALA A C 1
ATOM 2580 O O . ALA A 1 325 ? 4.047 1.863 -9.242 1.00 95.88 325 ALA A O 1
ATOM 2581 N N . GLY A 1 326 ? 4.587 3.943 -8.603 1.00 96.88 326 GLY A N 1
ATOM 2582 C CA . GLY A 1 326 ? 4.094 3.787 -7.236 1.00 96.88 326 GLY A CA 1
ATOM 2583 C C . GLY A 1 326 ? 2.595 3.482 -7.162 1.00 96.88 326 GLY A C 1
ATOM 2584 O O . GLY A 1 326 ? 2.186 2.644 -6.362 1.00 96.88 326 GLY A O 1
ATOM 2585 N N . VAL A 1 327 ? 1.767 4.126 -7.993 1.00 98.06 327 VAL A N 1
ATOM 2586 C CA . VAL A 1 327 ? 0.316 3.861 -8.036 1.00 98.06 327 VAL A CA 1
ATOM 2587 C C . VAL A 1 327 ? 0.014 2.475 -8.603 1.00 98.06 327 VAL A C 1
ATOM 2589 O O . VAL A 1 327 ? -0.789 1.760 -8.007 1.00 98.06 327 VAL A O 1
ATOM 2592 N N . LEU A 1 328 ? 0.661 2.085 -9.705 1.00 98.44 328 LEU A N 1
ATOM 2593 C CA . LEU A 1 328 ? 0.499 0.751 -10.292 1.00 98.44 328 LEU A CA 1
ATOM 2594 C C . LEU A 1 328 ? 0.964 -0.337 -9.320 1.00 98.44 328 LEU A C 1
ATOM 2596 O O . LEU A 1 328 ? 0.235 -1.291 -9.078 1.00 98.44 328 LEU A O 1
ATOM 2600 N N . THR A 1 329 ? 2.105 -0.129 -8.659 1.00 98.19 329 THR A N 1
ATOM 2601 C CA . THR A 1 329 ? 2.615 -1.042 -7.628 1.00 98.19 329 THR A CA 1
ATOM 2602 C C . THR A 1 329 ? 1.603 -1.208 -6.493 1.00 98.19 329 THR A C 1
ATOM 2604 O O . THR A 1 329 ? 1.291 -2.333 -6.131 1.00 98.19 329 THR A O 1
ATOM 2607 N N . ILE A 1 330 ? 1.004 -0.124 -5.971 1.00 98.44 330 ILE A N 1
ATOM 2608 C CA . ILE A 1 330 ? -0.080 -0.227 -4.969 1.00 98.44 330 ILE A CA 1
ATOM 2609 C C . ILE A 1 330 ? -1.236 -1.078 -5.493 1.00 98.44 330 ILE A C 1
ATOM 2611 O O . ILE A 1 330 ? -1.768 -1.896 -4.748 1.00 98.44 330 ILE A O 1
ATOM 2615 N N . ALA A 1 331 ? -1.650 -0.854 -6.741 1.00 98.31 331 ALA A N 1
ATOM 2616 C CA . ALA A 1 331 ? -2.792 -1.538 -7.332 1.00 98.31 331 ALA A CA 1
ATOM 2617 C C . ALA A 1 331 ? -2.566 -3.048 -7.506 1.00 98.31 331 ALA A C 1
ATOM 2619 O O . ALA A 1 331 ? -3.544 -3.790 -7.458 1.00 98.31 331 ALA A O 1
ATOM 2620 N N . THR A 1 332 ? -1.312 -3.515 -7.569 1.00 98.19 332 THR A N 1
ATOM 2621 C CA . THR A 1 332 ? -1.021 -4.959 -7.548 1.00 98.19 332 THR A CA 1
ATOM 2622 C C . THR A 1 332 ? -1.493 -5.655 -6.273 1.00 98.19 332 THR A C 1
ATOM 2624 O O . THR A 1 332 ? -1.764 -6.839 -6.328 1.00 98.19 332 THR A O 1
ATOM 2627 N N . ALA A 1 333 ? -1.725 -4.949 -5.156 1.00 97.25 333 ALA A N 1
ATOM 2628 C CA . ALA A 1 333 ? -2.190 -5.561 -3.902 1.00 97.25 333 ALA A CA 1
ATOM 2629 C C . ALA A 1 333 ? -3.594 -6.197 -3.980 1.00 97.25 333 ALA A C 1
ATOM 2631 O O . ALA A 1 333 ? -4.068 -6.759 -2.997 1.00 97.25 333 ALA A O 1
ATOM 2632 N N . TRP A 1 334 ? -4.295 -6.042 -5.102 1.00 97.75 334 TRP A N 1
ATOM 2633 C CA . TRP A 1 334 ? -5.580 -6.682 -5.381 1.00 97.75 334 TRP A CA 1
ATOM 2634 C C . TRP A 1 334 ? -5.465 -7.861 -6.348 1.00 97.75 334 TRP A C 1
ATOM 2636 O O . TRP A 1 334 ? -6.483 -8.468 -6.661 1.00 97.75 334 TRP A O 1
ATOM 2646 N N . LEU A 1 335 ? -4.264 -8.159 -6.832 1.00 96.69 335 LEU A N 1
ATOM 2647 C CA . LEU A 1 335 ? -3.971 -9.314 -7.669 1.00 96.69 335 LEU A CA 1
ATOM 2648 C C . LEU A 1 335 ? -3.594 -10.518 -6.784 1.00 96.69 335 LEU A C 1
ATOM 2650 O O . LEU A 1 335 ? -3.463 -10.352 -5.565 1.00 96.69 335 LEU A O 1
ATOM 2654 N N . PRO A 1 336 ? -3.435 -11.718 -7.367 1.00 93.50 336 PRO A N 1
ATOM 2655 C CA . PRO A 1 336 ? -2.829 -12.847 -6.670 1.00 93.50 336 PRO A CA 1
ATOM 2656 C C . PRO A 1 336 ? -1.402 -12.525 -6.209 1.00 93.50 336 PRO A C 1
ATOM 2658 O O . PRO A 1 336 ? -0.713 -11.698 -6.812 1.00 93.50 336 PRO A O 1
ATOM 2661 N N . ASP A 1 337 ? -0.945 -13.203 -5.156 1.00 91.75 337 ASP A N 1
ATOM 2662 C CA . ASP A 1 337 ? 0.332 -12.913 -4.492 1.00 91.75 337 ASP A CA 1
ATOM 2663 C C . ASP A 1 337 ? 1.545 -12.976 -5.439 1.00 91.75 337 ASP A C 1
ATOM 2665 O O . ASP A 1 337 ? 2.492 -12.198 -5.301 1.00 91.75 337 ASP A O 1
ATOM 2669 N N . GLU A 1 338 ? 1.514 -13.854 -6.442 1.00 90.06 338 GLU A N 1
ATOM 2670 C CA . GLU A 1 338 ? 2.557 -13.966 -7.467 1.00 90.06 338 GLU A CA 1
ATOM 2671 C C . GLU A 1 338 ? 2.706 -12.698 -8.330 1.00 90.06 338 GLU A C 1
ATOM 2673 O O . GLU A 1 338 ? 3.815 -12.400 -8.778 1.00 90.06 338 GLU A O 1
ATOM 2678 N N . TYR A 1 339 ? 1.646 -11.893 -8.463 1.00 94.12 339 TYR A N 1
ATOM 2679 C CA . TYR A 1 339 ? 1.631 -10.621 -9.197 1.00 94.12 339 TYR A CA 1
ATOM 2680 C C . TYR A 1 339 ? 1.895 -9.395 -8.307 1.00 94.12 339 TYR A C 1
ATOM 2682 O O . TYR A 1 339 ? 1.750 -8.248 -8.737 1.00 94.12 339 TYR A O 1
ATOM 2690 N N . HIS A 1 340 ? 2.270 -9.581 -7.039 1.00 94.38 340 HIS A N 1
ATOM 2691 C CA . HIS A 1 340 ? 2.628 -8.459 -6.174 1.00 94.38 340 HIS A CA 1
ATOM 2692 C C . HIS A 1 340 ? 3.993 -7.879 -6.559 1.00 94.38 340 HIS A C 1
ATOM 2694 O O . HIS A 1 340 ? 5.050 -8.443 -6.265 1.00 94.38 340 HIS A O 1
ATOM 2700 N N . ALA A 1 341 ? 3.978 -6.702 -7.184 1.00 94.69 341 ALA A N 1
ATOM 2701 C CA . ALA A 1 341 ? 5.194 -5.989 -7.554 1.00 94.69 341 ALA A CA 1
ATOM 2702 C C . ALA A 1 341 ? 5.811 -5.260 -6.347 1.00 94.69 341 ALA A C 1
ATOM 2704 O O . ALA A 1 341 ? 5.117 -4.805 -5.429 1.00 94.69 341 ALA A O 1
ATOM 2705 N N . HIS A 1 342 ? 7.134 -5.078 -6.368 1.00 95.44 342 HIS A N 1
ATOM 2706 C CA . HIS A 1 342 ? 7.837 -4.246 -5.392 1.00 95.44 342 HIS A CA 1
ATOM 2707 C C . HIS A 1 342 ? 8.581 -3.111 -6.095 1.00 95.44 342 HIS A C 1
ATOM 2709 O O . HIS A 1 342 ? 9.297 -3.325 -7.067 1.00 95.44 342 HIS A O 1
ATOM 2715 N N . CYS A 1 343 ? 8.464 -1.894 -5.571 1.00 94.69 343 CYS A N 1
ATOM 2716 C CA . CYS A 1 343 ? 9.051 -0.700 -6.171 1.00 94.69 343 CYS A CA 1
ATOM 2717 C C . CYS A 1 343 ? 10.054 -0.050 -5.217 1.00 94.69 343 CYS A C 1
ATOM 2719 O O . CYS A 1 343 ? 9.757 0.194 -4.043 1.00 94.69 343 CYS A O 1
ATOM 2721 N N . ALA A 1 344 ? 11.221 0.312 -5.745 1.00 92.38 344 ALA A N 1
ATOM 2722 C CA . ALA A 1 344 ? 12.193 1.163 -5.076 1.00 92.38 344 ALA A CA 1
ATOM 2723 C C . ALA A 1 344 ? 12.240 2.529 -5.766 1.00 92.38 344 ALA A C 1
ATOM 2725 O O . ALA A 1 344 ? 12.706 2.642 -6.892 1.00 92.38 344 ALA A O 1
ATOM 2726 N N . ILE A 1 345 ? 11.778 3.577 -5.086 1.00 92.19 345 ILE A N 1
ATOM 2727 C CA . ILE A 1 345 ? 11.898 4.956 -5.568 1.00 92.19 345 ILE A CA 1
ATOM 2728 C C . ILE A 1 345 ? 13.313 5.446 -5.252 1.00 92.19 345 ILE A C 1
ATOM 2730 O O . ILE A 1 345 ? 13.673 5.605 -4.078 1.00 92.19 345 ILE A O 1
ATOM 2734 N N . THR A 1 346 ? 14.114 5.676 -6.288 1.00 87.31 346 THR A N 1
ATOM 2735 C CA . THR A 1 346 ? 15.542 6.002 -6.175 1.00 87.31 346 THR A CA 1
ATOM 2736 C C . THR A 1 346 ? 15.807 7.477 -6.441 1.00 87.31 346 THR A C 1
ATOM 2738 O O . THR A 1 346 ? 14.998 8.160 -7.064 1.00 87.31 346 THR A O 1
ATOM 2741 N N . GLY A 1 347 ? 16.916 7.994 -5.918 1.00 79.75 347 GLY A N 1
ATOM 2742 C CA . GLY A 1 347 ? 17.330 9.389 -6.083 1.00 79.75 347 GLY A CA 1
ATOM 2743 C C . GLY A 1 347 ? 18.195 9.883 -4.914 1.00 79.75 347 GLY A C 1
ATOM 2744 O O . GLY A 1 347 ? 18.393 9.148 -3.937 1.00 79.75 347 GLY A O 1
ATOM 2745 N N . PRO A 1 348 ? 18.663 11.143 -4.939 1.00 74.62 348 PRO A N 1
ATOM 2746 C CA . PRO A 1 348 ? 19.527 11.711 -3.902 1.00 74.62 348 PRO A CA 1
ATOM 2747 C C . PRO A 1 348 ? 18.839 11.673 -2.538 1.00 74.62 348 PRO A C 1
ATOM 2749 O O . PRO A 1 348 ? 17.610 11.737 -2.489 1.00 74.62 348 PRO A O 1
ATOM 2752 N N . SER A 1 349 ? 19.592 11.620 -1.431 1.00 62.19 349 SER A N 1
ATOM 2753 C CA . SER A 1 349 ? 19.126 11.496 -0.023 1.00 62.19 349 SER A CA 1
ATOM 2754 C C . SER A 1 349 ? 18.228 12.652 0.481 1.00 62.19 349 SER A C 1
ATOM 2756 O O . SER A 1 349 ? 18.015 12.842 1.673 1.00 62.19 349 SER A O 1
ATOM 2758 N N . SER A 1 350 ? 17.668 13.447 -0.433 1.00 63.56 350 SER A N 1
ATOM 2759 C CA . SER A 1 350 ? 16.733 14.532 -0.183 1.00 63.56 350 SER A CA 1
ATOM 2760 C C . SER A 1 350 ? 15.319 14.040 0.162 1.00 63.56 350 SER A C 1
ATOM 2762 O O . SER A 1 350 ? 14.888 12.925 -0.158 1.00 63.56 350 SER A O 1
ATOM 2764 N N . GLY A 1 351 ? 14.538 14.940 0.771 1.00 63.34 351 GLY A N 1
ATOM 2765 C CA . GLY A 1 351 ? 13.167 14.675 1.215 1.00 63.34 351 GLY A CA 1
ATOM 2766 C C . GLY A 1 351 ? 12.123 14.475 0.105 1.00 63.34 351 GLY A C 1
ATOM 2767 O O . GLY A 1 351 ? 10.973 14.188 0.439 1.00 63.34 351 GLY A O 1
ATOM 2768 N N . GLY A 1 352 ? 12.468 14.626 -1.182 1.00 76.88 352 GLY A N 1
ATOM 2769 C CA . GLY A 1 352 ? 11.543 14.445 -2.315 1.00 76.88 352 GLY A CA 1
ATOM 2770 C C . GLY A 1 352 ? 10.922 13.045 -2.342 1.00 76.88 352 GLY A C 1
ATOM 2771 O O . GLY A 1 352 ? 9.717 12.896 -2.136 1.00 76.88 352 GLY A O 1
ATOM 2772 N N . LYS A 1 353 ? 11.764 12.009 -2.418 1.00 85.38 353 LYS A N 1
ATOM 2773 C CA . LYS A 1 353 ? 11.359 10.587 -2.428 1.00 85.38 353 LYS A CA 1
ATOM 2774 C C . LYS A 1 353 ? 10.458 10.230 -1.243 1.00 85.38 353 LYS A C 1
ATOM 2776 O O . LYS A 1 353 ? 9.375 9.672 -1.401 1.00 85.38 353 LYS A O 1
ATOM 2781 N N . THR A 1 354 ? 10.860 10.638 -0.040 1.00 83.44 354 THR A N 1
ATOM 2782 C CA . THR A 1 354 ? 10.101 10.394 1.196 1.00 83.44 354 THR A CA 1
ATOM 2783 C C . THR A 1 354 ? 8.763 11.143 1.211 1.00 83.44 354 THR A C 1
ATOM 2785 O O . THR A 1 354 ? 7.779 10.657 1.774 1.00 83.44 354 THR A O 1
ATOM 2788 N N . ASN A 1 355 ? 8.681 12.324 0.590 1.00 86.06 355 ASN A N 1
ATOM 2789 C CA . ASN A 1 355 ? 7.416 13.038 0.418 1.00 86.06 355 ASN A CA 1
ATOM 2790 C C . ASN A 1 355 ? 6.491 12.332 -0.579 1.00 86.06 355 ASN A C 1
ATOM 2792 O O . ASN A 1 355 ? 5.288 12.275 -0.315 1.00 86.06 355 ASN A O 1
ATOM 2796 N N . LEU A 1 356 ? 7.027 11.786 -1.677 1.00 90.88 356 LEU A N 1
ATOM 2797 C CA . LEU A 1 356 ? 6.256 10.976 -2.623 1.00 90.88 356 LEU A CA 1
ATOM 2798 C C . LEU A 1 356 ? 5.698 9.728 -1.936 1.00 90.88 356 LEU A C 1
ATOM 2800 O O . LEU A 1 356 ? 4.491 9.498 -1.977 1.00 90.88 356 LEU A O 1
ATOM 2804 N N . LEU A 1 357 ? 6.542 8.995 -1.204 1.00 92.81 357 LEU A N 1
ATOM 2805 C CA . LEU A 1 357 ? 6.140 7.811 -0.442 1.00 92.81 357 LEU A CA 1
ATOM 2806 C C . LEU A 1 357 ? 4.995 8.116 0.540 1.00 92.81 357 LEU A C 1
ATOM 2808 O O . LEU A 1 357 ? 4.006 7.388 0.612 1.00 92.81 357 LEU A O 1
ATOM 2812 N N . LYS A 1 358 ? 5.081 9.238 1.267 1.00 91.12 358 LYS A N 1
ATOM 2813 C CA . LYS A 1 358 ? 4.004 9.693 2.166 1.00 91.12 358 LYS A CA 1
ATOM 2814 C C . LYS A 1 358 ? 2.722 10.045 1.406 1.00 91.12 358 LYS A C 1
ATOM 2816 O O . LYS A 1 358 ? 1.634 9.728 1.885 1.00 91.12 358 LYS A O 1
ATOM 2821 N N . ALA A 1 359 ? 2.827 10.685 0.242 1.00 93.44 359 ALA A N 1
ATOM 2822 C CA . ALA A 1 359 ? 1.667 11.019 -0.582 1.00 93.44 359 ALA A CA 1
ATOM 2823 C C . ALA A 1 359 ? 0.966 9.757 -1.120 1.00 93.44 359 ALA A C 1
ATOM 2825 O O . ALA A 1 359 ? -0.262 9.669 -1.053 1.00 93.44 359 ALA A O 1
ATOM 2826 N N . LEU A 1 360 ? 1.737 8.755 -1.555 1.00 96.50 360 LEU A N 1
ATOM 2827 C CA . LEU A 1 360 ? 1.246 7.429 -1.942 1.00 96.50 360 LEU A CA 1
ATOM 2828 C C . LEU A 1 360 ? 0.531 6.733 -0.768 1.00 96.50 360 LEU A C 1
ATOM 2830 O O . LEU A 1 360 ? -0.620 6.307 -0.900 1.00 96.50 360 LEU A O 1
ATOM 2834 N N . TYR A 1 361 ? 1.134 6.732 0.426 1.00 95.50 361 TYR A N 1
ATOM 2835 C CA . TYR A 1 361 ? 0.507 6.218 1.653 1.00 95.50 361 TYR A CA 1
ATOM 2836 C C . TYR A 1 361 ? -0.826 6.915 1.991 1.00 95.50 361 TYR A C 1
ATOM 2838 O O . TYR A 1 361 ? -1.764 6.283 2.491 1.00 95.50 361 TYR A O 1
ATOM 2846 N N . GLU A 1 362 ? -0.950 8.224 1.751 1.00 93.62 362 GLU A N 1
ATOM 2847 C CA . GLU A 1 362 ? -2.199 8.969 1.972 1.00 93.62 362 GLU A CA 1
ATOM 2848 C C . GLU A 1 362 ? -3.290 8.649 0.934 1.00 93.62 362 GLU A C 1
ATOM 2850 O O . GLU A 1 362 ? -4.484 8.713 1.266 1.00 93.62 362 GLU A O 1
ATOM 2855 N N . CYS A 1 363 ? -2.902 8.257 -0.281 1.00 94.81 363 CYS A N 1
ATOM 2856 C CA . CYS A 1 363 ? -3.815 7.787 -1.327 1.00 94.81 363 CYS A CA 1
ATOM 2857 C C . CYS A 1 363 ? -4.226 6.318 -1.138 1.00 94.81 363 CYS A C 1
ATOM 2859 O O . CYS A 1 363 ? -5.269 5.917 -1.637 1.00 94.81 363 CYS A O 1
ATOM 2861 N N . THR A 1 364 ? -3.472 5.533 -0.366 1.00 95.88 364 THR A N 1
ATOM 2862 C CA . THR A 1 364 ? -3.712 4.090 -0.199 1.00 95.88 364 THR A CA 1
ATOM 2863 C C . THR A 1 364 ? -4.784 3.789 0.865 1.00 95.88 364 THR A C 1
ATOM 2865 O O . THR A 1 364 ? -4.792 4.422 1.936 1.00 95.88 364 THR A O 1
ATOM 2868 N N . PRO A 1 365 ? -5.720 2.844 0.623 1.00 92.81 365 PRO A N 1
ATOM 2869 C CA . PRO A 1 365 ? -6.721 2.442 1.612 1.00 92.81 365 PRO A CA 1
ATOM 2870 C C . PRO A 1 365 ? -6.083 1.904 2.893 1.00 92.81 365 PRO A C 1
ATOM 2872 O O . PRO A 1 365 ? -5.236 1.025 2.867 1.00 92.81 365 PRO A O 1
ATOM 2875 N N . LYS A 1 366 ? -6.521 2.388 4.060 1.00 88.19 366 LYS A N 1
ATOM 2876 C CA . LYS A 1 366 ? -5.917 1.977 5.343 1.00 88.19 366 LYS A CA 1
ATOM 2877 C C . LYS A 1 366 ? -6.148 0.508 5.706 1.00 88.19 366 LYS A C 1
ATOM 2879 O O . LYS A 1 366 ? -5.447 0.009 6.568 1.00 88.19 366 LYS A O 1
ATOM 2884 N N . SER A 1 367 ? -7.104 -0.164 5.067 1.00 85.25 367 SER A N 1
ATOM 2885 C CA . SER A 1 367 ? -7.350 -1.603 5.229 1.00 85.25 367 SER A CA 1
ATOM 2886 C C . SER A 1 367 ? -6.305 -2.483 4.539 1.00 85.25 367 SER A C 1
ATOM 2888 O O . SER A 1 367 ? -6.120 -3.626 4.958 1.00 85.25 367 SER A O 1
ATOM 2890 N N . VAL A 1 368 ? -5.639 -1.965 3.499 1.00 90.75 368 VAL A N 1
ATOM 2891 C CA . VAL A 1 368 ? -4.577 -2.684 2.777 1.00 90.75 368 VAL A CA 1
ATOM 2892 C C . VAL A 1 368 ? -3.185 -2.279 3.251 1.00 90.75 368 VAL A C 1
ATOM 2894 O O . VAL A 1 368 ? -2.229 -2.984 2.989 1.00 90.75 368 VAL A O 1
ATOM 2897 N N . VAL A 1 369 ? -3.026 -1.175 3.986 1.00 90.50 369 VAL A N 1
ATOM 2898 C CA . VAL A 1 369 ? -1.701 -0.807 4.508 1.00 90.50 369 VAL A CA 1
ATOM 2899 C C . VAL A 1 369 ? -1.357 -1.621 5.749 1.00 90.50 369 VAL A C 1
ATOM 2901 O O . VAL A 1 369 ? -2.119 -1.623 6.718 1.00 90.50 369 VAL A O 1
ATOM 2904 N N . LEU A 1 370 ? -0.176 -2.235 5.748 1.00 86.06 370 LEU A N 1
ATOM 2905 C CA . LEU A 1 370 ? 0.386 -2.883 6.923 1.00 86.06 370 LEU A CA 1
ATOM 2906 C C . LEU A 1 370 ? 1.222 -1.881 7.727 1.00 86.06 370 LEU A C 1
ATOM 2908 O O . LEU A 1 370 ? 2.237 -1.365 7.263 1.00 86.06 370 LEU A O 1
ATOM 2912 N N . GLY A 1 371 ? 0.765 -1.578 8.942 1.00 78.12 371 GLY A N 1
ATOM 2913 C CA . GLY A 1 371 ? 1.406 -0.594 9.810 1.00 78.12 371 GLY A CA 1
ATOM 2914 C C . GLY A 1 371 ? 1.279 0.853 9.306 1.00 78.12 371 GLY A C 1
ATOM 2915 O O . GLY A 1 371 ? 0.231 1.303 8.835 1.00 78.12 371 GLY A O 1
ATOM 2916 N N . GLY A 1 372 ? 2.346 1.628 9.489 1.00 80.69 372 GLY A N 1
ATOM 2917 C CA . GLY A 1 372 ? 2.476 2.998 8.990 1.00 80.69 372 GLY A CA 1
ATOM 2918 C C . GLY A 1 372 ? 3.574 3.103 7.936 1.00 80.69 372 GLY A C 1
ATOM 2919 O O . GLY A 1 372 ? 4.057 2.100 7.430 1.00 80.69 372 GLY A O 1
ATOM 2920 N N . VAL A 1 373 ? 4.010 4.327 7.637 1.00 76.50 373 VAL A N 1
ATOM 2921 C CA . VAL A 1 373 ? 5.278 4.509 6.917 1.00 76.50 373 VAL A CA 1
ATOM 2922 C C . VAL A 1 373 ? 6.409 4.181 7.887 1.00 76.50 373 VAL A C 1
ATOM 2924 O O . VAL A 1 373 ? 6.655 4.958 8.818 1.00 76.50 373 VAL A O 1
ATOM 2927 N N . LEU A 1 374 ? 7.067 3.040 7.684 1.00 77.50 374 LEU A N 1
ATOM 2928 C CA . LEU A 1 374 ? 8.276 2.679 8.420 1.00 77.50 374 LEU A CA 1
ATOM 2929 C C . LEU A 1 374 ? 9.379 3.670 8.054 1.00 77.50 374 LEU A C 1
ATOM 2931 O O . LEU A 1 374 ? 9.506 4.059 6.895 1.00 77.50 374 LEU A O 1
ATOM 2935 N N . ARG A 1 375 ? 10.128 4.151 9.045 1.00 75.75 375 ARG A N 1
ATOM 2936 C CA . ARG A 1 375 ? 11.191 5.146 8.839 1.00 75.75 375 ARG A CA 1
ATOM 2937 C C . ARG A 1 375 ? 12.559 4.479 8.885 1.00 75.75 375 ARG A C 1
ATOM 2939 O O . ARG A 1 375 ? 12.680 3.394 9.437 1.00 75.75 375 ARG A O 1
ATOM 2946 N N . ALA A 1 376 ? 13.577 5.190 8.410 1.00 62.59 376 ALA A N 1
ATOM 2947 C CA . ALA A 1 376 ? 14.956 4.717 8.323 1.00 62.59 376 ALA A CA 1
ATOM 2948 C C . ALA A 1 376 ? 15.488 4.024 9.587 1.00 62.59 376 ALA A C 1
ATOM 2950 O O . ALA A 1 376 ? 16.159 3.003 9.493 1.00 62.59 376 ALA A O 1
ATOM 2951 N N . SER A 1 377 ? 15.133 4.528 10.773 1.00 60.56 377 SER A N 1
ATOM 2952 C CA . SER A 1 377 ? 15.556 3.976 12.068 1.00 60.56 377 SER A CA 1
ATOM 2953 C C . SER A 1 377 ? 14.721 2.793 12.578 1.00 60.56 377 SER A C 1
ATOM 2955 O O . SER A 1 377 ? 15.009 2.251 13.641 1.00 60.56 377 SER A O 1
ATOM 2957 N N . SER A 1 378 ? 13.647 2.413 11.884 1.00 66.19 378 SER A N 1
ATOM 2958 C CA . SER A 1 378 ? 12.679 1.414 12.349 1.00 66.19 378 SER A CA 1
ATOM 2959 C C . SER A 1 378 ? 12.895 0.087 11.639 1.00 66.19 378 SER A C 1
ATOM 2961 O O . SER A 1 378 ? 12.565 -0.016 10.470 1.00 66.19 378 SER A O 1
ATOM 2963 N N . SER A 1 379 ? 13.380 -0.939 12.337 1.00 72.38 379 SER A N 1
ATOM 2964 C CA . SER A 1 379 ? 13.513 -2.288 11.763 1.00 72.38 379 SER A CA 1
ATOM 2965 C C . SER A 1 379 ? 12.151 -2.866 11.311 1.00 72.38 379 SER A C 1
ATOM 2967 O O . SER A 1 379 ? 11.166 -2.702 12.048 1.00 72.38 379 SER A O 1
ATOM 2969 N N . PRO A 1 380 ? 12.082 -3.625 10.186 1.00 76.38 380 PRO A N 1
ATOM 2970 C CA . PRO A 1 380 ? 10.887 -4.381 9.795 1.00 76.38 380 PRO A CA 1
ATOM 2971 C C . PRO A 1 380 ? 10.374 -5.310 10.900 1.00 76.38 380 PRO A C 1
ATOM 2973 O O . PRO A 1 380 ? 9.185 -5.611 10.941 1.00 76.38 380 PRO A O 1
ATOM 2976 N N . LYS A 1 381 ? 11.245 -5.704 11.840 1.00 81.62 381 LYS A N 1
ATOM 2977 C CA . LYS A 1 381 ? 10.931 -6.491 13.043 1.00 81.62 381 LYS A CA 1
ATOM 2978 C C . LYS A 1 381 ? 9.667 -6.022 13.767 1.00 81.62 381 LYS A C 1
ATOM 2980 O O . LYS A 1 381 ? 8.903 -6.846 14.258 1.00 81.62 381 LYS A O 1
ATOM 2985 N N . ALA A 1 382 ? 9.419 -4.711 13.815 1.00 79.81 382 ALA A N 1
ATOM 2986 C CA . ALA A 1 382 ? 8.241 -4.155 14.479 1.00 79.81 382 ALA A CA 1
ATOM 2987 C C . ALA A 1 382 ? 6.911 -4.591 13.838 1.00 79.81 382 ALA A C 1
ATOM 2989 O O . ALA A 1 382 ? 5.913 -4.696 14.548 1.00 79.81 382 ALA A O 1
ATOM 2990 N N . LEU A 1 383 ? 6.888 -4.868 12.528 1.00 82.31 383 LEU A N 1
ATOM 2991 C CA . LEU A 1 383 ? 5.695 -5.372 11.843 1.00 82.31 383 LEU A CA 1
ATOM 2992 C C . LEU A 1 383 ? 5.301 -6.757 12.360 1.00 82.31 383 LEU A C 1
ATOM 2994 O O . LEU A 1 383 ? 4.129 -7.000 12.620 1.00 82.31 383 LEU A O 1
ATOM 2998 N N . PHE A 1 384 ? 6.279 -7.637 12.572 1.00 83.12 384 PHE A N 1
ATOM 2999 C CA . PHE A 1 384 ? 6.031 -9.016 12.990 1.00 83.12 384 PHE A CA 1
ATOM 3000 C C . PHE A 1 384 ? 5.417 -9.111 14.388 1.00 83.12 384 PHE A C 1
ATOM 3002 O O . PHE A 1 384 ? 4.631 -10.014 14.645 1.00 83.12 384 PHE A O 1
ATOM 3009 N N . TYR A 1 385 ? 5.682 -8.148 15.275 1.00 80.19 385 TYR A N 1
ATOM 3010 C CA . TYR A 1 385 ? 5.029 -8.095 16.589 1.00 80.19 385 TYR A CA 1
ATOM 3011 C C . TYR A 1 385 ? 3.540 -7.740 16.540 1.00 80.19 385 TYR A C 1
ATOM 3013 O O . TYR A 1 385 ? 2.849 -7.908 17.543 1.00 80.19 385 TYR A O 1
ATOM 3021 N N . ALA A 1 386 ? 3.040 -7.252 15.403 1.00 78.69 386 ALA A N 1
ATOM 3022 C CA . ALA A 1 386 ? 1.606 -7.129 15.164 1.00 78.69 386 ALA A CA 1
ATOM 3023 C C . ALA A 1 386 ? 0.972 -8.449 14.682 1.00 78.69 386 ALA A C 1
ATOM 3025 O O . ALA A 1 386 ? -0.253 -8.539 14.624 1.00 78.69 386 ALA A O 1
ATOM 3026 N N . GLY A 1 387 ? 1.791 -9.442 14.322 1.00 81.00 387 GLY A N 1
ATOM 3027 C CA . GLY A 1 387 ? 1.356 -10.759 13.871 1.00 81.00 387 GLY A CA 1
ATOM 3028 C C . GLY A 1 387 ? 0.864 -11.661 15.004 1.00 81.00 387 GLY A C 1
ATOM 3029 O O . GLY A 1 387 ? 0.958 -11.338 16.193 1.00 81.00 387 GLY A O 1
ATOM 3030 N N . ARG A 1 388 ? 0.331 -12.826 14.628 1.00 88.31 388 ARG A N 1
ATOM 3031 C CA . ARG A 1 388 ? -0.081 -13.866 15.576 1.00 88.31 388 ARG A CA 1
ATOM 3032 C C . ARG A 1 388 ? 1.157 -14.450 16.254 1.00 88.31 388 ARG A C 1
ATOM 3034 O O . ARG A 1 388 ? 2.132 -14.791 15.589 1.00 88.31 388 ARG A O 1
ATOM 3041 N N . ARG A 1 389 ? 1.113 -14.568 17.582 1.00 88.69 389 ARG A N 1
ATOM 3042 C CA . ARG A 1 389 ? 2.175 -15.195 18.374 1.00 88.69 389 ARG A CA 1
ATOM 3043 C C . ARG A 1 389 ? 1.830 -16.657 18.644 1.00 88.69 389 ARG A C 1
ATOM 3045 O O . ARG A 1 389 ? 0.808 -16.937 19.264 1.00 88.69 389 ARG A O 1
ATOM 3052 N N . GLU A 1 390 ? 2.730 -17.549 18.259 1.00 88.94 390 GLU A N 1
ATOM 3053 C CA . GLU A 1 390 ? 2.659 -18.993 18.481 1.00 88.94 390 GLU A CA 1
ATOM 3054 C C . GLU A 1 390 ? 3.877 -19.452 19.292 1.00 88.94 390 GLU A C 1
ATOM 3056 O O . GLU A 1 390 ? 4.988 -18.947 19.119 1.00 88.94 390 GLU A O 1
ATOM 3061 N N . GLU A 1 391 ? 3.680 -20.400 20.202 1.00 83.19 391 GLU A N 1
ATOM 3062 C CA . GLU A 1 391 ? 4.773 -21.032 20.945 1.00 83.19 391 GLU A CA 1
ATOM 3063 C C . GLU A 1 391 ? 5.036 -22.406 20.323 1.00 83.19 391 GLU A C 1
ATOM 3065 O O . GLU A 1 391 ? 4.179 -23.288 20.367 1.00 83.19 391 GLU A O 1
ATOM 3070 N N . VAL A 1 392 ? 6.205 -22.563 19.693 1.00 76.56 392 VAL A N 1
ATOM 3071 C CA . VAL A 1 392 ? 6.604 -23.770 18.955 1.00 76.56 392 VAL A CA 1
ATOM 3072 C C . VAL A 1 392 ? 7.864 -24.332 19.606 1.00 76.56 392 VAL A C 1
ATOM 3074 O O . VAL A 1 392 ? 8.976 -23.847 19.396 1.00 76.56 392 VAL A O 1
ATOM 3077 N N . GLY A 1 393 ? 7.695 -25.344 20.459 1.00 78.56 393 GLY A N 1
ATOM 3078 C CA . GLY A 1 393 ? 8.794 -25.900 21.249 1.00 78.56 393 GLY A CA 1
ATOM 3079 C C . GLY A 1 393 ? 9.413 -24.848 22.177 1.00 78.56 393 GLY A C 1
ATOM 3080 O O . GLY A 1 393 ? 8.744 -24.342 23.072 1.00 78.56 393 GLY A O 1
ATOM 3081 N N . LYS A 1 394 ? 10.696 -24.521 21.967 1.00 72.94 394 LYS A N 1
ATOM 3082 C CA . LYS A 1 394 ? 11.419 -23.462 22.704 1.00 72.94 394 LYS A CA 1
ATOM 3083 C C . LYS A 1 394 ? 11.424 -22.106 21.979 1.00 72.94 394 LYS A C 1
ATOM 3085 O O . LYS A 1 394 ? 12.030 -21.159 22.479 1.00 72.94 394 LYS A O 1
ATOM 3090 N N . ALA A 1 395 ? 10.787 -22.012 20.811 1.00 76.62 395 ALA A N 1
ATOM 3091 C CA . ALA A 1 395 ? 10.762 -20.811 19.992 1.00 76.62 395 ALA A CA 1
ATOM 3092 C C . ALA A 1 395 ? 9.433 -20.049 20.120 1.00 76.62 395 ALA A C 1
ATOM 3094 O O . ALA A 1 395 ? 8.357 -20.641 20.213 1.00 76.62 395 ALA A O 1
ATOM 3095 N N . ILE A 1 396 ? 9.508 -18.718 20.076 1.00 85.50 396 ILE A N 1
ATOM 3096 C CA . ILE A 1 396 ? 8.345 -17.846 19.892 1.00 85.50 396 ILE A CA 1
ATOM 3097 C C . ILE A 1 396 ? 8.261 -17.476 18.413 1.00 85.50 396 ILE A C 1
ATOM 3099 O O . ILE A 1 396 ? 9.089 -16.708 17.913 1.00 85.50 396 ILE A O 1
ATOM 3103 N N . ARG A 1 397 ? 7.239 -17.983 17.732 1.00 88.75 397 ARG A N 1
ATOM 3104 C CA . ARG A 1 397 ? 6.962 -17.711 16.324 1.00 88.75 397 ARG A CA 1
ATOM 3105 C C . ARG A 1 397 ? 5.991 -16.536 16.197 1.00 88.75 397 ARG A C 1
ATOM 3107 O O . ARG A 1 397 ? 4.957 -16.501 16.860 1.00 88.75 397 ARG A O 1
ATOM 3114 N N . HIS A 1 398 ? 6.343 -15.555 15.374 1.00 90.06 398 HIS A N 1
ATOM 3115 C CA . HIS A 1 398 ? 5.519 -14.394 15.032 1.00 90.06 398 HIS A CA 1
ATOM 3116 C C . HIS A 1 398 ? 5.099 -14.529 13.572 1.00 90.06 398 HIS A C 1
ATOM 3118 O O . HIS A 1 398 ? 5.937 -14.346 12.694 1.00 90.06 398 HIS A O 1
ATOM 3124 N N . VAL A 1 399 ? 3.836 -14.867 13.314 1.00 90.00 399 VAL A N 1
ATOM 3125 C CA . VAL A 1 399 ? 3.295 -15.072 11.962 1.00 90.00 399 VAL A CA 1
ATOM 3126 C C . VAL A 1 399 ? 2.517 -13.835 11.528 1.00 90.00 399 VAL A C 1
ATOM 3128 O O . VAL A 1 399 ? 1.515 -13.462 12.144 1.00 90.00 399 VAL A O 1
ATOM 3131 N N . LEU A 1 400 ? 2.995 -13.181 10.476 1.00 90.00 400 LEU A N 1
ATOM 3132 C CA . LEU A 1 400 ? 2.431 -11.960 9.922 1.00 90.00 400 LEU A CA 1
ATOM 3133 C C . LEU A 1 400 ? 1.679 -12.273 8.623 1.00 90.00 400 LEU A C 1
ATOM 3135 O O . LEU A 1 400 ? 2.304 -12.589 7.618 1.00 90.00 400 LEU A O 1
ATOM 3139 N N . GLU A 1 401 ? 0.352 -12.148 8.641 1.00 89.38 401 GLU A N 1
ATOM 3140 C CA . GLU A 1 401 ? -0.481 -12.263 7.436 1.00 89.38 401 GLU A CA 1
ATOM 3141 C C . GLU A 1 401 ? -0.319 -11.015 6.562 1.00 89.38 401 GLU A C 1
ATOM 3143 O O . GLU A 1 401 ? -0.619 -9.892 6.995 1.00 89.38 401 GLU A O 1
ATOM 3148 N N . VAL A 1 402 ? 0.157 -11.205 5.332 1.00 90.62 402 VAL A N 1
ATOM 3149 C CA . VAL A 1 402 ? 0.513 -10.102 4.428 1.00 90.62 402 VAL A CA 1
ATOM 3150 C C . VAL A 1 402 ? -0.156 -10.160 3.054 1.00 90.62 402 VAL A C 1
ATOM 3152 O O . VAL A 1 402 ? 0.053 -9.241 2.260 1.00 90.62 402 VAL A O 1
ATOM 3155 N N . HIS A 1 403 ? -1.037 -11.134 2.814 1.00 89.38 403 HIS A N 1
ATOM 3156 C CA . HIS A 1 403 ? -1.903 -11.169 1.632 1.00 89.38 403 HIS A CA 1
ATOM 3157 C C . HIS A 1 403 ? -2.641 -9.843 1.420 1.00 89.38 403 HIS A C 1
ATOM 3159 O O . HIS A 1 403 ? -3.238 -9.266 2.346 1.00 89.38 403 HIS A O 1
ATOM 3165 N N . HIS A 1 404 ? -2.608 -9.354 0.182 1.00 91.12 404 HIS A N 1
ATOM 3166 C CA . HIS A 1 404 ? -3.234 -8.095 -0.232 1.00 91.12 404 HIS A CA 1
ATOM 3167 C C . HIS A 1 404 ? -2.840 -6.885 0.638 1.00 91.12 404 HIS A C 1
ATOM 3169 O O . HIS A 1 404 ? -3.642 -5.963 0.870 1.00 91.12 404 HIS A O 1
ATOM 3175 N N . LYS A 1 405 ? -1.618 -6.894 1.197 1.00 94.38 405 LYS A N 1
ATOM 3176 C CA . LYS A 1 405 ? -1.080 -5.791 2.001 1.00 94.38 405 LYS A CA 1
ATOM 3177 C C . LYS A 1 405 ? -0.001 -5.007 1.276 1.00 94.38 405 LYS A C 1
ATOM 3179 O O . LYS A 1 405 ? 0.802 -5.551 0.536 1.00 94.38 405 LYS A O 1
ATOM 3184 N N . VAL A 1 406 ? 0.057 -3.712 1.579 1.00 96.19 406 VAL A N 1
ATOM 3185 C CA . VAL A 1 406 ? 1.094 -2.787 1.121 1.00 96.19 406 VAL A CA 1
ATOM 3186 C C . VAL A 1 406 ? 1.946 -2.341 2.305 1.00 96.19 406 VAL A C 1
ATOM 3188 O O . VAL A 1 406 ? 1.425 -1.809 3.293 1.00 96.19 406 VAL A O 1
ATOM 3191 N N . VAL A 1 407 ? 3.262 -2.495 2.182 1.00 94.38 407 VAL A N 1
ATOM 3192 C CA . VAL A 1 407 ? 4.273 -2.015 3.129 1.00 94.38 407 VAL A CA 1
ATOM 3193 C C . VAL A 1 407 ? 4.970 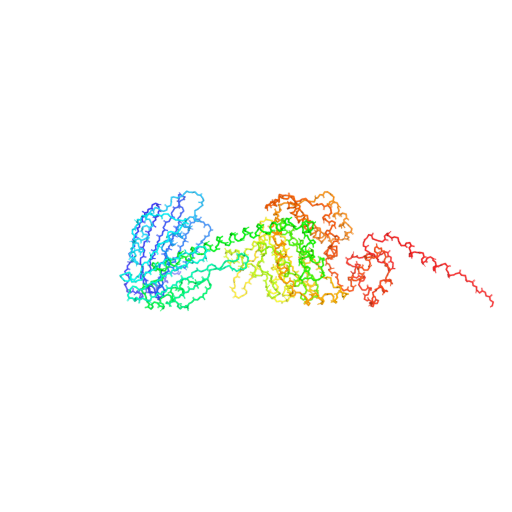-0.789 2.541 1.00 94.38 407 VAL A C 1
ATOM 3195 O O . VAL A 1 407 ? 5.520 -0.836 1.443 1.00 94.38 407 VAL A O 1
ATOM 3198 N N . PHE A 1 408 ? 4.977 0.316 3.293 1.00 93.31 408 PHE A N 1
ATOM 3199 C CA . PHE A 1 408 ? 5.698 1.540 2.931 1.00 93.31 408 PHE A CA 1
ATOM 3200 C C . PHE A 1 408 ? 6.948 1.692 3.794 1.00 93.31 408 PHE A C 1
ATOM 3202 O O . PHE A 1 408 ? 6.832 1.854 5.013 1.00 93.31 408 PHE A O 1
ATOM 3209 N N . TYR A 1 409 ? 8.124 1.715 3.168 1.00 89.94 409 TYR A N 1
ATOM 3210 C CA . TYR A 1 409 ? 9.404 1.824 3.867 1.00 89.94 409 TYR A CA 1
ATOM 3211 C C . TYR A 1 409 ? 10.215 3.038 3.393 1.00 89.94 409 TYR A C 1
ATOM 3213 O O . TYR A 1 409 ? 10.679 3.106 2.263 1.00 89.94 409 TYR A O 1
ATOM 3221 N N . ALA A 1 410 ? 10.417 4.024 4.262 1.00 88.38 410 ALA A N 1
ATOM 3222 C CA . ALA A 1 410 ? 11.241 5.188 3.956 1.00 88.38 410 ALA A CA 1
ATOM 3223 C C . ALA A 1 410 ? 12.706 4.943 4.337 1.00 88.38 410 ALA A C 1
ATOM 3225 O O . ALA A 1 410 ? 13.017 4.860 5.524 1.00 88.38 410 ALA A O 1
ATOM 3226 N N . GLU A 1 411 ? 13.574 4.898 3.326 1.00 81.62 411 GLU A N 1
ATOM 3227 C CA . GLU A 1 411 ? 15.042 4.925 3.423 1.00 81.62 411 GLU A CA 1
ATOM 3228 C C . GLU A 1 411 ? 15.600 3.888 4.399 1.00 81.62 411 GLU A C 1
ATOM 3230 O O . GLU A 1 411 ? 16.048 4.254 5.480 1.00 81.62 411 GLU A O 1
ATOM 3235 N N . PRO A 1 412 ? 15.612 2.592 4.046 1.00 75.56 412 PRO A N 1
ATOM 3236 C CA . PRO A 1 412 ? 16.125 1.525 4.903 1.00 75.56 412 PRO A CA 1
ATOM 3237 C C . PRO A 1 412 ? 17.665 1.531 5.047 1.00 75.56 412 PRO A C 1
ATOM 3239 O O . PRO A 1 412 ? 18.328 0.503 4.966 1.00 75.56 412 PRO A O 1
ATOM 3242 N N . THR A 1 413 ? 18.270 2.699 5.260 1.00 69.38 413 THR A N 1
ATOM 3243 C CA . THR A 1 413 ? 19.723 2.907 5.328 1.00 69.38 413 THR A CA 1
ATOM 3244 C C . THR A 1 413 ? 20.386 2.058 6.411 1.00 69.38 413 THR A C 1
ATOM 3246 O O . THR A 1 413 ? 21.492 1.569 6.209 1.00 69.38 413 THR A O 1
ATOM 3249 N N . MET A 1 414 ? 19.676 1.787 7.511 1.00 68.62 414 MET A N 1
ATOM 3250 C CA . MET A 1 414 ? 20.145 0.928 8.602 1.00 68.62 414 MET A CA 1
ATOM 3251 C C . MET A 1 414 ? 20.440 -0.522 8.176 1.00 68.62 414 MET A C 1
ATOM 3253 O O . MET A 1 414 ? 21.184 -1.195 8.880 1.00 68.62 414 MET A O 1
ATOM 3257 N N . PHE A 1 415 ? 19.906 -1.013 7.047 1.00 73.81 415 PHE A N 1
ATOM 3258 C CA . PHE A 1 415 ? 20.169 -2.382 6.556 1.00 73.81 415 PHE A CA 1
ATOM 3259 C C . PHE A 1 415 ? 21.586 -2.561 6.024 1.00 73.81 415 PHE A C 1
ATOM 3261 O O . PHE A 1 415 ? 22.089 -3.680 5.946 1.00 73.81 415 PHE A O 1
ATOM 3268 N N . TYR A 1 416 ? 22.203 -1.459 5.607 1.00 71.00 416 TYR A N 1
ATOM 3269 C CA . TYR A 1 416 ? 23.515 -1.458 4.972 1.00 71.00 416 TYR A CA 1
ATOM 3270 C C . TYR A 1 416 ? 24.631 -1.117 5.962 1.00 71.00 416 TYR A C 1
ATOM 3272 O O . TYR A 1 416 ? 25.799 -1.088 5.586 1.00 71.00 416 TYR A O 1
ATOM 3280 N N . ASN A 1 417 ? 24.281 -0.913 7.235 1.00 69.75 417 ASN A N 1
ATOM 3281 C CA . ASN A 1 417 ? 25.245 -0.811 8.316 1.00 69.75 417 ASN A CA 1
ATOM 3282 C C . ASN A 1 417 ? 25.630 -2.226 8.769 1.00 69.75 417 ASN A C 1
ATOM 3284 O O . ASN A 1 417 ? 24.757 -3.058 9.015 1.00 69.75 417 ASN A O 1
ATOM 3288 N N . ASN A 1 418 ? 26.930 -2.494 8.924 1.00 68.19 418 ASN A N 1
ATOM 3289 C CA . ASN A 1 418 ? 27.466 -3.790 9.366 1.00 68.19 418 ASN A CA 1
ATOM 3290 C C . ASN A 1 418 ? 27.258 -4.034 10.880 1.00 68.19 418 ASN A C 1
ATOM 3292 O O . ASN A 1 418 ? 28.190 -4.416 11.583 1.00 68.19 418 ASN A O 1
ATOM 3296 N N . THR A 1 419 ? 26.055 -3.780 11.402 1.00 76.00 419 THR A N 1
ATOM 3297 C CA . THR A 1 419 ? 25.677 -4.087 12.791 1.00 76.00 419 THR A CA 1
ATOM 3298 C C . THR A 1 419 ? 24.793 -5.339 12.848 1.00 76.00 419 THR A C 1
ATOM 3300 O O . THR A 1 419 ? 24.107 -5.642 11.864 1.00 76.00 419 THR A O 1
ATOM 3303 N N . PRO A 1 420 ? 24.751 -6.073 13.978 1.00 71.75 420 PRO A N 1
ATOM 3304 C CA . PRO A 1 420 ? 23.851 -7.218 14.144 1.00 71.75 420 PRO A CA 1
ATOM 3305 C C . PRO A 1 420 ? 22.378 -6.866 13.880 1.00 71.75 420 PRO A C 1
ATOM 3307 O O . PRO A 1 420 ? 21.663 -7.607 13.203 1.00 71.75 420 PRO A O 1
ATOM 3310 N N . GLU A 1 421 ? 21.931 -5.696 14.344 1.00 72.69 421 GLU A N 1
ATOM 3311 C CA . GLU A 1 421 ? 20.575 -5.191 14.115 1.00 72.69 421 GLU A CA 1
ATOM 3312 C C . GLU A 1 421 ? 20.323 -4.859 12.642 1.00 72.69 421 GLU A C 1
ATOM 3314 O O . GLU A 1 421 ? 19.227 -5.120 12.143 1.00 72.69 421 GLU A O 1
ATOM 3319 N N . GLY A 1 422 ? 21.320 -4.298 11.949 1.00 77.12 422 GLY A N 1
ATOM 3320 C CA . GLY A 1 422 ? 21.260 -4.008 10.517 1.00 77.12 422 GLY A CA 1
ATOM 3321 C C . GLY A 1 422 ? 21.153 -5.284 9.685 1.00 77.12 422 GLY A C 1
ATOM 3322 O O . GLY A 1 422 ? 20.305 -5.363 8.796 1.00 77.12 422 GLY A O 1
ATOM 3323 N N . SER A 1 423 ? 21.926 -6.313 10.045 1.00 79.75 423 SER A N 1
ATOM 3324 C CA . SER A 1 423 ? 21.892 -7.634 9.409 1.00 79.75 423 SER A CA 1
ATOM 3325 C C . SER A 1 423 ? 20.520 -8.300 9.549 1.00 79.75 423 SER A C 1
ATOM 3327 O O . SER A 1 423 ? 19.885 -8.615 8.542 1.00 79.75 423 SER A O 1
ATOM 3329 N N . LEU A 1 424 ? 19.986 -8.406 10.775 1.00 80.56 424 LEU A N 1
ATOM 3330 C CA . LEU A 1 424 ? 18.640 -8.951 10.997 1.00 80.56 424 LEU A CA 1
ATOM 3331 C C . LEU A 1 424 ? 17.573 -8.134 10.256 1.00 80.56 424 LEU A C 1
ATOM 3333 O O . LEU A 1 424 ? 16.662 -8.695 9.653 1.00 80.56 424 LEU A O 1
ATOM 3337 N N . ALA A 1 425 ? 17.663 -6.803 10.286 1.00 82.50 425 ALA A N 1
ATOM 3338 C CA . ALA A 1 425 ? 16.709 -5.948 9.590 1.00 82.50 425 ALA A CA 1
ATOM 3339 C C . ALA A 1 425 ? 16.740 -6.165 8.067 1.00 82.50 425 ALA A C 1
ATOM 3341 O O . ALA A 1 425 ? 15.678 -6.202 7.445 1.00 82.50 425 ALA A O 1
ATOM 3342 N N . ARG A 1 426 ? 17.927 -6.372 7.484 1.00 85.06 426 ARG A N 1
ATOM 3343 C CA . ARG A 1 426 ? 18.091 -6.704 6.066 1.00 85.06 426 ARG A CA 1
ATOM 3344 C C . ARG A 1 426 ? 17.502 -8.071 5.728 1.00 85.06 426 ARG A C 1
ATOM 3346 O O . ARG A 1 426 ? 16.813 -8.183 4.719 1.00 85.06 426 ARG A O 1
ATOM 3353 N N . GLU A 1 427 ? 17.718 -9.086 6.562 1.00 85.50 427 GLU A N 1
ATOM 3354 C CA . GLU A 1 427 ? 17.134 -10.418 6.351 1.00 85.50 427 GLU A CA 1
ATOM 3355 C C . GLU A 1 427 ? 15.603 -10.399 6.453 1.00 85.50 427 GLU A C 1
ATOM 3357 O O . GLU A 1 427 ? 14.918 -10.947 5.594 1.00 85.50 427 GLU A O 1
ATOM 3362 N N . LEU A 1 428 ? 15.037 -9.673 7.420 1.00 87.44 428 LEU A N 1
ATOM 3363 C CA . LEU A 1 428 ? 13.583 -9.491 7.505 1.00 87.44 428 LEU A CA 1
ATOM 3364 C C . LEU A 1 428 ? 13.015 -8.687 6.330 1.00 87.44 428 LEU A C 1
ATOM 3366 O O . LEU A 1 428 ? 11.873 -8.903 5.934 1.00 87.44 428 LEU A O 1
ATOM 3370 N N . PHE A 1 429 ? 13.785 -7.762 5.760 1.00 88.19 429 PHE A N 1
ATOM 3371 C CA . PHE A 1 429 ? 13.378 -7.061 4.546 1.00 88.19 429 PHE A CA 1
ATOM 3372 C C . PHE A 1 429 ? 13.411 -7.970 3.316 1.00 88.19 429 PHE A C 1
ATOM 3374 O O . PHE A 1 429 ? 12.462 -7.959 2.540 1.00 88.19 429 PHE A O 1
ATOM 3381 N N . LYS A 1 430 ? 14.449 -8.799 3.163 1.00 87.81 430 LYS A N 1
ATOM 3382 C CA . LYS A 1 430 ? 14.508 -9.838 2.123 1.00 87.81 430 LYS A CA 1
ATOM 3383 C C . LYS A 1 430 ? 13.351 -10.827 2.240 1.00 87.81 430 LYS A C 1
ATOM 3385 O O . LYS A 1 430 ? 12.759 -11.185 1.226 1.00 87.81 430 LYS A O 1
ATOM 3390 N N . LEU A 1 431 ? 12.975 -11.195 3.467 1.00 89.06 431 LEU A N 1
ATOM 3391 C CA . LEU A 1 431 ? 11.798 -12.022 3.720 1.00 89.06 431 LEU A CA 1
ATOM 3392 C C . LEU A 1 431 ? 10.537 -11.372 3.124 1.00 89.06 431 LEU A C 1
ATOM 3394 O O . LEU A 1 431 ? 9.839 -12.019 2.360 1.00 89.06 431 LEU A O 1
ATOM 3398 N N . LEU A 1 432 ? 10.309 -10.069 3.346 1.00 89.12 432 LEU A N 1
ATOM 3399 C CA . LEU A 1 432 ? 9.179 -9.328 2.748 1.00 89.12 432 LEU A CA 1
ATOM 3400 C C . LEU A 1 432 ? 9.209 -9.236 1.207 1.00 89.12 432 LEU A C 1
ATOM 3402 O O . LEU A 1 432 ? 8.189 -8.899 0.610 1.00 89.12 432 LEU A O 1
ATOM 3406 N N . LEU A 1 433 ? 10.360 -9.472 0.570 1.00 89.12 433 LEU A N 1
ATOM 3407 C CA . LEU A 1 433 ? 10.524 -9.484 -0.892 1.00 89.12 433 LEU A CA 1
ATOM 3408 C C . LEU A 1 433 ? 10.485 -10.897 -1.492 1.00 89.12 433 LEU A C 1
ATOM 3410 O O . LEU A 1 433 ? 10.597 -11.042 -2.714 1.00 89.12 433 LEU A O 1
ATOM 3414 N N . SER A 1 434 ? 10.422 -11.930 -0.651 1.00 84.19 434 SER A N 1
ATOM 3415 C CA . SER A 1 434 ? 10.499 -13.324 -1.084 1.00 84.19 434 SER A CA 1
ATOM 3416 C C . SER A 1 434 ? 9.203 -13.765 -1.769 1.00 84.19 434 SER A C 1
ATOM 3418 O O . SER A 1 434 ? 8.136 -13.220 -1.494 1.00 84.19 434 SER A O 1
ATOM 3420 N N . ASP A 1 435 ? 9.306 -14.734 -2.686 1.00 73.88 435 ASP A N 1
ATOM 3421 C CA . ASP A 1 435 ? 8.112 -15.428 -3.179 1.00 73.88 435 ASP A CA 1
ATOM 3422 C C . ASP A 1 435 ? 7.631 -16.356 -2.078 1.00 73.88 435 ASP A C 1
ATOM 3424 O O . ASP A 1 435 ? 8.429 -17.113 -1.533 1.00 73.88 435 ASP A O 1
ATOM 3428 N N . THR A 1 436 ? 6.346 -16.294 -1.787 1.00 63.75 436 THR A N 1
ATOM 3429 C CA . THR A 1 436 ? 5.624 -17.288 -1.002 1.00 63.75 436 THR A CA 1
ATOM 3430 C C . THR A 1 436 ? 4.641 -17.941 -1.952 1.00 63.75 436 THR A C 1
ATOM 3432 O O . THR A 1 436 ? 3.929 -17.219 -2.656 1.00 63.75 436 THR A O 1
ATOM 3435 N N . GLU A 1 437 ? 4.577 -19.265 -1.975 1.00 60.91 437 GLU A N 1
ATOM 3436 C CA . GLU A 1 437 ? 3.399 -19.916 -2.538 1.00 60.91 437 GLU A CA 1
ATOM 3437 C C . GLU A 1 437 ? 2.193 -19.644 -1.625 1.00 60.91 437 GLU A C 1
ATOM 3439 O O . GLU A 1 437 ? 2.339 -19.411 -0.418 1.00 60.91 437 GLU A O 1
ATOM 3444 N N . GLU A 1 438 ? 0.992 -19.600 -2.198 1.00 56.53 438 GLU A N 1
ATOM 3445 C CA . GLU A 1 438 ? -0.219 -19.322 -1.427 1.00 56.53 438 GLU A CA 1
ATOM 3446 C C . GLU A 1 438 ? -0.438 -20.431 -0.381 1.00 56.53 438 GLU A C 1
ATOM 3448 O O . GLU A 1 438 ? -0.559 -21.610 -0.710 1.00 56.53 438 GLU A O 1
ATOM 3453 N N . GLY A 1 439 ? -0.451 -20.052 0.903 1.00 59.50 439 GLY A N 1
ATOM 3454 C CA . GLY A 1 439 ? -0.533 -20.983 2.034 1.00 59.50 439 GLY A CA 1
ATOM 3455 C C . GLY A 1 439 ? 0.813 -21.462 2.597 1.00 59.50 439 GLY A C 1
ATOM 3456 O O . GLY A 1 439 ? 0.821 -22.152 3.622 1.00 59.50 439 GLY A O 1
ATOM 3457 N N . GLU A 1 440 ? 1.949 -21.080 2.001 1.00 73.81 440 GLU A N 1
ATOM 3458 C CA . GLU A 1 440 ? 3.274 -21.350 2.563 1.00 73.81 440 GLU A CA 1
ATOM 3459 C C . GLU A 1 440 ? 3.763 -20.224 3.480 1.00 73.81 440 GLU A C 1
ATOM 3461 O O . GLU A 1 440 ? 3.892 -19.059 3.099 1.00 73.81 440 GLU A O 1
ATOM 3466 N N . VAL A 1 441 ? 4.115 -20.597 4.714 1.00 82.19 441 VAL A N 1
ATOM 3467 C CA . VAL A 1 441 ? 4.636 -19.659 5.712 1.00 82.19 441 VAL A CA 1
ATOM 3468 C C . VAL A 1 441 ? 6.163 -19.662 5.695 1.00 82.19 441 VAL A C 1
ATOM 3470 O O . VAL A 1 441 ? 6.792 -20.602 6.187 1.00 82.19 441 VAL A O 1
ATOM 3473 N N . LEU A 1 442 ? 6.771 -18.572 5.226 1.00 86.06 442 LEU A N 1
ATOM 3474 C CA . LEU A 1 442 ? 8.226 -18.402 5.240 1.00 86.06 442 LEU A CA 1
ATOM 3475 C C . LEU A 1 442 ? 8.702 -17.803 6.553 1.00 86.06 442 LEU A C 1
ATOM 3477 O O . LEU A 1 442 ? 8.139 -16.817 7.018 1.00 86.06 442 LEU A O 1
ATOM 3481 N N . CYS A 1 443 ? 9.776 -18.350 7.122 1.00 87.94 443 CYS A N 1
ATOM 3482 C CA . CYS A 1 443 ? 10.301 -17.939 8.420 1.00 87.94 443 CYS A CA 1
ATOM 3483 C C . CYS A 1 443 ? 11.791 -17.591 8.373 1.00 87.94 443 CYS A C 1
ATOM 3485 O O . CYS A 1 443 ? 12.587 -18.272 7.735 1.00 87.94 443 CYS A O 1
ATOM 3487 N N . HIS A 1 444 ? 12.172 -16.575 9.141 1.00 87.00 444 HIS A N 1
ATOM 3488 C CA . HIS A 1 444 ? 13.552 -16.262 9.483 1.00 87.00 444 HIS A CA 1
ATOM 3489 C C . HIS A 1 444 ? 13.777 -16.488 10.980 1.00 87.00 444 HIS A C 1
ATOM 3491 O O . HIS A 1 444 ? 13.066 -15.926 11.822 1.00 87.00 444 HIS A O 1
ATOM 3497 N N . GLU A 1 445 ? 14.769 -17.308 11.313 1.00 85.44 445 GLU A N 1
ATOM 3498 C CA . GLU A 1 445 ? 15.153 -17.572 12.697 1.00 85.44 445 GLU A CA 1
ATOM 3499 C C . GLU A 1 445 ? 16.098 -16.489 13.210 1.00 85.44 445 GLU A C 1
ATOM 3501 O O . GLU A 1 445 ? 17.078 -16.134 12.562 1.00 85.44 445 GLU A O 1
ATOM 3506 N N . ALA A 1 446 ? 15.818 -15.975 14.402 1.00 79.88 446 ALA A N 1
ATOM 3507 C CA . ALA A 1 446 ? 16.659 -15.006 15.074 1.00 79.88 446 ALA A CA 1
ATOM 3508 C C . ALA A 1 446 ? 16.821 -15.387 16.543 1.00 79.88 446 ALA A C 1
ATOM 3510 O O . ALA A 1 446 ? 15.844 -15.584 17.273 1.00 79.88 446 ALA A O 1
ATOM 3511 N N . VAL A 1 447 ? 18.069 -15.424 16.996 1.00 66.56 447 VAL A N 1
ATOM 3512 C CA . VAL A 1 447 ? 18.386 -15.560 18.416 1.00 66.56 447 VAL A CA 1
ATOM 3513 C C . VAL A 1 447 ? 18.352 -14.168 19.033 1.00 66.56 447 VAL A C 1
ATOM 3515 O O . VAL A 1 447 ? 19.021 -13.260 18.548 1.00 66.56 447 VAL A O 1
ATOM 3518 N N . ASP A 1 448 ? 17.540 -13.980 20.073 1.00 60.44 448 ASP A N 1
ATOM 3519 C CA . ASP A 1 448 ? 17.550 -12.757 20.880 1.00 60.44 448 ASP A CA 1
ATOM 3520 C C . ASP A 1 448 ? 18.768 -12.826 21.826 1.00 60.44 448 ASP A C 1
ATOM 3522 O O . ASP A 1 448 ? 18.720 -13.611 22.784 1.00 60.44 448 ASP A O 1
ATOM 3526 N N . PRO A 1 449 ? 19.870 -12.093 21.549 1.00 50.38 449 PRO A N 1
ATOM 3527 C CA . PRO A 1 449 ? 21.140 -12.278 22.255 1.00 50.38 449 PRO A CA 1
ATOM 3528 C C . PRO A 1 449 ? 21.012 -12.005 23.758 1.00 50.38 449 PRO A C 1
ATOM 3530 O O . PRO A 1 449 ? 21.683 -12.653 24.555 1.00 50.38 449 PRO A O 1
ATOM 3533 N N . ASP A 1 450 ? 20.077 -11.137 24.152 1.00 51.81 450 ASP A N 1
ATOM 3534 C CA . ASP A 1 450 ? 19.868 -10.745 25.546 1.00 51.81 450 ASP A CA 1
ATOM 3535 C C . ASP A 1 450 ? 18.994 -11.730 26.336 1.00 51.81 450 ASP A C 1
ATOM 3537 O O . ASP A 1 450 ? 18.915 -11.647 27.562 1.00 51.81 450 ASP A O 1
ATOM 3541 N N . LYS A 1 451 ? 18.261 -12.624 25.657 1.00 54.88 451 LYS A N 1
ATOM 3542 C CA . LYS A 1 451 ? 17.185 -13.408 26.292 1.00 54.88 451 LYS A CA 1
ATOM 3543 C C . LYS A 1 451 ? 17.304 -14.915 26.126 1.00 54.88 451 LYS A C 1
ATOM 3545 O O . LYS A 1 451 ? 16.496 -15.618 26.726 1.00 54.88 451 LYS A O 1
ATOM 3550 N N . LEU A 1 452 ? 18.244 -15.419 25.317 1.00 56.25 452 LEU A N 1
ATOM 3551 C CA . LEU A 1 452 ? 18.327 -16.845 24.941 1.00 56.25 452 LEU A CA 1
ATOM 3552 C C . LEU A 1 452 ? 16.986 -17.405 24.410 1.00 56.25 452 LEU A C 1
ATOM 3554 O O . LEU A 1 452 ? 16.757 -18.613 24.399 1.00 56.25 452 LEU A O 1
ATOM 3558 N N . VAL A 1 453 ? 16.079 -16.524 23.974 1.00 58.53 453 VAL A N 1
ATOM 3559 C CA . VAL A 1 453 ? 14.778 -16.890 23.417 1.00 58.53 453 VAL A CA 1
ATOM 3560 C C . VAL A 1 453 ? 14.952 -17.018 21.915 1.00 58.53 453 VAL A C 1
ATOM 3562 O O . VAL A 1 453 ? 15.263 -16.037 21.235 1.00 58.53 453 VAL A O 1
ATOM 3565 N N . TYR A 1 454 ? 14.708 -18.220 21.401 1.00 75.00 454 TYR A N 1
ATOM 3566 C CA . TYR A 1 454 ? 14.596 -18.447 19.967 1.00 75.00 454 TYR A CA 1
ATOM 3567 C C . TYR A 1 454 ? 13.344 -17.737 19.453 1.00 75.00 454 TYR A C 1
ATOM 3569 O O . TYR A 1 454 ? 12.240 -17.963 19.953 1.00 75.00 454 TYR A O 1
ATOM 3577 N N . ARG A 1 455 ? 13.496 -16.846 18.474 1.00 84.81 455 ARG A N 1
ATOM 3578 C CA . ARG A 1 455 ? 12.368 -16.191 17.809 1.00 84.81 455 ARG A CA 1
ATOM 3579 C C . ARG A 1 455 ? 12.358 -16.574 16.343 1.00 84.81 455 ARG A C 1
ATOM 3581 O O . ARG A 1 455 ? 13.396 -16.582 15.696 1.00 84.81 455 ARG A O 1
ATOM 3588 N N . GLN A 1 456 ? 11.172 -16.838 15.819 1.00 88.94 456 GLN A N 1
ATOM 3589 C CA . GLN A 1 456 ? 10.960 -17.033 14.391 1.00 88.94 456 GLN A CA 1
ATOM 3590 C C . GLN A 1 456 ? 10.051 -15.913 13.892 1.00 88.94 456 GLN A C 1
ATOM 3592 O O . GLN A 1 456 ? 8.971 -15.700 14.443 1.00 88.94 456 GLN A O 1
ATOM 3597 N N . TYR A 1 457 ? 10.500 -15.169 12.889 1.00 90.44 457 TYR A N 1
ATOM 3598 C CA . TYR A 1 457 ? 9.709 -14.141 12.217 1.00 90.44 457 TYR A CA 1
ATOM 3599 C C . TYR A 1 457 ? 9.208 -14.712 10.911 1.00 90.44 457 TYR A C 1
ATOM 3601 O O . TYR A 1 457 ? 10.022 -15.061 10.064 1.00 90.44 457 TYR A O 1
ATOM 3609 N N . CYS A 1 458 ? 7.896 -14.819 10.758 1.00 90.94 458 CYS A N 1
ATOM 3610 C CA . CYS A 1 458 ? 7.306 -15.486 9.618 1.00 90.94 458 CYS A CA 1
ATOM 3611 C C . CYS A 1 458 ? 6.302 -14.608 8.883 1.00 90.94 458 CYS A C 1
ATOM 3613 O O . CYS A 1 458 ? 5.596 -13.817 9.512 1.00 90.94 458 CYS A O 1
ATOM 3615 N N . ILE A 1 459 ? 6.235 -14.769 7.567 1.00 91.06 459 ILE A N 1
ATOM 3616 C CA . ILE A 1 459 ? 5.228 -14.159 6.703 1.00 91.06 459 ILE A CA 1
ATOM 3617 C C . ILE A 1 459 ? 4.326 -15.244 6.123 1.00 91.06 459 ILE A C 1
ATOM 3619 O O . ILE A 1 459 ? 4.800 -16.329 5.799 1.00 91.06 459 ILE A O 1
ATOM 3623 N N . ASP A 1 460 ? 3.039 -14.938 6.046 1.00 90.12 460 ASP A N 1
ATOM 3624 C CA . ASP A 1 460 ? 2.006 -15.747 5.404 1.00 90.12 460 ASP A CA 1
ATOM 3625 C C . ASP A 1 460 ? 1.461 -14.932 4.222 1.00 90.12 460 ASP A C 1
ATOM 3627 O O . ASP A 1 460 ? 0.832 -13.880 4.427 1.00 90.12 460 ASP A O 1
ATOM 3631 N N . GLY A 1 461 ? 1.839 -15.351 3.013 1.00 89.06 461 GLY A N 1
ATOM 3632 C CA . GLY A 1 461 ? 1.649 -14.613 1.765 1.00 89.06 461 GLY A CA 1
ATOM 3633 C C . GLY A 1 461 ? 2.761 -13.625 1.411 1.00 89.06 461 GLY A C 1
ATOM 3634 O O . GLY A 1 461 ? 3.744 -13.444 2.141 1.00 89.06 461 GLY A O 1
ATOM 3635 N N . ARG A 1 462 ? 2.566 -12.919 0.293 1.00 90.38 462 ARG A N 1
ATOM 3636 C CA . ARG A 1 462 ? 3.503 -11.915 -0.237 1.00 90.38 462 ARG A CA 1
ATOM 3637 C C . ARG A 1 462 ? 2.903 -10.511 -0.133 1.00 90.38 462 ARG A C 1
ATOM 3639 O O . ARG A 1 462 ? 1.791 -10.301 -0.598 1.00 90.38 462 ARG A O 1
ATOM 3646 N N . PRO A 1 463 ? 3.594 -9.504 0.430 1.00 93.50 463 PRO A N 1
ATOM 3647 C CA . PRO A 1 463 ? 3.115 -8.125 0.404 1.00 93.50 463 PRO A CA 1
ATOM 3648 C C . PRO A 1 463 ? 3.553 -7.390 -0.866 1.00 93.50 463 PRO A C 1
ATOM 3650 O O . PRO A 1 463 ? 4.591 -7.677 -1.449 1.00 93.50 463 PRO A O 1
ATOM 3653 N N . VAL A 1 464 ? 2.868 -6.302 -1.195 1.00 96.19 464 VAL A N 1
ATOM 3654 C CA . VAL A 1 464 ? 3.408 -5.235 -2.046 1.00 96.19 464 VAL A CA 1
ATOM 3655 C C . VAL A 1 464 ? 4.348 -4.366 -1.213 1.00 96.19 464 VAL A C 1
ATOM 3657 O O . VAL A 1 464 ? 3.979 -3.888 -0.138 1.00 96.19 464 VAL A O 1
ATOM 3660 N N . VAL A 1 465 ? 5.559 -4.097 -1.706 1.00 95.44 465 VAL A N 1
ATOM 3661 C CA . VAL A 1 465 ? 6.546 -3.269 -0.985 1.00 95.44 465 VAL A CA 1
ATOM 3662 C C . VAL A 1 465 ? 6.883 -2.039 -1.809 1.00 95.44 465 VAL A C 1
ATOM 3664 O O . VAL A 1 465 ? 7.329 -2.148 -2.947 1.00 95.44 465 VAL A O 1
ATOM 3667 N N . ILE A 1 466 ? 6.717 -0.859 -1.214 1.00 96.00 466 ILE A N 1
ATOM 3668 C CA . ILE A 1 466 ? 7.191 0.400 -1.791 1.00 96.00 466 ILE A CA 1
ATOM 3669 C C . ILE A 1 466 ? 8.202 1.000 -0.834 1.00 96.00 466 ILE A C 1
ATOM 3671 O O . ILE A 1 466 ? 7.875 1.358 0.302 1.00 96.00 466 ILE A O 1
ATOM 3675 N N . THR A 1 467 ? 9.436 1.116 -1.307 1.00 92.94 467 THR A N 1
ATOM 3676 C CA . THR A 1 467 ? 10.549 1.645 -0.529 1.00 92.94 467 THR A CA 1
ATOM 3677 C C . THR A 1 467 ? 11.201 2.836 -1.217 1.00 92.94 467 THR A C 1
ATOM 3679 O O . THR A 1 467 ? 11.073 3.011 -2.427 1.00 92.94 467 THR A O 1
ATOM 3682 N N . THR A 1 468 ? 11.901 3.678 -0.463 1.00 91.31 468 THR A N 1
ATOM 3683 C CA . THR A 1 468 ? 12.773 4.716 -1.030 1.00 91.31 468 THR A CA 1
ATOM 3684 C C . THR A 1 468 ? 14.223 4.358 -0.770 1.00 91.31 468 THR A C 1
ATOM 3686 O O . THR A 1 468 ? 14.577 4.098 0.377 1.00 91.31 468 THR A O 1
ATOM 3689 N N . ILE A 1 469 ? 15.076 4.400 -1.792 1.00 86.88 469 ILE A N 1
ATOM 3690 C CA . ILE A 1 469 ? 16.496 4.050 -1.654 1.00 86.88 469 ILE A CA 1
ATOM 3691 C C . ILE A 1 469 ? 17.354 5.235 -2.104 1.00 86.88 469 ILE A C 1
ATOM 3693 O O . ILE A 1 469 ? 17.210 5.690 -3.240 1.00 86.88 469 ILE A O 1
ATOM 3697 N N . PRO A 1 470 ? 18.219 5.773 -1.226 1.00 84.56 470 PRO A N 1
ATOM 3698 C CA . PRO A 1 470 ? 19.204 6.770 -1.615 1.00 84.56 470 PRO A CA 1
ATOM 3699 C C . PRO A 1 470 ? 20.126 6.268 -2.719 1.00 84.56 470 PRO A C 1
ATOM 3701 O O . PRO A 1 470 ? 20.499 5.094 -2.743 1.00 84.56 470 PRO A O 1
ATOM 3704 N N . ASP A 1 471 ? 20.545 7.167 -3.604 1.00 78.19 471 ASP A N 1
ATOM 3705 C CA . ASP A 1 471 ? 21.400 6.780 -4.718 1.00 78.19 471 ASP A CA 1
ATOM 3706 C C . ASP A 1 471 ? 22.723 6.141 -4.284 1.00 78.19 471 ASP A C 1
ATOM 3708 O O . ASP A 1 471 ? 23.159 5.162 -4.889 1.00 78.19 471 ASP A O 1
ATOM 3712 N N . GLU A 1 472 ? 23.323 6.645 -3.215 1.00 77.25 472 GLU A N 1
ATOM 3713 C CA . GLU A 1 472 ? 24.541 6.101 -2.609 1.00 77.25 472 GLU A CA 1
ATOM 3714 C C . GLU A 1 472 ? 24.411 4.630 -2.171 1.00 77.25 472 GLU A C 1
ATOM 3716 O O . GLU A 1 472 ? 25.402 3.909 -2.152 1.00 77.25 472 GLU A O 1
ATOM 3721 N N . ASN A 1 473 ? 23.187 4.151 -1.920 1.00 78.56 473 ASN A N 1
ATOM 3722 C CA . ASN A 1 473 ? 22.928 2.798 -1.427 1.00 78.56 473 ASN A CA 1
ATOM 3723 C C . ASN A 1 473 ? 22.484 1.808 -2.513 1.00 78.56 473 ASN A C 1
ATOM 3725 O O . ASN A 1 473 ? 22.336 0.622 -2.217 1.00 78.56 473 ASN A O 1
ATOM 3729 N N . LEU A 1 474 ? 22.282 2.235 -3.768 1.00 76.88 474 LEU A N 1
ATOM 3730 C CA . LEU A 1 474 ? 21.881 1.295 -4.829 1.00 76.88 474 LEU A CA 1
ATOM 3731 C C . LEU A 1 474 ? 22.957 0.247 -5.123 1.00 76.88 474 LEU A C 1
ATOM 3733 O O . LEU A 1 474 ? 22.630 -0.900 -5.416 1.00 76.88 474 LEU A O 1
ATOM 3737 N N . THR A 1 475 ? 24.234 0.607 -4.996 1.00 74.00 475 THR A N 1
ATOM 3738 C CA . THR A 1 475 ? 25.354 -0.330 -5.176 1.00 74.00 475 THR A CA 1
ATOM 3739 C C . THR A 1 475 ? 25.453 -1.358 -4.050 1.00 74.00 475 THR A C 1
ATOM 3741 O O . THR A 1 475 ? 26.138 -2.366 -4.222 1.00 74.00 475 THR A O 1
ATOM 3744 N N . SER A 1 476 ? 24.758 -1.144 -2.928 1.00 77.38 476 SER A N 1
ATOM 3745 C CA . SER A 1 476 ? 24.707 -2.052 -1.776 1.00 77.38 476 SER A CA 1
ATOM 3746 C C . SER A 1 476 ? 23.619 -3.124 -1.899 1.00 77.38 476 SER A C 1
ATOM 3748 O O . SER A 1 476 ? 23.620 -4.085 -1.121 1.00 77.38 476 SER A O 1
ATOM 3750 N N . LEU A 1 477 ? 22.715 -3.001 -2.881 1.00 80.25 477 LEU A N 1
ATOM 3751 C CA . LEU A 1 477 ? 21.697 -4.010 -3.175 1.00 80.25 477 LEU A CA 1
ATOM 3752 C C . LEU A 1 477 ? 22.352 -5.298 -3.680 1.00 80.25 477 LEU A C 1
ATOM 3754 O O . LEU A 1 477 ? 23.281 -5.281 -4.495 1.00 80.25 477 LEU A O 1
ATOM 3758 N N . ARG A 1 478 ? 21.888 -6.439 -3.165 1.00 77.19 478 ARG A N 1
ATOM 3759 C CA . ARG A 1 478 ? 22.426 -7.764 -3.498 1.00 77.19 478 ARG A CA 1
ATOM 3760 C C . ARG A 1 478 ? 21.302 -8.792 -3.578 1.00 77.19 478 ARG A C 1
ATOM 3762 O O . ARG A 1 478 ? 20.289 -8.670 -2.892 1.00 77.19 478 ARG A O 1
ATOM 3769 N N . GLY A 1 479 ? 21.513 -9.834 -4.382 1.00 79.62 479 GLY A N 1
ATOM 3770 C CA . GLY A 1 479 ? 20.632 -11.003 -4.441 1.00 79.62 479 GLY A CA 1
ATOM 3771 C C . GLY A 1 479 ? 19.169 -10.637 -4.707 1.00 79.62 479 GLY A C 1
ATOM 3772 O O . GLY A 1 479 ? 18.857 -10.007 -5.715 1.00 79.62 479 GLY A O 1
ATOM 3773 N N . GLN A 1 480 ? 18.279 -11.028 -3.790 1.00 80.12 480 GLN A N 1
ATOM 3774 C CA . GLN A 1 480 ? 16.836 -10.786 -3.895 1.00 80.12 480 GLN A CA 1
ATOM 3775 C C . GLN A 1 480 ? 16.474 -9.299 -3.985 1.00 80.12 480 GLN A C 1
ATOM 3777 O O . GLN A 1 480 ? 15.594 -8.958 -4.763 1.00 80.12 480 GLN A O 1
ATOM 3782 N N . GLU A 1 481 ? 17.161 -8.406 -3.263 1.00 83.75 481 GLU A N 1
ATOM 3783 C CA . GLU A 1 481 ? 16.852 -6.967 -3.299 1.00 83.75 481 GLU A CA 1
ATOM 3784 C C . GLU A 1 481 ? 16.995 -6.412 -4.722 1.00 83.75 481 GLU A C 1
ATOM 3786 O O . GLU A 1 481 ? 16.117 -5.710 -5.211 1.00 83.75 481 GLU A O 1
ATOM 3791 N N . LEU A 1 482 ? 18.082 -6.788 -5.403 1.00 80.31 482 LEU A N 1
ATOM 3792 C CA . LEU A 1 482 ? 18.386 -6.362 -6.769 1.00 80.31 482 LEU A CA 1
ATOM 3793 C C . LEU A 1 482 ? 17.458 -7.012 -7.806 1.00 80.31 482 LEU A C 1
ATOM 3795 O O . LEU A 1 482 ? 17.131 -6.396 -8.812 1.00 80.31 482 LEU A O 1
ATOM 3799 N N . ALA A 1 483 ? 17.035 -8.256 -7.568 1.00 81.06 483 ALA A N 1
ATOM 3800 C CA . ALA A 1 483 ? 16.163 -8.983 -8.487 1.00 81.06 483 ALA A CA 1
ATOM 3801 C C . ALA A 1 483 ? 14.672 -8.628 -8.335 1.00 81.06 483 ALA A C 1
ATOM 3803 O O . ALA A 1 483 ? 13.913 -8.779 -9.289 1.00 81.06 483 ALA A O 1
ATOM 3804 N N . ARG A 1 484 ? 14.226 -8.209 -7.143 1.00 86.94 484 ARG A N 1
ATOM 3805 C CA . ARG A 1 484 ? 12.797 -8.050 -6.811 1.00 86.94 484 ARG A CA 1
ATOM 3806 C C . ARG A 1 484 ? 12.320 -6.616 -6.754 1.00 86.94 484 ARG A C 1
ATOM 3808 O O . ARG A 1 484 ? 11.144 -6.383 -6.994 1.00 86.94 484 ARG A O 1
ATOM 3815 N N . LEU A 1 485 ? 13.195 -5.669 -6.439 1.00 90.75 485 LEU A N 1
ATOM 3816 C CA . LEU A 1 485 ? 12.825 -4.263 -6.453 1.00 90.75 485 LEU A CA 1
ATOM 3817 C C . LEU A 1 485 ? 12.926 -3.733 -7.878 1.00 90.75 485 LEU A C 1
ATOM 3819 O O . LEU A 1 485 ? 13.996 -3.797 -8.476 1.00 90.75 485 LEU A O 1
ATOM 3823 N N . LEU A 1 486 ? 11.842 -3.159 -8.392 1.00 91.88 486 LEU A N 1
ATOM 3824 C CA . LEU A 1 486 ? 11.872 -2.348 -9.601 1.00 91.88 486 LEU A CA 1
ATOM 3825 C C . LEU A 1 486 ? 12.420 -0.954 -9.247 1.00 91.88 486 LEU A C 1
ATOM 3827 O O . LEU A 1 486 ? 11.746 -0.211 -8.520 1.00 91.88 486 LEU A O 1
ATOM 3831 N N . PRO A 1 487 ? 13.639 -0.582 -9.687 1.00 89.31 487 PRO A N 1
ATOM 3832 C CA . PRO A 1 487 ? 14.214 0.713 -9.359 1.00 89.31 487 PRO A CA 1
ATOM 3833 C C . PRO A 1 487 ? 13.631 1.784 -10.283 1.00 89.31 487 PRO A C 1
ATOM 3835 O O . PRO A 1 487 ? 13.821 1.747 -11.495 1.00 89.31 487 PRO A O 1
ATOM 3838 N N . VAL A 1 488 ? 12.945 2.766 -9.706 1.00 88.81 488 VAL A N 1
ATOM 3839 C CA . VAL A 1 488 ? 12.354 3.884 -10.445 1.00 88.81 488 VAL A CA 1
ATOM 3840 C C . VAL A 1 488 ? 12.927 5.185 -9.909 1.00 88.81 488 VAL A C 1
ATOM 3842 O O . VAL A 1 488 ? 12.671 5.566 -8.765 1.00 88.81 488 VAL A O 1
ATOM 3845 N N . SER A 1 489 ? 13.718 5.864 -10.735 1.00 82.81 489 SER A N 1
ATOM 3846 C CA . SER A 1 489 ? 14.332 7.133 -10.353 1.00 82.81 489 SER A CA 1
ATOM 3847 C C . SER A 1 489 ? 13.304 8.255 -10.321 1.00 82.81 489 SER A C 1
ATOM 3849 O O . SER A 1 489 ? 12.405 8.315 -11.158 1.00 82.81 489 SER A O 1
ATOM 3851 N N . ILE A 1 490 ? 13.467 9.176 -9.373 1.00 80.56 490 ILE A N 1
ATOM 3852 C CA . ILE A 1 490 ? 12.919 10.524 -9.529 1.00 80.56 490 ILE A CA 1
ATOM 3853 C C . ILE A 1 490 ? 13.703 11.255 -10.628 1.00 80.56 490 ILE A C 1
ATOM 3855 O O . ILE A 1 490 ? 14.919 11.075 -10.756 1.00 80.56 490 ILE A O 1
ATOM 3859 N N . ASP A 1 491 ? 13.006 12.043 -11.436 1.00 67.12 491 ASP A N 1
ATOM 3860 C CA . ASP A 1 491 ? 13.572 12.799 -12.543 1.00 67.12 491 ASP A CA 1
ATOM 3861 C C . ASP A 1 491 ? 14.273 14.039 -11.980 1.00 67.12 491 ASP A C 1
ATOM 3863 O O . ASP A 1 491 ? 13.651 15.031 -11.593 1.00 67.12 491 ASP A O 1
ATOM 3867 N N . LEU A 1 492 ? 15.603 14.014 -11.951 1.00 58.03 492 LEU A N 1
ATOM 3868 C CA . LEU A 1 492 ? 16.394 15.202 -11.646 1.00 58.03 492 LEU A CA 1
ATOM 3869 C C . LEU A 1 492 ? 16.492 16.067 -12.905 1.00 58.03 492 LEU A C 1
ATOM 3871 O O . LEU A 1 492 ? 17.507 16.036 -13.596 1.00 58.03 492 LEU A O 1
ATOM 3875 N N . ASN A 1 493 ? 15.436 16.817 -13.225 1.00 57.34 493 ASN A N 1
ATOM 3876 C CA . ASN A 1 493 ? 15.524 17.853 -14.251 1.00 57.34 493 ASN A CA 1
ATOM 3877 C C . ASN A 1 493 ? 15.888 19.211 -13.604 1.00 57.34 493 ASN A C 1
ATOM 3879 O O . ASN A 1 493 ? 15.032 19.824 -12.957 1.00 57.34 493 ASN A O 1
ATOM 3883 N N . PRO A 1 494 ? 17.139 19.694 -13.753 1.00 51.34 494 PRO A N 1
ATOM 3884 C CA . PRO A 1 494 ? 17.572 20.971 -13.186 1.00 51.34 494 PRO A CA 1
ATOM 3885 C C . PRO A 1 494 ? 16.888 22.192 -13.828 1.00 51.34 494 PRO A C 1
ATOM 3887 O O . PRO A 1 494 ? 16.791 23.233 -13.187 1.00 51.34 494 PRO A O 1
ATOM 3890 N N . GLU A 1 495 ? 16.330 22.080 -15.039 1.00 52.59 495 GLU A N 1
ATOM 3891 C CA . GLU A 1 495 ? 15.655 23.197 -15.727 1.00 52.59 495 GLU A CA 1
ATOM 3892 C C . GLU A 1 495 ? 14.326 23.606 -15.064 1.00 52.59 495 GLU A C 1
ATOM 3894 O O . GLU A 1 495 ? 13.776 24.672 -15.341 1.00 52.59 495 GLU A O 1
ATOM 3899 N N . VAL A 1 496 ? 13.812 22.783 -14.146 1.00 61.50 496 VAL A N 1
ATOM 3900 C CA . VAL A 1 496 ? 12.492 22.957 -13.517 1.00 61.50 496 VAL A CA 1
ATOM 3901 C C . VAL A 1 496 ? 12.578 23.534 -12.098 1.00 61.50 496 VAL A C 1
ATOM 3903 O O . VAL A 1 496 ? 11.568 23.681 -11.401 1.00 61.50 496 VAL A O 1
ATOM 3906 N N . GLU A 1 497 ? 13.780 23.918 -11.663 1.00 62.28 497 GLU A N 1
ATOM 3907 C CA . GLU A 1 497 ? 14.064 24.444 -10.324 1.00 62.28 497 GLU A CA 1
ATOM 3908 C C . GLU A 1 497 ? 13.220 25.688 -9.949 1.00 62.28 497 GLU A C 1
ATOM 3910 O O . GLU A 1 497 ? 12.655 25.713 -8.846 1.00 62.28 497 GLU A O 1
ATOM 3915 N N . PRO A 1 498 ? 12.985 26.682 -10.838 1.00 66.38 498 PRO A N 1
ATOM 3916 C CA . PRO A 1 498 ? 12.135 27.836 -10.517 1.00 66.38 498 PRO A CA 1
ATOM 3917 C C . PRO A 1 498 ? 10.664 27.465 -10.273 1.00 66.38 498 PRO A C 1
ATOM 3919 O O . PRO A 1 498 ? 9.970 28.073 -9.451 1.00 66.38 498 PRO A O 1
ATOM 3922 N N . GLU A 1 499 ? 10.150 26.467 -10.988 1.00 69.62 499 GLU A N 1
ATOM 3923 C CA . GLU A 1 499 ? 8.778 25.978 -10.835 1.00 69.62 499 GLU A CA 1
ATOM 3924 C C . GLU A 1 499 ? 8.626 25.092 -9.605 1.00 69.62 499 GLU A C 1
ATOM 3926 O O . GLU A 1 499 ? 7.661 25.259 -8.854 1.00 69.62 499 GLU A O 1
ATOM 3931 N N . ALA A 1 500 ? 9.618 24.246 -9.327 1.00 69.06 500 ALA A N 1
ATOM 3932 C CA . ALA A 1 500 ? 9.699 23.475 -8.095 1.00 69.06 500 ALA A CA 1
ATOM 3933 C C . ALA A 1 500 ? 9.742 24.397 -6.860 1.00 69.06 500 ALA A C 1
ATOM 3935 O O . ALA A 1 500 ? 9.001 24.181 -5.897 1.00 69.06 500 ALA A O 1
ATOM 3936 N N . LEU A 1 501 ? 10.515 25.490 -6.900 1.00 68.31 501 LEU A N 1
ATOM 3937 C CA . LEU A 1 501 ? 10.542 26.504 -5.839 1.00 68.31 501 LEU A CA 1
ATOM 3938 C C . LEU A 1 501 ? 9.185 27.207 -5.673 1.00 68.31 501 LEU A C 1
ATOM 3940 O O . LEU A 1 501 ? 8.693 27.356 -4.546 1.00 68.31 501 LEU A O 1
ATOM 3944 N N . ARG A 1 502 ? 8.533 27.601 -6.779 1.00 73.19 502 ARG A N 1
ATOM 3945 C CA . ARG A 1 502 ? 7.168 28.169 -6.752 1.00 73.19 502 ARG A CA 1
ATOM 3946 C C . ARG A 1 502 ? 6.161 27.186 -6.153 1.00 73.19 502 ARG A C 1
ATOM 3948 O O . ARG A 1 502 ? 5.305 27.591 -5.361 1.00 73.19 502 ARG A O 1
ATOM 3955 N N . PHE A 1 503 ? 6.282 25.905 -6.482 1.00 76.56 503 PHE A N 1
ATOM 3956 C CA . PHE A 1 503 ? 5.456 24.838 -5.937 1.00 76.56 503 PHE A CA 1
ATOM 3957 C C . PHE A 1 503 ? 5.666 24.660 -4.426 1.00 76.56 503 PHE A C 1
ATOM 3959 O O . PHE A 1 503 ? 4.692 24.667 -3.670 1.00 76.56 503 PHE A O 1
ATOM 3966 N N . ILE A 1 504 ? 6.917 24.584 -3.956 1.00 73.31 504 ILE A N 1
ATOM 3967 C CA . ILE A 1 504 ? 7.255 24.439 -2.529 1.00 73.31 504 ILE A CA 1
ATOM 3968 C C . ILE A 1 504 ? 6.662 25.590 -1.708 1.00 73.31 504 ILE A C 1
ATOM 3970 O O . ILE A 1 504 ? 6.014 25.340 -0.689 1.00 73.31 504 ILE A O 1
ATOM 3974 N N . ARG A 1 505 ? 6.783 26.836 -2.188 1.00 72.31 505 ARG A N 1
ATOM 3975 C CA . ARG A 1 505 ? 6.206 28.025 -1.529 1.00 72.31 505 ARG A CA 1
ATOM 3976 C C . ARG A 1 505 ? 4.676 27.969 -1.413 1.00 72.31 505 ARG A C 1
ATOM 3978 O O . ARG A 1 505 ? 4.108 28.551 -0.491 1.00 72.31 505 ARG A O 1
ATOM 3985 N N . ARG A 1 506 ? 3.990 27.262 -2.320 1.00 74.50 506 ARG A N 1
ATOM 3986 C CA . ARG A 1 506 ? 2.519 27.117 -2.341 1.00 74.50 506 ARG A CA 1
ATOM 3987 C C . ARG A 1 506 ? 2.016 25.807 -1.718 1.00 74.50 506 ARG A C 1
ATOM 3989 O O . ARG A 1 506 ? 0.825 25.695 -1.438 1.00 74.50 506 ARG A O 1
ATOM 3996 N N . LYS A 1 507 ? 2.890 24.833 -1.437 1.00 68.31 507 LYS A N 1
ATOM 3997 C CA . LYS A 1 507 ? 2.550 23.465 -0.986 1.00 68.31 507 LYS A CA 1
ATOM 3998 C C . LYS A 1 507 ? 1.687 23.402 0.284 1.00 68.31 507 LYS A C 1
ATOM 4000 O O . LYS A 1 507 ? 0.918 22.449 0.468 1.00 68.31 507 LYS A O 1
ATOM 4005 N N . SER A 1 508 ? 1.794 24.396 1.168 1.00 67.31 508 SER A N 1
ATOM 4006 C CA . SER A 1 508 ? 0.950 24.521 2.366 1.00 67.31 508 SER A CA 1
ATOM 4007 C C . SER A 1 508 ? -0.514 24.826 2.021 1.00 67.31 508 SER A C 1
ATOM 4009 O O . SER A 1 508 ? -1.407 24.280 2.671 1.00 67.31 508 SER A O 1
ATOM 4011 N N . ARG A 1 509 ? -0.765 25.599 0.953 1.00 75.69 509 ARG A N 1
ATOM 4012 C CA . ARG A 1 509 ? -2.108 25.996 0.491 1.00 75.69 509 ARG A CA 1
ATOM 4013 C C . ARG A 1 509 ? -2.913 24.814 -0.056 1.00 75.69 509 ARG A C 1
ATOM 4015 O O . ARG A 1 509 ? -4.120 24.755 0.139 1.00 75.69 509 ARG A O 1
ATOM 4022 N N . PHE A 1 510 ? -2.248 23.814 -0.635 1.00 81.00 510 PHE A N 1
ATOM 4023 C CA . PHE A 1 510 ? -2.905 22.634 -1.217 1.00 81.00 510 PHE A CA 1
ATOM 4024 C C . PHE A 1 510 ? -3.180 21.501 -0.217 1.00 81.00 510 PHE A C 1
ATOM 4026 O O . PHE A 1 510 ? -3.583 20.409 -0.610 1.00 81.00 510 PHE A O 1
ATOM 4033 N N . LYS A 1 511 ? -2.940 21.693 1.089 1.00 84.69 511 LYS A N 1
ATOM 4034 C CA . LYS A 1 511 ? -3.058 20.603 2.076 1.00 84.69 511 LYS A CA 1
ATOM 4035 C C . LYS A 1 511 ? -4.475 20.032 2.172 1.00 84.69 511 LYS A C 1
ATOM 4037 O O . LYS A 1 511 ? -4.623 18.812 2.154 1.00 84.69 511 LYS A O 1
ATOM 4042 N N . GLU A 1 512 ? -5.490 20.883 2.278 1.00 86.75 512 GLU A N 1
ATOM 4043 C CA . GLU A 1 512 ? -6.881 20.423 2.393 1.00 86.75 512 GLU A CA 1
ATOM 4044 C C . GLU A 1 512 ? -7.427 19.903 1.061 1.00 86.75 512 GLU A C 1
ATOM 4046 O O . GLU A 1 512 ? -8.137 18.895 1.028 1.00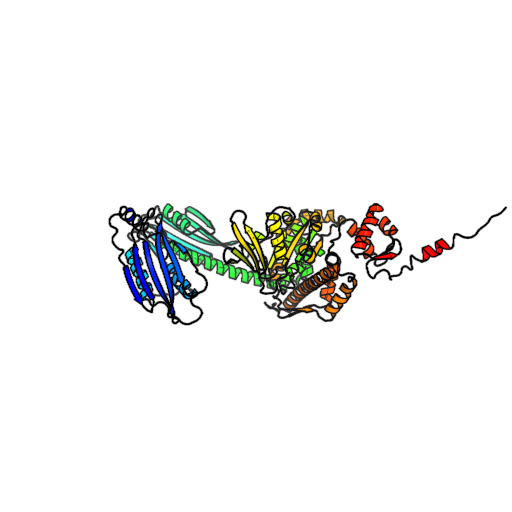 86.75 512 GLU A O 1
ATOM 4051 N N . GLU A 1 513 ? -7.020 20.514 -0.052 1.00 89.56 513 GLU A N 1
ATOM 4052 C CA . GLU A 1 513 ? -7.366 20.023 -1.383 1.00 89.56 513 GLU A CA 1
ATOM 4053 C C . GLU A 1 513 ? -6.787 18.628 -1.642 1.00 89.56 513 GLU A C 1
ATOM 4055 O O . GLU A 1 513 ? -7.525 17.721 -2.036 1.00 89.56 513 GLU A O 1
ATOM 4060 N N . PHE A 1 514 ? -5.505 18.422 -1.324 1.00 92.06 514 PHE A N 1
ATOM 4061 C CA . PHE A 1 514 ? -4.863 17.116 -1.409 1.00 92.06 514 PHE A CA 1
ATOM 4062 C C . PHE A 1 514 ? -5.616 16.078 -0.584 1.00 92.06 514 PHE A C 1
ATOM 4064 O O . PHE A 1 514 ? -6.003 15.051 -1.125 1.00 92.06 514 PHE A O 1
ATOM 4071 N N . LYS A 1 515 ? -5.920 16.354 0.693 1.00 90.88 515 LYS A N 1
ATOM 4072 C CA . LYS A 1 515 ? -6.689 15.422 1.535 1.00 90.88 515 LYS A CA 1
ATOM 4073 C C . LYS A 1 515 ? -8.035 15.054 0.909 1.00 90.88 515 LYS A C 1
ATOM 4075 O O . LYS A 1 515 ? -8.434 13.891 0.960 1.00 90.88 515 LYS A O 1
ATOM 4080 N N . ARG A 1 516 ? -8.743 16.026 0.319 1.00 90.00 516 ARG A N 1
ATOM 4081 C CA . ARG A 1 516 ? -10.046 15.803 -0.328 1.00 90.00 516 ARG A CA 1
ATOM 4082 C C . ARG A 1 516 ? -9.924 14.940 -1.585 1.00 90.00 516 ARG A C 1
ATOM 4084 O O . ARG A 1 516 ? -10.777 14.076 -1.788 1.00 90.00 516 ARG A O 1
ATOM 4091 N N . ARG A 1 517 ? -8.914 15.173 -2.429 1.00 93.56 517 ARG A N 1
ATOM 4092 C CA . ARG A 1 517 ? -8.693 14.399 -3.663 1.00 93.56 517 ARG A CA 1
ATOM 4093 C C . ARG A 1 517 ? -8.086 13.020 -3.377 1.00 93.56 517 ARG A C 1
ATOM 4095 O O . ARG A 1 517 ? -8.572 12.029 -3.909 1.00 93.56 517 ARG A O 1
ATOM 4102 N N . ALA A 1 518 ? -7.140 12.931 -2.444 1.00 94.81 518 ALA A N 1
ATOM 4103 C CA . ALA A 1 518 ? -6.566 11.676 -1.960 1.00 94.81 518 ALA A CA 1
ATOM 4104 C C . ALA A 1 518 ? -7.619 10.779 -1.304 1.00 94.81 518 ALA A C 1
ATOM 4106 O O . ALA A 1 518 ? -7.564 9.567 -1.459 1.00 94.81 518 ALA A O 1
ATOM 4107 N N . LEU A 1 519 ? -8.617 11.346 -0.615 1.00 93.69 519 LEU A N 1
ATOM 4108 C CA . LEU A 1 519 ? -9.749 10.567 -0.107 1.00 93.69 519 LEU A CA 1
ATOM 4109 C C . LEU A 1 519 ? -10.579 9.940 -1.238 1.00 93.69 519 LEU A C 1
ATOM 4111 O O . LEU A 1 519 ? -11.052 8.820 -1.073 1.00 93.69 519 LEU A O 1
ATOM 4115 N N . LEU A 1 520 ? -10.757 10.641 -2.362 1.00 95.12 520 LEU A N 1
ATOM 4116 C CA . LEU A 1 520 ? -11.473 10.106 -3.522 1.00 95.12 520 LEU A CA 1
ATOM 4117 C C . LEU A 1 520 ? -10.663 8.997 -4.206 1.00 95.12 520 LEU A C 1
ATOM 4119 O O . LEU A 1 520 ? -11.216 7.931 -4.445 1.00 95.12 520 LEU A O 1
ATOM 4123 N N . ALA A 1 521 ? -9.360 9.212 -4.421 1.00 97.06 521 ALA A N 1
ATOM 4124 C CA . ALA A 1 521 ? -8.444 8.194 -4.944 1.00 97.06 521 ALA A CA 1
ATOM 4125 C C . ALA A 1 521 ? -8.422 6.940 -4.057 1.00 97.06 521 ALA A C 1
ATOM 4127 O O . ALA A 1 521 ? -8.625 5.827 -4.527 1.00 97.06 521 ALA A O 1
ATOM 4128 N N . ARG A 1 522 ? -8.290 7.134 -2.743 1.00 96.12 522 ARG A N 1
ATOM 4129 C CA . ARG A 1 522 ? -8.350 6.061 -1.747 1.00 96.12 522 ARG A CA 1
ATOM 4130 C C . ARG A 1 522 ? -9.663 5.303 -1.784 1.00 96.12 522 ARG A C 1
ATOM 4132 O O . ARG A 1 522 ? -9.686 4.089 -1.625 1.00 96.12 522 ARG A O 1
ATOM 4139 N N . PHE A 1 523 ? -10.767 6.025 -1.930 1.00 96.00 523 PHE A N 1
ATOM 4140 C CA . PHE A 1 523 ? -12.072 5.400 -2.028 1.00 96.00 523 PHE A CA 1
ATOM 4141 C C . PHE A 1 523 ? -12.188 4.574 -3.309 1.00 96.00 523 PHE A C 1
ATOM 4143 O O . PHE A 1 523 ? -12.605 3.429 -3.215 1.00 96.00 523 PHE A O 1
ATOM 4150 N N . PHE A 1 524 ? -11.750 5.102 -4.454 1.00 97.75 524 PHE A N 1
ATOM 4151 C CA . PHE A 1 524 ? -11.704 4.364 -5.715 1.00 97.75 524 PHE A CA 1
ATOM 4152 C C . PHE A 1 524 ? -10.884 3.071 -5.598 1.00 97.75 524 PHE A C 1
ATOM 4154 O O . PHE A 1 524 ? -11.425 2.005 -5.861 1.00 97.75 524 PHE A O 1
ATOM 4161 N N . LEU A 1 525 ? -9.646 3.139 -5.093 1.00 97.56 525 LEU A N 1
ATOM 4162 C CA . LEU A 1 525 ? -8.810 1.947 -4.892 1.00 97.56 525 LEU A CA 1
ATOM 4163 C C . LEU A 1 525 ? -9.487 0.925 -3.963 1.00 97.56 525 LEU A C 1
ATOM 4165 O O . LEU A 1 525 ? -9.425 -0.271 -4.202 1.00 97.56 525 LEU A O 1
ATOM 4169 N N . SER A 1 526 ? -10.217 1.375 -2.935 1.00 95.56 526 SER A N 1
ATOM 4170 C CA . SER A 1 526 ? -10.959 0.467 -2.042 1.00 95.56 526 SER A CA 1
ATOM 4171 C C . SER A 1 526 ? -12.164 -0.238 -2.681 1.00 95.56 526 SER A C 1
ATOM 4173 O O . SER A 1 526 ? -12.782 -1.070 -2.018 1.00 95.56 526 SER A O 1
ATOM 4175 N N . LEU A 1 527 ? -12.534 0.131 -3.911 1.00 96.12 527 LEU A N 1
ATOM 4176 C CA . LEU A 1 527 ? -13.587 -0.521 -4.690 1.00 96.12 527 LEU A CA 1
ATOM 4177 C C . LEU A 1 527 ? -13.040 -1.549 -5.683 1.00 96.12 527 LEU A C 1
ATOM 4179 O O . LEU A 1 527 ? -13.854 -2.239 -6.285 1.00 96.12 527 LEU A O 1
ATOM 4183 N N . MET A 1 528 ? -11.721 -1.636 -5.884 1.00 97.50 528 MET A N 1
ATOM 4184 C CA . MET A 1 528 ? -11.158 -2.626 -6.802 1.00 97.50 528 MET A CA 1
ATOM 4185 C C . MET A 1 528 ? -11.471 -4.043 -6.295 1.00 97.50 528 MET A C 1
ATOM 4187 O O . MET A 1 528 ? -11.384 -4.278 -5.080 1.00 97.50 528 MET A O 1
ATOM 4191 N N . PRO A 1 529 ? -11.879 -4.963 -7.185 1.00 97.31 529 PRO A N 1
ATOM 4192 C CA . PRO A 1 529 ? -12.102 -6.352 -6.812 1.00 97.31 529 PRO A CA 1
ATOM 4193 C C . PRO A 1 529 ? -10.773 -7.035 -6.487 1.00 97.31 529 PRO A C 1
ATOM 4195 O O . PRO A 1 529 ? -9.752 -6.700 -7.078 1.00 97.31 529 PRO A O 1
ATOM 4198 N N . ILE A 1 530 ? -10.801 -7.997 -5.565 1.00 96.94 530 ILE A N 1
ATOM 4199 C CA . ILE A 1 530 ? -9.701 -8.957 -5.405 1.00 96.94 530 ILE A CA 1
ATOM 4200 C C . ILE A 1 530 ? -9.774 -9.933 -6.582 1.00 96.94 530 ILE A C 1
ATOM 4202 O O . ILE A 1 530 ? -10.831 -10.525 -6.802 1.00 96.94 530 ILE A O 1
ATOM 4206 N N . VAL A 1 531 ? -8.694 -10.049 -7.341 1.00 97.62 531 VAL A N 1
ATOM 4207 C CA . VAL A 1 531 ? -8.586 -10.893 -8.532 1.00 97.62 531 VAL A CA 1
ATOM 4208 C C . VAL A 1 531 ? -8.066 -12.270 -8.133 1.00 97.62 531 VAL A C 1
ATOM 4210 O O . VAL A 1 531 ? -7.099 -12.350 -7.381 1.00 97.62 531 VAL A O 1
ATOM 4213 N N . GLU A 1 532 ? -8.709 -13.332 -8.616 1.00 95.31 532 GLU A N 1
ATOM 4214 C CA . GLU A 1 532 ? -8.312 -14.718 -8.327 1.00 95.31 532 GLU A CA 1
ATOM 4215 C C . GLU A 1 532 ? -7.329 -15.265 -9.373 1.00 95.31 532 GLU A C 1
ATOM 4217 O O . GLU A 1 532 ? -6.376 -15.939 -8.997 1.00 95.31 532 GLU A O 1
ATOM 4222 N N . SER A 1 533 ? -7.480 -14.915 -10.657 1.00 96.56 533 SER A N 1
ATOM 4223 C CA . SER A 1 533 ? -6.488 -15.214 -11.696 1.00 96.56 533 SER A CA 1
ATOM 4224 C C . SER A 1 533 ? -6.272 -14.067 -12.687 1.00 96.56 533 SER A C 1
ATOM 4226 O O . SER A 1 533 ? -7.164 -13.256 -12.961 1.00 96.56 533 SER A O 1
ATOM 4228 N N . VAL A 1 534 ? -5.061 -13.999 -13.235 1.00 97.19 534 VAL A N 1
ATOM 4229 C CA . VAL A 1 534 ? -4.672 -13.069 -14.300 1.00 97.19 534 VAL A CA 1
ATOM 4230 C C . VAL A 1 534 ? -4.257 -13.897 -15.508 1.00 97.19 534 VAL A C 1
ATOM 4232 O O . VAL A 1 534 ? -3.513 -14.861 -15.363 1.00 97.19 534 VAL A O 1
ATOM 4235 N N . GLU A 1 535 ? -4.741 -13.526 -16.689 1.00 96.69 535 GLU A N 1
ATOM 4236 C CA . GLU A 1 535 ? -4.335 -14.143 -17.950 1.00 96.69 535 GLU A CA 1
ATOM 4237 C C . GLU A 1 535 ? -3.983 -13.068 -18.974 1.00 96.69 535 GLU A C 1
ATOM 4239 O O . GLU A 1 535 ? -4.700 -12.076 -19.124 1.00 96.69 535 GLU A O 1
ATOM 4244 N N . LEU A 1 536 ? -2.884 -13.277 -19.691 1.00 95.62 536 LEU A N 1
ATOM 4245 C CA . LEU A 1 536 ? -2.530 -12.475 -20.853 1.00 95.62 536 LEU A CA 1
ATOM 4246 C C . LEU A 1 536 ? -3.345 -12.945 -22.061 1.00 95.62 536 LEU A C 1
ATOM 4248 O O . LEU A 1 536 ? -3.574 -14.143 -22.232 1.00 95.62 536 LEU A O 1
ATOM 4252 N N . ASP A 1 537 ? -3.784 -12.015 -22.907 1.00 95.81 537 ASP A N 1
ATOM 4253 C CA . ASP A 1 537 ? -4.249 -12.404 -24.239 1.00 95.81 537 ASP A CA 1
ATOM 4254 C C . ASP A 1 537 ? -3.069 -12.787 -25.154 1.00 95.81 537 ASP A C 1
ATOM 4256 O O . ASP A 1 537 ? -1.914 -12.439 -24.905 1.00 95.81 537 ASP A O 1
ATOM 4260 N N . GLU A 1 538 ? -3.354 -13.507 -26.243 1.00 94.81 538 GLU A N 1
ATOM 4261 C CA . GLU A 1 538 ? -2.323 -14.002 -27.171 1.00 94.81 538 GLU A CA 1
ATOM 4262 C C . GLU A 1 538 ? -1.495 -12.881 -27.827 1.00 94.81 538 GLU A C 1
ATOM 4264 O O . GLU A 1 538 ? -0.406 -13.120 -28.350 1.00 94.81 538 GLU A O 1
ATOM 4269 N N . GLU A 1 539 ? -2.026 -11.659 -27.906 1.00 95.56 539 GLU A N 1
ATOM 4270 C CA . GLU A 1 539 ? -1.296 -10.520 -28.463 1.00 95.56 539 GLU A CA 1
ATOM 4271 C C . GLU A 1 539 ? -0.350 -9.887 -27.441 1.00 95.56 539 GLU A C 1
ATOM 4273 O O . GLU A 1 539 ? 0.724 -9.417 -27.823 1.00 95.56 539 GLU A O 1
ATOM 4278 N N . ALA A 1 540 ? -0.744 -9.857 -26.168 1.00 95.19 540 ALA A N 1
ATOM 4279 C CA . ALA A 1 540 ? 0.074 -9.425 -25.049 1.00 95.19 540 ALA A CA 1
ATOM 4280 C C . ALA A 1 540 ? 1.251 -10.377 -24.850 1.00 95.19 540 ALA A C 1
ATOM 4282 O O . ALA A 1 540 ? 2.384 -9.908 -24.793 1.00 95.19 540 ALA A O 1
ATOM 4283 N N . ASP A 1 541 ? 0.976 -11.681 -24.829 1.00 93.19 541 ASP A N 1
ATOM 4284 C CA . ASP A 1 541 ? 1.968 -12.743 -24.648 1.00 93.19 541 ASP A CA 1
ATOM 4285 C C . ASP A 1 541 ? 3.073 -12.656 -25.716 1.00 93.19 541 ASP A C 1
ATOM 4287 O O . ASP A 1 541 ? 4.235 -12.381 -25.416 1.00 93.19 541 ASP A O 1
ATOM 4291 N N . ARG A 1 542 ? 2.680 -12.669 -26.999 1.00 91.38 542 ARG A N 1
ATOM 4292 C CA . ARG A 1 542 ? 3.613 -12.483 -28.127 1.00 91.38 542 ARG A CA 1
ATOM 4293 C C . ARG A 1 542 ? 4.391 -11.171 -28.061 1.00 91.38 542 ARG A C 1
ATOM 4295 O O . ARG A 1 542 ? 5.555 -11.124 -28.446 1.00 91.38 542 ARG A O 1
ATOM 4302 N N . PHE A 1 543 ? 3.755 -10.088 -27.612 1.00 92.81 543 PHE A N 1
ATOM 4303 C CA . PHE A 1 543 ? 4.433 -8.799 -27.496 1.00 92.81 543 PHE A CA 1
ATOM 4304 C C . PHE A 1 543 ? 5.509 -8.815 -26.406 1.00 92.81 543 PHE A C 1
ATOM 4306 O O . PHE A 1 543 ? 6.565 -8.219 -26.611 1.00 92.81 543 PHE A O 1
ATOM 4313 N N . ILE A 1 544 ? 5.258 -9.467 -25.267 1.00 90.44 544 ILE A N 1
ATOM 4314 C CA . ILE A 1 544 ? 6.246 -9.631 -24.192 1.00 90.44 544 ILE A CA 1
ATOM 4315 C C . ILE A 1 544 ? 7.421 -10.478 -24.683 1.00 90.44 544 ILE A C 1
ATOM 4317 O O . ILE A 1 544 ? 8.570 -10.057 -24.519 1.00 90.44 544 ILE A O 1
ATOM 4321 N N . ASP A 1 545 ? 7.140 -11.597 -25.350 1.00 86.12 545 ASP A N 1
ATOM 4322 C CA . ASP A 1 545 ? 8.163 -12.472 -25.921 1.00 86.12 545 ASP A CA 1
ATOM 4323 C C . ASP A 1 545 ? 9.065 -11.719 -26.902 1.00 86.12 545 ASP A C 1
ATOM 4325 O O . ASP A 1 545 ? 10.279 -11.633 -26.697 1.00 86.12 545 ASP A O 1
ATOM 4329 N N . ASP A 1 546 ? 8.486 -11.088 -27.928 1.00 85.06 546 ASP A N 1
ATOM 4330 C CA . ASP A 1 546 ? 9.234 -10.320 -28.933 1.00 85.06 546 ASP A CA 1
ATOM 4331 C C . ASP A 1 546 ? 10.104 -9.229 -28.289 1.00 85.06 546 ASP A C 1
ATOM 4333 O O . ASP A 1 546 ? 11.236 -8.956 -28.711 1.00 85.06 546 ASP A O 1
ATOM 4337 N N . LEU A 1 547 ? 9.574 -8.592 -27.244 1.00 84.62 547 LEU A N 1
ATOM 4338 C CA . LEU A 1 547 ? 10.238 -7.521 -26.524 1.00 84.62 547 LEU A CA 1
ATOM 4339 C C . LEU A 1 547 ? 11.447 -8.027 -25.736 1.00 84.62 547 LEU A C 1
ATOM 4341 O O . LEU A 1 547 ? 12.533 -7.446 -25.838 1.00 84.62 547 LEU A O 1
ATOM 4345 N N . LEU A 1 548 ? 11.280 -9.096 -24.960 1.00 81.94 548 LEU A N 1
ATOM 4346 C CA . LEU A 1 548 ? 12.313 -9.623 -24.071 1.00 81.94 548 LEU A CA 1
ATOM 4347 C C . LEU A 1 548 ? 13.354 -10.468 -24.810 1.00 81.94 548 LEU A C 1
ATOM 4349 O O . LEU A 1 548 ? 14.531 -10.411 -24.443 1.00 81.94 548 LEU A O 1
ATOM 4353 N N . MET A 1 549 ? 12.978 -11.142 -25.903 1.00 74.94 549 MET A N 1
ATOM 4354 C CA . MET A 1 549 ? 13.899 -11.862 -26.796 1.00 74.94 549 MET A CA 1
ATOM 4355 C C . MET A 1 549 ? 15.039 -10.968 -27.298 1.00 74.94 549 MET A C 1
ATOM 4357 O O . MET A 1 549 ? 16.169 -11.431 -27.459 1.00 74.94 549 MET A O 1
ATOM 4361 N N . SER A 1 550 ? 14.790 -9.665 -27.474 1.00 71.06 550 SER A N 1
ATOM 4362 C CA . SER A 1 550 ? 15.816 -8.700 -27.892 1.00 71.06 550 SER A CA 1
ATOM 4363 C C . SER A 1 550 ? 16.946 -8.477 -26.868 1.00 71.06 550 SER A C 1
ATOM 4365 O O . SER A 1 550 ? 17.997 -7.941 -27.225 1.00 71.06 550 SER A O 1
ATOM 4367 N N . TYR A 1 551 ? 16.755 -8.911 -25.617 1.00 72.88 551 TYR A N 1
ATOM 4368 C CA . TYR A 1 551 ? 17.715 -8.785 -24.515 1.00 72.88 551 TYR A CA 1
ATOM 4369 C C . TYR A 1 551 ? 18.417 -10.112 -24.163 1.00 72.88 551 TYR A C 1
ATOM 4371 O O . TYR A 1 551 ? 19.269 -10.138 -23.270 1.00 72.88 551 TYR A O 1
ATOM 4379 N N . ILE A 1 552 ? 18.096 -11.218 -24.846 1.00 66.06 552 ILE A N 1
ATOM 4380 C CA . ILE A 1 552 ? 18.693 -12.532 -24.576 1.00 66.06 552 ILE A CA 1
ATOM 4381 C C . ILE A 1 552 ? 20.103 -12.598 -25.181 1.00 66.06 552 ILE A C 1
ATOM 4383 O O . ILE A 1 552 ? 20.282 -12.554 -26.395 1.00 66.06 552 ILE A O 1
ATOM 4387 N N . GLY A 1 553 ? 21.119 -12.709 -24.317 1.00 54.81 553 GLY A N 1
ATOM 4388 C CA . GLY A 1 553 ? 22.531 -12.759 -24.730 1.00 54.81 553 GLY A CA 1
ATOM 4389 C C . GLY A 1 553 ? 23.492 -13.503 -23.788 1.00 54.81 553 GLY A C 1
ATOM 4390 O O . GLY A 1 553 ? 24.681 -13.574 -24.087 1.00 54.81 553 GLY A O 1
ATOM 4391 N N . GLY A 1 554 ? 23.018 -14.075 -22.669 1.00 54.22 554 GLY A N 1
ATOM 4392 C CA . GLY A 1 554 ? 23.829 -14.917 -21.770 1.00 54.22 554 GLY A CA 1
ATOM 4393 C C . GLY A 1 554 ? 23.098 -15.385 -20.498 1.00 54.22 554 GLY A C 1
ATOM 4394 O O . GLY A 1 554 ? 22.200 -14.696 -20.014 1.00 54.22 554 GLY A O 1
ATOM 4395 N N . GLU A 1 555 ? 23.517 -16.523 -19.915 1.00 53.03 555 GLU A N 1
ATOM 4396 C CA . GLU A 1 555 ? 22.901 -17.174 -18.727 1.00 53.03 555 GLU A CA 1
ATOM 4397 C C . GLU A 1 555 ? 22.721 -16.240 -17.511 1.00 53.03 555 GLU A C 1
ATOM 4399 O O . GLU A 1 555 ? 21.791 -16.398 -16.722 1.00 53.03 555 GLU A O 1
ATOM 4404 N N . ARG A 1 556 ? 23.585 -15.222 -17.344 1.00 55.34 556 ARG A N 1
ATOM 4405 C CA . ARG A 1 556 ? 23.488 -14.249 -16.235 1.00 55.34 556 ARG A CA 1
ATOM 4406 C C . ARG A 1 556 ? 22.254 -13.343 -16.312 1.00 55.34 556 ARG A C 1
ATOM 4408 O O . ARG A 1 556 ? 21.837 -12.820 -15.281 1.00 55.34 556 ARG A O 1
ATOM 4415 N N . ILE A 1 557 ? 21.694 -13.142 -17.502 1.00 63.34 557 ILE A N 1
ATOM 4416 C CA . ILE A 1 557 ? 20.619 -12.173 -17.758 1.00 63.34 557 ILE A CA 1
ATOM 4417 C C . ILE A 1 557 ? 19.242 -12.857 -17.665 1.00 63.34 557 ILE A C 1
ATOM 4419 O O . ILE A 1 557 ? 18.271 -12.234 -17.244 1.00 63.34 557 ILE A O 1
ATOM 4423 N N . GLU A 1 558 ? 19.159 -14.165 -17.932 1.00 71.31 558 GLU A N 1
ATOM 4424 C CA . GLU A 1 558 ? 17.893 -14.911 -18.035 1.00 71.31 558 GLU A CA 1
ATOM 4425 C C . GLU A 1 558 ? 17.022 -14.823 -16.767 1.00 71.31 558 GLU A C 1
ATOM 4427 O O . GLU A 1 558 ? 15.830 -14.524 -16.839 1.00 71.31 558 GLU A O 1
ATOM 4432 N N . LYS A 1 559 ? 17.614 -14.980 -15.574 1.00 76.00 559 LYS A N 1
ATOM 4433 C CA . LYS A 1 559 ? 16.878 -14.843 -14.302 1.00 76.00 559 LYS A CA 1
ATOM 4434 C C . LYS A 1 559 ? 16.299 -13.437 -14.104 1.00 76.00 559 LYS A C 1
ATOM 4436 O O . LYS A 1 559 ? 15.238 -13.289 -13.499 1.00 76.00 559 LYS A O 1
ATOM 4441 N N . HIS A 1 560 ? 17.015 -12.408 -14.546 1.00 80.81 560 HIS A N 1
ATOM 4442 C CA . HIS A 1 560 ? 16.590 -11.018 -14.410 1.00 80.81 560 HIS A CA 1
ATOM 4443 C C . HIS A 1 560 ? 15.547 -10.633 -15.463 1.00 80.81 560 HIS A C 1
ATOM 4445 O O . HIS A 1 560 ? 14.648 -9.859 -15.138 1.00 80.81 560 HIS A O 1
ATOM 4451 N N . ILE A 1 561 ? 15.606 -11.237 -16.655 1.00 83.88 561 ILE A N 1
ATOM 4452 C CA . ILE A 1 561 ? 14.568 -11.136 -17.691 1.00 83.88 561 ILE A CA 1
ATOM 4453 C C . ILE A 1 561 ? 13.245 -11.686 -17.167 1.00 83.88 561 ILE A C 1
ATOM 4455 O O . ILE A 1 561 ? 12.294 -10.918 -17.082 1.00 83.88 561 ILE A O 1
ATOM 4459 N N . ARG A 1 562 ? 13.209 -12.934 -16.675 1.00 84.88 562 ARG A N 1
ATOM 4460 C CA . ARG A 1 562 ? 11.974 -13.537 -16.128 1.00 84.88 562 ARG A CA 1
ATOM 4461 C C . ARG A 1 562 ? 11.353 -12.715 -14.995 1.00 84.88 562 ARG A C 1
ATOM 4463 O O . ARG A 1 562 ? 10.148 -12.692 -14.791 1.00 84.88 562 ARG A O 1
ATOM 4470 N N . ARG A 1 563 ? 12.180 -12.018 -14.206 1.00 87.00 563 ARG A N 1
ATOM 4471 C CA . ARG A 1 563 ? 11.686 -11.125 -13.144 1.00 87.00 563 ARG A CA 1
ATOM 4472 C C . ARG A 1 563 ? 11.224 -9.770 -13.658 1.00 87.00 563 ARG A C 1
ATOM 4474 O O . ARG A 1 563 ? 10.421 -9.134 -12.982 1.00 87.00 563 ARG A O 1
ATOM 4481 N N . ALA A 1 564 ? 11.775 -9.282 -14.763 1.00 89.81 564 ALA A N 1
ATOM 4482 C CA . ALA A 1 564 ? 11.295 -8.071 -15.417 1.00 89.81 564 ALA A CA 1
ATOM 4483 C C . ALA A 1 564 ? 9.967 -8.331 -16.140 1.00 89.81 564 ALA A C 1
ATOM 4485 O O . ALA A 1 564 ? 9.074 -7.500 -16.047 1.00 89.81 564 ALA A O 1
ATOM 4486 N N . GLU A 1 565 ? 9.837 -9.498 -16.767 1.00 92.56 565 GLU A N 1
ATOM 4487 C CA . GLU A 1 565 ? 8.610 -10.050 -17.346 1.00 92.56 565 GLU A CA 1
ATOM 4488 C C . GLU A 1 565 ? 7.474 -10.090 -16.321 1.00 92.56 565 GLU A C 1
ATOM 4490 O O . GLU A 1 565 ? 6.497 -9.361 -16.462 1.00 92.56 565 GLU A O 1
ATOM 4495 N N . GLN A 1 566 ? 7.674 -10.800 -15.206 1.00 92.50 566 GLN A N 1
ATOM 4496 C CA . GLN A 1 566 ? 6.683 -10.904 -14.132 1.00 92.50 566 GLN A CA 1
ATOM 4497 C C . GLN A 1 566 ? 6.248 -9.530 -13.589 1.00 92.50 566 GLN A C 1
ATOM 4499 O O . GLN A 1 566 ? 5.070 -9.298 -13.319 1.00 92.50 566 GLN A O 1
ATOM 4504 N N . ASP A 1 567 ? 7.181 -8.584 -13.425 1.00 94.25 567 ASP A N 1
ATOM 4505 C CA . ASP A 1 567 ? 6.843 -7.218 -13.007 1.00 94.25 567 ASP A CA 1
ATOM 4506 C C . ASP A 1 567 ? 6.053 -6.465 -14.091 1.00 94.25 567 ASP A C 1
ATOM 4508 O O . ASP A 1 567 ? 5.154 -5.691 -13.761 1.00 94.25 567 ASP A O 1
ATOM 4512 N N . LEU A 1 568 ? 6.385 -6.656 -15.371 1.00 96.25 568 LEU A N 1
ATOM 4513 C CA . LEU A 1 568 ? 5.680 -6.041 -16.494 1.00 96.25 568 LEU A CA 1
ATOM 4514 C C . LEU A 1 568 ? 4.235 -6.532 -16.557 1.00 96.25 568 LEU A C 1
ATOM 4516 O O . LEU A 1 568 ? 3.326 -5.703 -16.603 1.00 96.25 568 LEU A O 1
ATOM 4520 N N . GLU A 1 569 ? 4.024 -7.841 -16.459 1.00 96.88 569 GLU A N 1
ATOM 4521 C CA . GLU A 1 569 ? 2.701 -8.459 -16.367 1.00 96.88 569 GLU A CA 1
ATOM 4522 C C . GLU A 1 569 ? 1.920 -7.938 -15.162 1.00 96.88 569 GLU A C 1
ATOM 4524 O O . GLU A 1 569 ? 0.794 -7.467 -15.303 1.00 96.88 569 GLU A O 1
ATOM 4529 N N . SER A 1 570 ? 2.544 -7.933 -13.980 1.00 97.25 570 SER A N 1
ATOM 4530 C CA . SER A 1 570 ? 1.935 -7.452 -12.735 1.00 97.25 570 SER A CA 1
ATOM 4531 C C . SER A 1 570 ? 1.455 -6.005 -12.852 1.00 97.25 570 SER A C 1
ATOM 4533 O O . SER A 1 570 ? 0.335 -5.657 -12.468 1.00 97.25 570 SER A O 1
ATOM 4535 N N . LEU A 1 571 ? 2.302 -5.128 -13.392 1.00 98.38 571 LEU A N 1
ATOM 4536 C CA . LEU A 1 571 ? 1.992 -3.710 -13.542 1.00 98.38 571 LEU A CA 1
ATOM 4537 C C . LEU A 1 571 ? 0.980 -3.455 -14.670 1.00 98.38 571 LEU A C 1
ATOM 4539 O O . LEU A 1 571 ? 0.158 -2.542 -14.538 1.00 98.38 571 LEU A O 1
ATOM 4543 N N . ALA A 1 572 ? 0.992 -4.260 -15.735 1.00 98.38 572 ALA A N 1
ATOM 4544 C CA . ALA A 1 572 ? -0.013 -4.231 -16.796 1.00 98.38 572 ALA A CA 1
ATOM 4545 C C . ALA A 1 572 ? -1.381 -4.707 -16.289 1.00 98.38 572 ALA A C 1
ATOM 4547 O O . ALA A 1 572 ? -2.378 -4.015 -16.492 1.00 98.38 572 ALA A O 1
ATOM 4548 N N . ALA A 1 573 ? -1.426 -5.800 -15.528 1.00 98.56 573 ALA A N 1
ATOM 4549 C CA . ALA A 1 573 ? -2.624 -6.286 -14.852 1.00 98.56 573 ALA A CA 1
ATOM 4550 C C . ALA A 1 573 ? -3.184 -5.242 -13.879 1.00 98.56 573 ALA A C 1
ATOM 4552 O O . ALA A 1 573 ? -4.383 -4.968 -13.865 1.00 98.56 573 ALA A O 1
ATOM 4553 N N . ALA A 1 574 ? -2.322 -4.575 -13.110 1.00 98.56 574 ALA A N 1
ATOM 4554 C CA . ALA A 1 574 ? -2.737 -3.482 -12.238 1.00 98.56 574 ALA A CA 1
ATOM 4555 C C . ALA A 1 574 ? -3.326 -2.296 -13.023 1.00 98.56 574 ALA A C 1
ATOM 4557 O O . ALA A 1 574 ? -4.323 -1.707 -12.598 1.00 98.56 574 ALA A O 1
ATOM 4558 N N . TYR A 1 575 ? -2.733 -1.941 -14.167 1.00 98.62 575 TYR A N 1
ATOM 4559 C CA . TYR A 1 575 ? -3.267 -0.904 -15.051 1.00 98.62 575 TYR A CA 1
ATOM 4560 C C . TYR A 1 575 ? -4.647 -1.289 -15.603 1.00 98.62 575 TYR A C 1
ATOM 4562 O O . TYR A 1 575 ? -5.585 -0.488 -15.530 1.00 98.62 575 TYR A O 1
ATOM 4570 N N . GLU A 1 576 ? -4.796 -2.528 -16.064 1.00 98.44 576 GLU A N 1
ATOM 4571 C CA . GLU A 1 576 ? -6.055 -3.052 -16.586 1.00 98.44 576 GLU A CA 1
ATOM 4572 C C . GLU A 1 576 ? -7.136 -3.108 -15.498 1.00 98.44 576 GLU A C 1
ATOM 4574 O O . GLU A 1 576 ? -8.261 -2.662 -15.713 1.00 98.44 576 GLU A O 1
ATOM 4579 N N . LEU A 1 577 ? -6.790 -3.522 -14.275 1.00 98.62 577 LEU A N 1
ATOM 4580 C CA . LEU A 1 577 ? -7.705 -3.556 -13.131 1.00 98.62 577 LEU A CA 1
ATOM 4581 C C . LEU A 1 577 ? -8.245 -2.164 -12.760 1.00 98.62 577 LEU A C 1
ATOM 4583 O O . LEU A 1 577 ? -9.433 -2.012 -12.434 1.00 98.62 577 LEU A O 1
ATOM 4587 N N . LEU A 1 578 ? -7.393 -1.132 -12.816 1.00 98.50 578 LEU A N 1
ATOM 4588 C CA . LEU A 1 578 ? -7.810 0.259 -12.613 1.00 98.50 578 LEU A CA 1
ATOM 4589 C C . LEU A 1 578 ? -8.843 0.668 -13.673 1.00 98.50 578 LEU A C 1
ATOM 4591 O O . LEU A 1 578 ? -9.893 1.220 -13.328 1.00 98.50 578 LEU A O 1
ATOM 4595 N N . ASN A 1 579 ? -8.575 0.374 -14.947 1.00 98.25 579 ASN A N 1
ATOM 4596 C CA . ASN A 1 579 ? -9.461 0.724 -16.057 1.00 98.25 579 ASN A CA 1
ATOM 4597 C C . ASN A 1 579 ? -10.774 -0.068 -16.013 1.00 98.25 579 ASN A C 1
ATOM 4599 O O . ASN A 1 579 ? -11.848 0.525 -16.127 1.00 98.25 579 ASN A O 1
ATOM 4603 N N . TYR A 1 580 ? -10.709 -1.372 -15.744 1.00 98.06 580 TYR A N 1
ATOM 4604 C CA . TYR A 1 580 ? -11.865 -2.244 -15.543 1.00 98.06 580 TYR A CA 1
ATOM 4605 C C . TYR A 1 580 ? -12.791 -1.699 -14.449 1.00 98.06 580 TYR A C 1
ATOM 4607 O O . TYR A 1 580 ? -13.994 -1.508 -14.658 1.00 98.06 580 TYR A O 1
ATOM 4615 N N . THR A 1 581 ? -12.224 -1.363 -13.286 1.00 97.94 581 THR A N 1
ATOM 4616 C CA . THR A 1 581 ? -12.984 -0.811 -12.155 1.00 97.94 581 THR A CA 1
ATOM 4617 C C . THR A 1 581 ? -13.643 0.518 -12.525 1.00 97.94 581 THR A C 1
ATOM 4619 O O . THR A 1 581 ? -14.805 0.757 -12.183 1.00 97.94 581 THR A O 1
ATOM 4622 N N . ALA A 1 582 ? -12.928 1.393 -13.234 1.00 97.75 582 ALA A N 1
ATOM 4623 C CA . ALA A 1 582 ? -13.462 2.676 -13.672 1.00 97.75 582 ALA A CA 1
ATOM 4624 C C . ALA A 1 582 ? -14.592 2.526 -14.696 1.00 97.75 582 ALA A C 1
ATOM 4626 O O . ALA A 1 582 ? -15.639 3.156 -14.523 1.00 97.75 582 ALA A O 1
ATOM 4627 N N . LYS A 1 583 ? -14.428 1.637 -15.681 1.00 97.19 583 LYS A N 1
ATOM 4628 C CA . LYS A 1 583 ? -15.438 1.317 -16.695 1.00 97.19 583 LYS A CA 1
ATOM 4629 C C . LYS A 1 583 ? -16.740 0.833 -16.058 1.00 97.19 583 LYS A C 1
ATOM 4631 O O . LYS A 1 583 ? -17.803 1.373 -16.355 1.00 97.19 583 LYS A O 1
ATOM 4636 N N . LEU A 1 584 ? -16.673 -0.088 -15.091 1.00 96.69 584 LEU A N 1
ATOM 4637 C CA . LEU A 1 584 ? -17.866 -0.535 -14.358 1.00 96.69 584 LEU A CA 1
ATOM 4638 C C . LEU A 1 584 ? -18.603 0.622 -13.672 1.00 96.69 584 LEU A C 1
ATOM 4640 O O . LEU A 1 584 ? -19.833 0.674 -13.672 1.00 96.69 584 LEU A O 1
ATOM 4644 N N . ILE A 1 585 ? -17.865 1.561 -13.077 1.00 95.88 585 ILE A N 1
ATOM 4645 C CA . ILE A 1 585 ? -18.463 2.716 -12.398 1.00 95.88 585 ILE A CA 1
ATOM 4646 C C . ILE A 1 585 ? -19.096 3.682 -13.411 1.00 95.88 585 ILE A C 1
ATOM 4648 O O . ILE A 1 585 ? -20.178 4.203 -13.124 1.00 95.88 585 ILE A O 1
ATOM 4652 N N . GLN A 1 586 ? -18.463 3.898 -14.572 1.00 94.81 586 GLN A N 1
ATOM 4653 C CA . GLN A 1 586 ? -19.011 4.703 -15.676 1.00 94.81 586 GLN A CA 1
ATOM 4654 C C . GLN A 1 586 ? -20.314 4.113 -16.214 1.00 94.81 586 GLN A C 1
ATOM 4656 O O . GLN A 1 586 ? -21.283 4.843 -16.397 1.00 94.81 586 GLN A O 1
ATOM 4661 N N . GLU A 1 587 ? -20.376 2.789 -16.363 1.00 93.69 587 GLU A N 1
ATOM 4662 C CA . GLU A 1 587 ? -21.579 2.047 -16.766 1.00 93.69 587 GLU A CA 1
ATOM 4663 C C . GLU A 1 587 ? -22.677 2.029 -15.683 1.00 93.69 587 GLU A C 1
ATOM 4665 O O . GLU A 1 587 ? -23.712 1.382 -15.833 1.00 93.69 587 GLU A O 1
ATOM 4670 N N . GLY A 1 588 ? -22.466 2.698 -14.544 1.00 90.19 588 GLY A N 1
ATOM 4671 C CA . GLY A 1 588 ? -23.424 2.727 -13.441 1.00 90.19 588 GLY A CA 1
ATOM 4672 C C . GLY A 1 588 ? -23.507 1.414 -12.655 1.00 90.19 588 GLY A C 1
ATOM 4673 O O . GLY A 1 588 ? -24.347 1.295 -11.754 1.00 90.19 588 GLY A O 1
ATOM 4674 N N . LYS A 1 589 ? -22.610 0.460 -12.916 1.00 92.56 589 LYS A N 1
ATOM 4675 C CA . LYS A 1 589 ? -22.488 -0.797 -12.177 1.00 92.56 589 LYS A CA 1
ATOM 4676 C C . LYS A 1 589 ? -21.695 -0.576 -10.884 1.00 92.56 589 LYS A C 1
ATOM 4678 O O . LYS A 1 589 ? -21.099 0.478 -10.640 1.00 92.56 589 LYS A O 1
ATOM 4683 N N . LYS A 1 590 ? -21.766 -1.549 -9.978 1.00 89.81 590 LYS A N 1
ATOM 4684 C CA . LYS A 1 590 ? -20.902 -1.599 -8.792 1.00 89.81 590 LYS A CA 1
ATOM 4685 C C . LYS A 1 590 ? -19.804 -2.621 -9.067 1.00 89.81 590 LYS A C 1
ATOM 4687 O O . LYS A 1 590 ? -20.159 -3.728 -9.465 1.00 89.81 590 LYS A O 1
ATOM 4692 N N . PRO A 1 591 ? -18.526 -2.286 -8.828 1.00 94.19 591 PRO A N 1
ATOM 4693 C CA . PRO A 1 591 ? -17.464 -3.279 -8.870 1.00 94.19 591 PRO A CA 1
ATOM 4694 C C . PRO A 1 591 ? -17.787 -4.458 -7.941 1.00 94.19 591 PRO A C 1
ATOM 4696 O O . PRO A 1 591 ? -18.288 -4.226 -6.827 1.00 94.19 591 PRO A O 1
ATOM 4699 N N . PRO A 1 592 ? -17.557 -5.706 -8.380 1.00 95.31 592 PRO A N 1
ATOM 4700 C CA . PRO A 1 592 ? -17.711 -6.860 -7.511 1.00 95.31 592 PRO A CA 1
ATOM 4701 C C . PRO A 1 592 ? -16.636 -6.837 -6.414 1.00 95.31 592 PRO A C 1
ATOM 4703 O O . PRO A 1 592 ? -15.665 -6.088 -6.484 1.00 95.31 592 PRO A O 1
ATOM 4706 N N . ARG A 1 593 ? -16.813 -7.636 -5.356 1.00 95.12 593 ARG A N 1
ATOM 4707 C CA . ARG A 1 593 ? -15.773 -7.768 -4.315 1.00 95.12 593 ARG A CA 1
ATOM 4708 C C . ARG A 1 593 ? -14.616 -8.659 -4.756 1.00 95.12 593 ARG A C 1
ATOM 4710 O O . ARG A 1 593 ? -13.489 -8.420 -4.339 1.00 95.12 593 ARG A O 1
ATOM 4717 N N . LYS A 1 594 ? -14.933 -9.678 -5.549 1.00 96.44 594 LYS A N 1
ATOM 4718 C CA . LYS A 1 594 ? -14.011 -10.652 -6.118 1.00 96.44 594 LYS A CA 1
ATOM 4719 C C . LYS A 1 594 ? -14.218 -10.697 -7.626 1.00 96.44 594 LYS A C 1
ATOM 4721 O O . LYS A 1 594 ? -15.352 -10.524 -8.076 1.00 96.44 594 LYS A O 1
ATOM 4726 N N . LEU A 1 595 ? -13.142 -10.882 -8.369 1.00 97.25 595 LEU A N 1
ATOM 4727 C CA . LEU A 1 595 ? -13.137 -11.070 -9.810 1.00 97.25 595 LEU A CA 1
ATOM 4728 C C . LEU A 1 595 ? -12.398 -12.376 -10.080 1.00 97.25 595 LEU A C 1
ATOM 4730 O O . LEU A 1 595 ? -11.221 -12.472 -9.762 1.00 97.25 595 LEU A O 1
ATOM 4734 N N . GLU A 1 596 ? -13.090 -13.360 -10.644 1.00 96.38 596 GLU A N 1
ATOM 4735 C CA . GLU A 1 596 ? -12.503 -14.683 -10.897 1.00 96.38 596 GLU A CA 1
ATOM 4736 C C . GLU A 1 596 ? -11.290 -14.575 -11.823 1.00 96.38 596 GLU A C 1
ATOM 4738 O O . GLU A 1 596 ? -10.260 -15.179 -11.563 1.00 96.38 596 GLU A O 1
ATOM 4743 N N . LYS A 1 597 ? -11.391 -13.743 -12.864 1.00 97.31 597 LYS A N 1
ATOM 4744 C CA . LYS A 1 597 ? -10.368 -13.630 -13.899 1.00 97.31 597 LYS A CA 1
ATOM 4745 C C . LYS A 1 597 ? -10.249 -12.211 -14.443 1.00 97.31 597 LYS A C 1
ATOM 4747 O O . LYS A 1 597 ? -11.261 -11.574 -14.752 1.00 97.31 597 LYS A O 1
ATOM 4752 N N . LEU A 1 598 ? -9.015 -11.736 -14.599 1.00 98.25 598 LEU A N 1
ATOM 4753 C CA . LEU A 1 598 ? -8.666 -10.493 -15.288 1.00 98.25 598 LEU A CA 1
ATOM 4754 C C . LEU A 1 598 ? -7.858 -10.815 -16.552 1.00 98.25 598 LEU A C 1
ATOM 4756 O O . LEU A 1 598 ? -6.802 -11.431 -16.459 1.00 98.25 598 LEU A O 1
ATOM 4760 N N . ILE A 1 599 ? -8.345 -10.380 -17.717 1.00 97.56 599 ILE A N 1
ATOM 4761 C CA . ILE A 1 599 ? -7.632 -10.528 -18.995 1.00 97.56 599 ILE A CA 1
ATOM 4762 C C . ILE A 1 599 ? -6.826 -9.258 -19.253 1.00 97.56 599 ILE A C 1
ATOM 4764 O O . ILE A 1 599 ? -7.391 -8.164 -19.206 1.00 97.56 599 ILE A O 1
ATOM 4768 N N . VAL A 1 600 ? -5.534 -9.402 -19.533 1.00 97.88 600 VAL A N 1
ATOM 4769 C CA . VAL A 1 600 ? -4.612 -8.297 -19.805 1.00 97.88 600 VAL A CA 1
ATOM 4770 C C . VAL A 1 600 ? -4.276 -8.274 -21.285 1.00 97.88 600 VAL A C 1
ATOM 4772 O O . VAL A 1 600 ? -3.724 -9.233 -21.818 1.00 97.88 600 VAL A O 1
ATOM 4775 N N . GLY A 1 601 ? -4.603 -7.161 -21.937 1.00 96.94 601 GLY A N 1
ATOM 4776 C CA . GLY A 1 601 ? -4.342 -6.989 -23.359 1.00 96.94 601 GLY A CA 1
ATOM 4777 C C . GLY A 1 601 ? -3.020 -6.305 -23.679 1.00 96.94 601 GLY A C 1
ATOM 4778 O O . GLY A 1 601 ? -2.431 -5.599 -22.852 1.00 96.94 601 GLY A O 1
ATOM 4779 N N . LYS A 1 602 ? -2.589 -6.451 -24.934 1.00 97.12 602 LYS A N 1
ATOM 4780 C CA . LYS A 1 602 ? -1.342 -5.878 -25.467 1.00 97.12 602 LYS A CA 1
ATOM 4781 C C . LYS A 1 602 ? -1.163 -4.387 -25.182 1.00 97.12 602 LYS A C 1
ATOM 4783 O O . LYS A 1 602 ? -0.060 -3.945 -24.867 1.00 97.12 602 LYS A O 1
ATOM 4788 N N . GLU A 1 603 ? -2.230 -3.595 -25.272 1.00 97.06 603 GLU A N 1
ATOM 4789 C CA . GLU A 1 603 ? -2.154 -2.146 -25.047 1.00 97.06 603 GLU A CA 1
ATOM 4790 C C . GLU A 1 603 ? -1.786 -1.792 -23.598 1.00 97.06 603 GLU A C 1
ATOM 4792 O O . GLU A 1 603 ? -1.061 -0.822 -23.371 1.00 97.06 603 GLU A O 1
ATOM 4797 N N . ALA A 1 604 ? -2.212 -2.594 -22.614 1.00 97.12 604 ALA A N 1
ATOM 4798 C CA . ALA A 1 604 ? -1.824 -2.404 -21.218 1.00 97.12 604 ALA A CA 1
ATOM 4799 C C . ALA A 1 604 ? -0.327 -2.675 -21.022 1.00 97.12 604 ALA A C 1
ATOM 4801 O O . ALA A 1 604 ? 0.379 -1.855 -20.428 1.00 97.12 604 ALA A O 1
ATOM 4802 N N . VAL A 1 605 ? 0.166 -3.784 -21.583 1.00 97.50 605 VAL A N 1
ATOM 4803 C CA . VAL A 1 605 ? 1.588 -4.155 -21.553 1.00 97.50 605 VAL A CA 1
ATOM 4804 C C . VAL A 1 605 ? 2.439 -3.078 -22.219 1.00 97.50 605 VAL A C 1
ATOM 4806 O O . VAL A 1 605 ? 3.383 -2.562 -21.619 1.00 97.50 605 VAL A O 1
ATOM 4809 N N . LYS A 1 606 ? 2.067 -2.679 -23.438 1.00 96.56 606 LYS A N 1
ATOM 4810 C CA . LYS A 1 606 ? 2.763 -1.647 -24.206 1.00 96.56 606 LYS A CA 1
ATOM 4811 C C . LYS A 1 606 ? 2.811 -0.320 -23.454 1.00 96.56 606 LYS A C 1
ATOM 4813 O O . LYS A 1 606 ? 3.883 0.267 -23.332 1.00 96.56 606 LYS A O 1
ATOM 4818 N N . TYR A 1 607 ? 1.685 0.127 -22.899 1.00 96.06 607 TYR A N 1
ATOM 4819 C CA . TYR A 1 607 ? 1.615 1.365 -22.124 1.00 96.06 607 TYR A CA 1
ATOM 4820 C C . TYR A 1 607 ? 2.554 1.343 -20.911 1.00 96.06 607 TYR A C 1
ATOM 4822 O O . TYR A 1 607 ? 3.287 2.305 -20.666 1.00 96.06 607 TYR A O 1
ATOM 4830 N N . VAL A 1 608 ? 2.551 0.248 -20.145 1.00 96.94 608 VAL A N 1
ATOM 4831 C CA . VAL A 1 608 ? 3.408 0.106 -18.961 1.00 96.94 608 VAL A CA 1
ATOM 4832 C C . VAL A 1 608 ? 4.882 0.055 -19.352 1.00 96.94 608 VAL A C 1
ATOM 4834 O O . VAL A 1 608 ? 5.691 0.758 -18.738 1.00 96.94 608 VAL A O 1
ATOM 4837 N N . TRP A 1 609 ? 5.227 -0.702 -20.395 1.00 94.19 609 TRP A N 1
ATOM 4838 C CA . TRP A 1 609 ? 6.588 -0.748 -20.917 1.00 94.19 609 TRP A CA 1
ATOM 4839 C C . TRP A 1 609 ? 7.073 0.630 -21.365 1.00 94.19 609 TRP A C 1
ATOM 4841 O O . TRP A 1 609 ? 8.137 1.068 -20.943 1.00 94.19 609 TRP A O 1
ATOM 4851 N N . GLU A 1 610 ? 6.289 1.357 -22.163 1.00 91.56 610 GLU A N 1
ATOM 4852 C CA . GLU A 1 610 ? 6.668 2.684 -22.666 1.00 91.56 610 GLU A CA 1
ATOM 4853 C C . GLU A 1 610 ? 6.957 3.682 -21.536 1.00 91.56 610 GLU A C 1
ATOM 4855 O O . GLU A 1 610 ? 7.839 4.531 -21.661 1.00 91.56 610 GLU A O 1
ATOM 4860 N N . ILE A 1 611 ? 6.250 3.569 -20.410 1.00 90.69 611 ILE A N 1
ATOM 4861 C CA . ILE A 1 611 ? 6.415 4.470 -19.264 1.00 90.69 611 ILE A CA 1
ATOM 4862 C C . ILE A 1 611 ? 7.595 4.072 -18.385 1.00 90.69 611 ILE A C 1
ATOM 4864 O O . ILE A 1 611 ? 8.256 4.949 -17.830 1.00 90.69 611 ILE A O 1
ATOM 4868 N N . LEU A 1 612 ? 7.833 2.771 -18.212 1.00 91.00 612 LEU A N 1
ATOM 4869 C CA . LEU A 1 612 ? 8.794 2.232 -17.246 1.00 91.00 612 LEU A CA 1
ATOM 4870 C C . LEU A 1 612 ? 9.996 1.547 -17.900 1.00 91.00 612 LEU A C 1
ATOM 4872 O O . LEU A 1 612 ? 10.760 0.879 -17.205 1.00 91.00 612 LEU A O 1
ATOM 4876 N N . LYS A 1 613 ? 10.206 1.749 -19.205 1.00 87.56 613 LYS A N 1
ATOM 4877 C CA . LYS A 1 613 ? 11.287 1.136 -19.987 1.00 87.56 613 LYS A CA 1
ATOM 4878 C C . LYS A 1 613 ? 12.642 1.228 -19.292 1.00 87.56 613 LYS A C 1
ATOM 4880 O O . LYS A 1 613 ? 13.324 0.223 -19.144 1.00 87.56 613 LYS A O 1
ATOM 4885 N N . ASP A 1 614 ? 13.006 2.413 -18.806 1.00 81.81 614 ASP A N 1
ATOM 4886 C CA . ASP A 1 614 ? 14.289 2.643 -18.131 1.00 81.81 614 ASP A CA 1
ATOM 4887 C C . ASP A 1 614 ? 14.431 1.800 -16.848 1.00 81.81 614 ASP A C 1
ATOM 4889 O O . ASP A 1 614 ? 15.514 1.291 -16.553 1.00 81.81 614 ASP A O 1
ATOM 4893 N N . ALA A 1 615 ? 13.338 1.611 -16.102 1.00 86.94 615 ALA A N 1
ATOM 4894 C CA . ALA A 1 615 ? 13.313 0.794 -14.890 1.00 86.94 615 ALA A CA 1
ATOM 4895 C C . ALA A 1 615 ? 13.396 -0.707 -15.209 1.00 86.94 615 ALA A C 1
ATOM 4897 O O . ALA A 1 615 ? 14.135 -1.436 -14.541 1.00 86.94 615 ALA A O 1
ATOM 4898 N N . PHE A 1 616 ? 12.696 -1.166 -16.252 1.00 89.31 616 PHE A N 1
ATOM 4899 C CA . PHE A 1 616 ? 12.790 -2.549 -16.719 1.00 89.31 616 PHE A CA 1
ATOM 4900 C C . PHE A 1 616 ? 14.178 -2.866 -17.270 1.00 89.31 616 PHE A C 1
ATOM 4902 O O . PHE A 1 616 ? 14.766 -3.863 -16.868 1.00 89.31 616 PHE A O 1
ATOM 4909 N N . GLU A 1 617 ? 14.765 -1.993 -18.092 1.00 82.38 617 GLU A N 1
ATOM 4910 C CA . GLU A 1 617 ? 16.149 -2.150 -18.554 1.00 82.38 617 GLU A CA 1
ATOM 4911 C C . GLU A 1 617 ? 17.124 -2.177 -17.365 1.00 82.38 617 GLU A C 1
ATOM 4913 O O . GLU A 1 617 ? 18.020 -3.016 -17.302 1.00 82.38 617 GLU A O 1
ATOM 4918 N N . ALA A 1 618 ? 16.962 -1.299 -16.370 1.00 79.31 618 ALA A N 1
ATOM 4919 C CA . ALA A 1 618 ? 17.792 -1.334 -15.165 1.00 79.31 618 ALA A CA 1
ATOM 4920 C C . ALA A 1 618 ? 17.715 -2.689 -14.437 1.00 79.31 618 ALA A C 1
ATOM 4922 O O . ALA A 1 618 ? 18.746 -3.185 -13.971 1.00 79.31 618 ALA A O 1
ATOM 4923 N N . LYS A 1 619 ? 16.520 -3.289 -14.383 1.00 86.00 619 LYS A N 1
ATOM 4924 C CA . LYS A 1 619 ? 16.266 -4.590 -13.762 1.00 86.00 619 LYS A CA 1
ATOM 4925 C C . LYS A 1 619 ? 16.802 -5.766 -14.588 1.00 86.00 619 LYS A C 1
ATOM 4927 O O . LYS A 1 619 ? 17.494 -6.602 -14.012 1.00 86.00 619 LYS A O 1
ATOM 4932 N N . ILE A 1 620 ? 16.560 -5.797 -15.903 1.00 84.00 620 ILE A N 1
ATOM 4933 C CA . ILE A 1 620 ? 17.018 -6.843 -16.843 1.00 84.00 620 ILE A CA 1
ATOM 4934 C C . ILE A 1 620 ? 18.535 -7.032 -16.756 1.00 84.00 620 ILE A C 1
ATOM 4936 O O . ILE A 1 620 ? 19.026 -8.147 -16.623 1.00 84.00 620 ILE A O 1
ATOM 4940 N N . TYR A 1 621 ? 19.283 -5.932 -16.758 1.00 77.81 621 TYR A N 1
ATOM 4941 C CA . TYR A 1 621 ? 20.745 -5.968 -16.696 1.00 77.81 621 TYR A CA 1
ATOM 4942 C C . TYR A 1 621 ? 21.300 -6.031 -15.261 1.00 77.81 621 TYR A C 1
ATOM 4944 O O . TYR A 1 621 ? 22.516 -6.013 -15.081 1.00 77.81 621 TYR A O 1
ATOM 4952 N N . ALA A 1 622 ? 20.441 -6.040 -14.232 1.00 74.75 622 ALA A N 1
ATOM 4953 C CA . ALA A 1 622 ? 20.822 -6.067 -12.814 1.00 74.75 622 ALA A CA 1
ATOM 4954 C C . ALA A 1 622 ? 21.867 -5.005 -12.401 1.00 74.75 622 ALA A C 1
ATOM 4956 O O . ALA A 1 622 ? 22.641 -5.201 -11.465 1.00 74.75 622 ALA A O 1
ATOM 4957 N N . SER A 1 623 ? 21.910 -3.870 -13.100 1.00 72.25 623 SER A N 1
ATOM 4958 C CA . SER A 1 623 ? 22.939 -2.837 -12.917 1.00 72.25 623 SER A CA 1
ATOM 4959 C C . SER A 1 623 ? 22.315 -1.451 -13.088 1.00 72.25 623 SER A C 1
ATOM 4961 O O . SER A 1 623 ? 22.378 -0.888 -14.178 1.00 72.25 623 SER A O 1
ATOM 4963 N N . PRO A 1 624 ? 21.628 -0.888 -12.078 1.00 68.06 624 PRO A N 1
ATOM 4964 C CA . PRO A 1 624 ? 20.974 0.410 -12.225 1.00 68.06 624 PRO A CA 1
ATOM 4965 C C . PRO A 1 624 ? 21.986 1.492 -12.637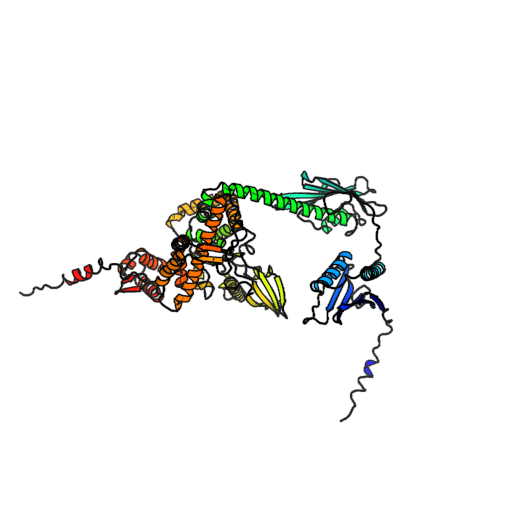 1.00 68.06 624 PRO A C 1
ATOM 4967 O O . PRO A 1 624 ? 22.957 1.761 -11.929 1.00 68.06 624 PRO A O 1
ATOM 4970 N N . LEU A 1 625 ? 21.756 2.107 -13.801 1.00 69.06 625 LEU A N 1
ATOM 4971 C CA . LEU A 1 625 ? 22.653 3.102 -14.389 1.00 69.06 625 LEU A CA 1
ATOM 4972 C C . LEU A 1 625 ? 22.600 4.425 -13.617 1.00 69.06 625 LEU A C 1
ATOM 4974 O O . LEU A 1 625 ? 21.529 4.865 -13.201 1.00 69.06 625 LEU A O 1
ATOM 4978 N N . LYS A 1 626 ? 23.752 5.093 -13.466 1.00 68.75 626 LYS A N 1
ATOM 4979 C CA . LYS A 1 626 ? 23.857 6.401 -12.796 1.00 68.75 626 LYS A CA 1
ATOM 4980 C C . LYS A 1 626 ? 24.834 7.345 -13.467 1.00 68.75 626 LYS A C 1
ATOM 4982 O O . LYS A 1 626 ? 25.749 6.910 -14.165 1.00 68.75 626 LYS A O 1
ATOM 4987 N N . GLY A 1 627 ? 24.649 8.635 -13.182 1.00 72.12 627 GLY A N 1
ATOM 4988 C CA . GLY A 1 627 ? 25.583 9.697 -13.545 1.00 72.12 627 GLY A CA 1
ATOM 4989 C C . GLY A 1 627 ? 25.962 9.653 -15.021 1.00 72.12 627 GLY A C 1
ATOM 4990 O O . GLY A 1 627 ? 25.113 9.492 -15.898 1.00 72.12 627 GLY A O 1
ATOM 4991 N N . ASP A 1 628 ? 27.256 9.750 -15.290 1.00 78.88 628 ASP A N 1
ATOM 4992 C CA . ASP A 1 628 ? 27.791 9.784 -16.648 1.00 78.88 628 ASP A CA 1
ATOM 4993 C C . ASP A 1 628 ? 27.578 8.487 -17.435 1.00 78.88 628 ASP A C 1
ATOM 4995 O O . ASP A 1 628 ? 27.363 8.534 -18.647 1.00 78.88 628 ASP A O 1
ATOM 4999 N N . LYS A 1 629 ? 27.543 7.332 -16.756 1.00 82.50 629 LYS A N 1
ATOM 5000 C CA . LYS A 1 629 ? 27.245 6.036 -17.383 1.00 82.50 629 LYS A CA 1
ATOM 5001 C C . LYS A 1 629 ? 25.820 6.002 -17.940 1.00 82.50 629 LYS A C 1
ATOM 5003 O O . LYS A 1 629 ? 25.615 5.576 -19.075 1.00 82.50 629 LYS A O 1
ATOM 5008 N N . ALA A 1 630 ? 24.852 6.527 -17.182 1.00 78.44 630 ALA A N 1
ATOM 5009 C CA . ALA A 1 630 ? 23.473 6.686 -17.646 1.00 78.44 630 ALA A CA 1
ATOM 5010 C C . ALA A 1 630 ? 23.368 7.680 -18.813 1.00 78.44 630 ALA A C 1
ATOM 5012 O O . ALA A 1 630 ? 22.671 7.398 -19.785 1.00 78.44 630 ALA A O 1
ATOM 5013 N N . ARG A 1 631 ? 24.086 8.813 -18.752 1.00 79.19 631 ARG A N 1
ATOM 5014 C CA . ARG A 1 631 ? 24.098 9.825 -19.827 1.00 79.19 631 ARG A CA 1
ATOM 5015 C C . ARG A 1 631 ? 24.641 9.257 -21.139 1.00 79.19 631 ARG A C 1
ATOM 5017 O O . ARG A 1 631 ? 24.017 9.453 -22.176 1.00 79.19 631 ARG A O 1
ATOM 5024 N N . ILE A 1 632 ? 25.759 8.529 -21.089 1.00 85.38 632 ILE A N 1
ATOM 5025 C CA . ILE A 1 632 ? 26.372 7.911 -22.274 1.00 85.38 632 ILE A CA 1
ATOM 5026 C C . ILE A 1 632 ? 25.471 6.814 -22.848 1.00 85.38 632 ILE A C 1
ATOM 5028 O O . ILE A 1 632 ? 25.229 6.803 -24.052 1.00 85.38 632 ILE A O 1
ATOM 5032 N N . TYR A 1 633 ? 24.929 5.924 -22.010 1.00 85.81 633 TYR A N 1
ATOM 5033 C CA . TYR A 1 633 ? 24.001 4.892 -22.484 1.00 85.81 633 TYR A CA 1
ATOM 5034 C C . TYR A 1 633 ? 22.749 5.503 -23.130 1.00 85.81 633 TYR A C 1
ATOM 5036 O O . TYR A 1 633 ? 22.379 5.116 -24.237 1.00 85.81 633 TYR A O 1
ATOM 5044 N N . LYS A 1 634 ? 22.140 6.507 -22.484 1.00 82.69 634 LYS A N 1
ATOM 5045 C CA . LYS A 1 634 ? 20.966 7.214 -23.008 1.00 82.69 634 LYS A CA 1
ATOM 5046 C C . LYS A 1 634 ? 21.262 7.896 -24.345 1.00 82.69 634 LYS A C 1
ATOM 5048 O O . LYS A 1 634 ? 20.471 7.761 -25.265 1.00 82.69 634 LYS A O 1
ATOM 5053 N N . LEU A 1 635 ? 22.422 8.540 -24.492 1.00 84.88 635 LEU A N 1
ATOM 5054 C CA . LEU A 1 635 ? 22.858 9.129 -25.764 1.00 84.88 635 LEU A CA 1
ATOM 5055 C C . LEU A 1 635 ? 22.921 8.089 -26.896 1.00 84.88 635 LEU A C 1
ATOM 5057 O O . LEU A 1 635 ? 22.398 8.337 -27.981 1.00 84.88 635 LEU A O 1
ATOM 5061 N N . ILE A 1 636 ? 23.549 6.932 -26.650 1.00 85.94 636 ILE A N 1
ATOM 5062 C CA . ILE A 1 636 ? 23.666 5.853 -27.647 1.00 85.94 636 ILE A CA 1
ATOM 5063 C C . ILE A 1 636 ? 22.281 5.307 -28.005 1.00 85.94 636 ILE A C 1
ATOM 5065 O O . ILE A 1 636 ? 21.975 5.090 -29.176 1.00 85.94 636 ILE A O 1
ATOM 5069 N N . ARG A 1 637 ? 21.429 5.106 -26.998 1.00 83.25 637 ARG A N 1
ATOM 5070 C CA . ARG A 1 637 ? 20.074 4.585 -27.170 1.00 83.25 637 ARG A CA 1
ATOM 5071 C C . ARG A 1 637 ? 19.171 5.539 -27.946 1.00 83.25 637 ARG A C 1
ATOM 5073 O O . ARG A 1 637 ? 18.508 5.110 -28.885 1.00 83.25 637 ARG A O 1
ATOM 5080 N N . ASP A 1 638 ? 19.147 6.813 -27.566 1.00 81.94 638 ASP A N 1
ATOM 5081 C CA . ASP A 1 638 ? 18.236 7.817 -28.123 1.00 81.94 638 ASP A CA 1
ATOM 5082 C C . ASP A 1 638 ? 18.610 8.177 -29.575 1.00 81.94 638 ASP A C 1
ATOM 5084 O O . ASP A 1 638 ? 17.750 8.569 -30.360 1.00 81.94 638 ASP A O 1
ATOM 5088 N N . ARG A 1 639 ? 19.873 7.961 -29.978 1.00 82.38 639 ARG A N 1
ATOM 5089 C CA . ARG A 1 639 ? 20.313 8.025 -31.385 1.00 82.38 639 ARG A CA 1
ATOM 5090 C C . ARG A 1 639 ? 19.693 6.934 -32.267 1.00 82.38 639 ARG A C 1
ATOM 5092 O O . ARG A 1 639 ? 19.681 7.088 -33.483 1.00 82.38 639 ARG A O 1
ATOM 5099 N N . GLY A 1 640 ? 19.209 5.834 -31.688 1.00 71.56 640 GLY A N 1
ATOM 5100 C CA . GLY A 1 640 ? 18.485 4.773 -32.395 1.00 71.56 640 GLY A CA 1
ATOM 5101 C C . GLY A 1 640 ? 19.330 3.851 -33.285 1.00 71.56 640 GLY A C 1
ATOM 5102 O O . GLY A 1 640 ? 18.824 2.803 -33.675 1.00 71.56 640 GLY A O 1
ATOM 5103 N N . GLY A 1 641 ? 20.600 4.178 -33.552 1.00 81.25 641 GLY A N 1
ATOM 5104 C CA . GLY A 1 641 ? 21.528 3.416 -34.397 1.00 81.25 641 GLY A CA 1
ATOM 5105 C C . GLY A 1 641 ? 22.984 3.480 -33.905 1.00 81.25 641 GLY A C 1
ATOM 5106 O O . GLY A 1 641 ? 23.229 3.919 -32.780 1.00 81.25 641 GLY A O 1
ATOM 5107 N N . PRO A 1 642 ? 23.967 3.034 -34.712 1.00 86.44 642 PRO A N 1
ATOM 5108 C CA . PRO A 1 642 ? 25.378 3.040 -34.324 1.00 86.44 642 PRO A CA 1
ATOM 5109 C C . PRO A 1 642 ? 25.933 4.457 -34.113 1.00 86.44 642 PRO A C 1
ATOM 5111 O O . PRO A 1 642 ? 25.759 5.329 -34.960 1.00 86.44 642 PRO A O 1
ATOM 5114 N N . VAL A 1 643 ? 26.652 4.672 -33.008 1.00 89.25 643 VAL A N 1
ATOM 5115 C CA . VAL A 1 643 ? 27.243 5.960 -32.606 1.00 89.25 643 VAL A CA 1
ATOM 5116 C C . VAL A 1 643 ? 28.761 5.830 -32.472 1.00 89.25 643 VAL A C 1
ATOM 5118 O O . VAL A 1 643 ? 29.271 4.891 -31.852 1.00 89.25 643 VAL A O 1
ATOM 5121 N N . ARG A 1 644 ? 29.513 6.778 -33.045 1.00 89.50 644 ARG A N 1
ATOM 5122 C CA . ARG A 1 644 ? 30.983 6.813 -32.941 1.00 89.50 644 ARG A CA 1
ATOM 5123 C C . ARG A 1 644 ? 31.427 7.311 -31.562 1.00 89.50 644 ARG A C 1
ATOM 5125 O O . ARG A 1 644 ? 30.861 8.248 -31.012 1.00 89.50 644 ARG A O 1
ATOM 5132 N N . ALA A 1 645 ? 32.528 6.766 -31.047 1.00 88.12 645 ALA A N 1
ATOM 5133 C CA . ALA A 1 645 ? 33.143 7.206 -29.792 1.00 88.12 645 ALA A CA 1
ATOM 5134 C C . ALA A 1 645 ? 33.470 8.711 -29.784 1.00 88.12 645 ALA A C 1
ATOM 5136 O O . ALA A 1 645 ? 33.371 9.349 -28.742 1.00 88.12 645 ALA A O 1
ATOM 5137 N N . ALA A 1 646 ? 33.859 9.264 -30.939 1.00 86.19 646 ALA A N 1
ATOM 5138 C CA . ALA A 1 646 ? 34.129 10.691 -31.112 1.00 86.19 646 ALA A CA 1
ATOM 5139 C C . ALA A 1 646 ? 32.873 11.544 -30.874 1.00 86.19 646 ALA A C 1
ATOM 5141 O O . ALA A 1 646 ? 32.926 12.500 -30.114 1.00 86.19 646 ALA A O 1
ATOM 5142 N N . GLU A 1 647 ? 31.729 11.128 -31.415 1.00 86.75 647 GLU A N 1
ATOM 5143 C CA . GLU A 1 647 ? 30.454 11.831 -31.227 1.00 86.75 647 GLU A CA 1
ATOM 5144 C C . GLU A 1 647 ? 29.975 11.757 -29.776 1.00 86.75 647 GLU A C 1
ATOM 5146 O O . GLU A 1 647 ? 29.389 12.703 -29.258 1.00 86.75 647 GLU A O 1
ATOM 5151 N N . ILE A 1 648 ? 30.257 10.643 -29.092 1.00 88.75 648 ILE A N 1
ATOM 5152 C CA . ILE A 1 648 ? 29.988 10.518 -27.657 1.00 88.75 648 ILE A CA 1
ATOM 5153 C C . ILE A 1 648 ? 30.857 11.509 -26.883 1.00 88.75 648 ILE A C 1
ATOM 5155 O O . ILE A 1 648 ? 30.327 12.225 -26.044 1.00 88.75 648 ILE A O 1
ATOM 5159 N N . LEU A 1 649 ? 32.161 11.574 -27.180 1.00 88.38 649 LEU A N 1
ATOM 5160 C CA . LEU A 1 649 ? 33.109 12.500 -26.546 1.00 88.38 649 LEU A CA 1
ATOM 5161 C C . LEU A 1 649 ? 32.740 13.971 -26.761 1.00 88.38 649 LEU A C 1
ATOM 5163 O O . LEU A 1 649 ? 32.944 14.774 -25.860 1.00 88.38 649 LEU A O 1
ATOM 5167 N N . GLU A 1 650 ? 32.206 14.319 -27.929 1.00 85.50 650 GLU A N 1
ATOM 5168 C CA . GLU A 1 650 ? 31.726 15.673 -28.222 1.00 85.50 650 GLU A CA 1
ATOM 5169 C C . GLU A 1 650 ? 30.426 15.994 -27.476 1.00 85.50 650 GLU A C 1
ATOM 5171 O O . GLU A 1 650 ? 30.242 17.109 -26.992 1.00 85.50 650 GLU A O 1
ATOM 5176 N N . ALA A 1 651 ? 29.534 15.011 -27.341 1.00 83.69 651 ALA A N 1
ATOM 5177 C CA . ALA A 1 651 ? 28.239 15.188 -26.691 1.00 83.69 651 ALA A CA 1
ATOM 5178 C C . ALA A 1 651 ? 28.309 15.198 -25.154 1.00 83.69 651 ALA A C 1
ATOM 5180 O O . ALA A 1 651 ? 27.396 15.706 -24.499 1.00 83.69 651 ALA A O 1
ATOM 5181 N N . VAL A 1 652 ? 29.358 14.625 -24.555 1.00 82.94 652 VAL A N 1
ATOM 5182 C CA . VAL A 1 652 ? 29.510 14.543 -23.096 1.00 82.94 652 VAL A CA 1
ATOM 5183 C C . VAL A 1 652 ? 30.765 15.287 -22.647 1.00 82.94 652 VAL A C 1
ATOM 5185 O O . VAL A 1 652 ? 31.872 14.961 -23.052 1.00 82.94 652 VAL A O 1
ATOM 5188 N N . SER A 1 653 ? 30.612 16.279 -21.764 1.00 80.88 653 SER A N 1
ATOM 5189 C CA . SER A 1 653 ? 31.720 17.079 -21.210 1.00 80.88 653 SER A CA 1
ATOM 5190 C C . SER A 1 653 ? 32.579 16.290 -20.204 1.00 80.88 653 SER A C 1
ATOM 5192 O O . SER A 1 653 ? 32.702 16.671 -19.042 1.00 80.88 653 SER A O 1
ATOM 5194 N N . LEU A 1 654 ? 33.138 15.154 -20.626 1.00 86.12 654 LEU A N 1
ATOM 5195 C CA . LEU A 1 654 ? 33.901 14.216 -19.803 1.00 86.12 654 LEU A CA 1
ATOM 5196 C C . LEU A 1 654 ? 35.269 13.935 -20.416 1.00 86.12 654 LEU A C 1
ATOM 5198 O O . LEU A 1 654 ? 35.478 14.046 -21.622 1.00 86.12 654 LEU A O 1
ATOM 5202 N N . SER A 1 655 ? 36.215 13.511 -19.577 1.00 87.56 655 SER A N 1
ATOM 5203 C CA . SER A 1 655 ? 37.540 13.133 -20.066 1.00 87.56 655 SER A CA 1
ATOM 5204 C C . SER A 1 655 ? 37.461 11.909 -20.984 1.00 87.56 655 SER A C 1
ATOM 5206 O O . SER A 1 655 ? 36.694 10.973 -20.733 1.00 87.56 655 SER A O 1
ATOM 5208 N N . LYS A 1 656 ? 38.334 11.858 -21.999 1.00 89.50 656 LYS A N 1
ATOM 5209 C CA . LYS A 1 656 ? 38.444 10.704 -22.905 1.00 89.50 656 LYS A CA 1
ATOM 5210 C C . LYS A 1 656 ? 38.591 9.388 -22.141 1.00 89.50 656 LYS A C 1
ATOM 5212 O O . LYS A 1 656 ? 37.911 8.415 -22.453 1.00 89.50 656 LYS A O 1
ATOM 5217 N N . LYS A 1 657 ? 39.435 9.372 -21.106 1.00 90.06 657 LYS A N 1
ATOM 5218 C CA . LYS A 1 657 ? 39.650 8.199 -20.251 1.00 90.06 657 LYS A CA 1
ATOM 5219 C C . LYS A 1 657 ? 38.342 7.734 -19.602 1.00 90.06 657 LYS A C 1
ATOM 5221 O O . LYS A 1 657 ? 38.026 6.555 -19.685 1.00 90.06 657 LYS A O 1
ATOM 5226 N N . THR A 1 658 ? 37.573 8.656 -19.025 1.00 88.25 658 THR A N 1
ATOM 5227 C CA . THR A 1 658 ? 36.285 8.362 -18.379 1.00 88.25 658 THR A CA 1
ATOM 5228 C C . THR A 1 658 ? 35.284 7.759 -19.362 1.00 88.25 658 THR A C 1
ATOM 5230 O O . THR A 1 658 ? 34.689 6.728 -19.064 1.00 88.25 658 THR A O 1
ATOM 5233 N N . VAL A 1 659 ? 35.141 8.349 -20.555 1.00 90.00 659 VAL A N 1
ATOM 5234 C CA . VAL A 1 659 ? 34.202 7.858 -21.578 1.00 90.00 659 VAL A CA 1
ATOM 5235 C C . VAL A 1 659 ? 34.553 6.440 -22.026 1.00 90.00 659 VAL A C 1
ATOM 5237 O O . VAL A 1 659 ? 33.677 5.584 -22.067 1.00 90.00 659 VAL A O 1
ATOM 5240 N N . TYR A 1 660 ? 35.825 6.149 -22.313 1.00 91.38 660 TYR A N 1
ATOM 5241 C CA . TYR A 1 660 ? 36.227 4.797 -22.719 1.00 91.38 660 TYR A CA 1
ATOM 5242 C C . TYR A 1 660 ? 36.099 3.764 -21.593 1.00 91.38 660 TYR A C 1
ATOM 5244 O O . TYR A 1 660 ? 35.747 2.621 -21.881 1.00 91.38 660 TYR A O 1
ATOM 5252 N N . THR A 1 661 ? 36.342 4.142 -20.332 1.00 90.69 661 THR A N 1
ATOM 5253 C CA . THR A 1 661 ? 36.060 3.265 -19.184 1.00 90.69 661 THR A CA 1
ATOM 5254 C C . THR A 1 661 ? 34.572 2.932 -19.118 1.00 90.69 661 THR A C 1
ATOM 5256 O O . THR A 1 661 ? 34.215 1.761 -19.076 1.00 90.69 661 THR A O 1
ATOM 5259 N N . ILE A 1 662 ? 33.707 3.944 -19.214 1.00 90.31 662 ILE A N 1
ATOM 5260 C CA . ILE A 1 662 ? 32.251 3.766 -19.199 1.00 90.31 662 ILE A CA 1
ATOM 5261 C C . ILE A 1 662 ? 31.777 2.890 -20.365 1.00 90.31 662 ILE A C 1
ATOM 5263 O O . ILE A 1 662 ? 30.964 1.994 -20.165 1.00 90.31 662 ILE A O 1
ATOM 5267 N N . LEU A 1 663 ? 32.284 3.120 -21.578 1.00 91.06 663 LEU A N 1
ATOM 5268 C CA . LEU A 1 663 ? 31.930 2.316 -22.749 1.00 91.06 663 LEU A CA 1
ATOM 5269 C C . LEU A 1 663 ? 32.346 0.854 -22.583 1.00 91.06 663 LEU A C 1
ATOM 5271 O O . LEU A 1 663 ? 31.585 -0.032 -22.956 1.00 91.06 663 LEU A O 1
ATOM 5275 N N . ARG A 1 664 ? 33.523 0.597 -22.000 1.00 89.44 664 ARG A N 1
ATOM 5276 C CA . ARG A 1 664 ? 33.958 -0.766 -21.681 1.00 89.44 664 ARG A CA 1
ATOM 5277 C C . ARG A 1 664 ? 33.028 -1.413 -20.661 1.00 89.44 664 ARG A C 1
ATOM 5279 O O . ARG A 1 664 ? 32.567 -2.515 -20.902 1.00 89.44 664 ARG A O 1
ATOM 5286 N N . GLU A 1 665 ? 32.683 -0.715 -19.583 1.00 85.69 665 GLU A N 1
ATOM 5287 C CA . GLU A 1 665 ? 31.743 -1.254 -18.599 1.00 85.69 665 GLU A CA 1
ATOM 5288 C C . GLU A 1 665 ? 30.359 -1.545 -19.202 1.00 85.69 665 GLU A C 1
ATOM 5290 O O . GLU A 1 665 ? 29.738 -2.540 -18.851 1.00 85.69 665 GLU A O 1
ATOM 5295 N N . LEU A 1 666 ? 29.856 -0.690 -20.100 1.00 87.12 666 LEU A N 1
ATOM 5296 C CA . LEU A 1 666 ? 28.576 -0.912 -20.782 1.00 87.12 666 LEU A CA 1
ATOM 5297 C C . LEU A 1 666 ? 28.631 -2.098 -21.761 1.00 87.12 666 LEU A C 1
ATOM 5299 O O . LEU A 1 666 ? 27.619 -2.778 -21.931 1.00 87.12 666 LEU A O 1
ATOM 5303 N N . LEU A 1 667 ? 29.785 -2.338 -22.396 1.00 86.81 667 LEU A N 1
ATOM 5304 C CA . LEU A 1 667 ? 30.037 -3.533 -23.209 1.00 86.81 667 LEU A CA 1
ATOM 5305 C C . LEU A 1 667 ? 30.085 -4.793 -22.340 1.00 86.81 667 LEU A C 1
ATOM 5307 O O . LEU A 1 667 ? 29.435 -5.778 -22.673 1.00 86.81 667 LEU A O 1
ATOM 5311 N N . ASP A 1 668 ? 30.818 -4.749 -21.225 1.00 81.75 668 ASP A N 1
ATOM 5312 C CA . ASP A 1 668 ? 30.953 -5.871 -20.289 1.00 81.75 668 ASP A CA 1
ATOM 5313 C C . ASP A 1 668 ? 29.594 -6.245 -19.664 1.00 81.75 668 ASP A C 1
ATOM 5315 O O . ASP A 1 668 ? 29.322 -7.414 -19.396 1.00 81.75 668 ASP A O 1
ATOM 5319 N N . GLU A 1 669 ? 28.712 -5.259 -19.468 1.00 77.44 669 GLU A N 1
ATOM 5320 C CA . GLU A 1 669 ? 27.321 -5.454 -19.036 1.00 77.44 669 GLU A CA 1
ATOM 5321 C C . GLU A 1 669 ? 26.381 -5.935 -20.157 1.00 77.44 669 GLU A C 1
ATOM 5323 O O . GLU A 1 669 ? 25.223 -6.244 -19.882 1.00 77.44 669 GLU A O 1
ATOM 5328 N N . GLY A 1 670 ? 26.830 -5.963 -21.417 1.00 75.81 670 GLY A N 1
ATOM 5329 C CA . GLY A 1 670 ? 26.007 -6.322 -22.578 1.00 75.81 670 GLY A CA 1
ATOM 5330 C C . GLY A 1 670 ? 24.944 -5.282 -22.956 1.00 75.81 670 GLY A C 1
ATOM 5331 O O . GLY A 1 670 ? 24.093 -5.549 -23.801 1.00 75.81 670 GLY A O 1
ATOM 5332 N N . ARG A 1 671 ? 24.979 -4.084 -22.357 1.00 80.38 671 ARG A N 1
ATOM 5333 C CA . ARG A 1 671 ? 24.020 -2.991 -22.619 1.00 80.38 671 ARG A CA 1
ATOM 5334 C C . ARG A 1 671 ? 24.223 -2.339 -23.977 1.00 80.38 671 ARG A C 1
ATOM 5336 O O . ARG A 1 671 ? 23.294 -1.771 -24.548 1.00 80.38 671 ARG A O 1
ATOM 5343 N N . ILE A 1 672 ? 25.454 -2.375 -24.466 1.00 85.25 672 ILE A N 1
ATOM 5344 C CA . ILE A 1 672 ? 25.824 -1.946 -25.809 1.00 85.25 672 ILE A CA 1
ATOM 5345 C C . ILE A 1 672 ? 26.664 -3.041 -26.455 1.00 85.25 672 ILE A C 1
ATOM 5347 O O . ILE A 1 672 ? 27.272 -3.861 -25.774 1.00 85.25 672 ILE A O 1
ATOM 5351 N N . ILE A 1 673 ? 26.725 -3.018 -27.776 1.00 85.44 673 ILE A N 1
ATOM 5352 C CA . ILE A 1 673 ? 27.579 -3.869 -28.594 1.00 85.44 673 ILE A CA 1
ATOM 5353 C C . ILE A 1 673 ? 28.481 -3.000 -29.459 1.00 85.44 673 ILE A C 1
ATOM 5355 O O . ILE A 1 673 ? 28.143 -1.868 -29.821 1.00 85.44 673 ILE A O 1
ATOM 5359 N N . GLN A 1 674 ? 29.653 -3.530 -29.793 1.00 88.31 674 GLN A N 1
ATOM 5360 C CA . GLN A 1 674 ? 30.580 -2.869 -30.695 1.00 88.31 674 GLN A CA 1
ATOM 5361 C C . GLN A 1 674 ? 30.274 -3.286 -32.139 1.00 88.31 674 GLN A C 1
ATOM 5363 O O . GLN A 1 674 ? 30.513 -4.427 -32.518 1.00 88.31 674 GLN A O 1
ATOM 5368 N N . CYS A 1 675 ? 29.773 -2.356 -32.956 1.00 85.62 675 CYS A N 1
ATOM 5369 C CA . CYS A 1 675 ? 29.466 -2.610 -34.373 1.00 85.62 675 CYS A CA 1
ATOM 5370 C C . CYS A 1 675 ? 30.704 -2.500 -35.281 1.00 85.62 675 CYS A C 1
ATOM 5372 O O . CYS A 1 675 ? 30.668 -2.869 -36.451 1.00 85.62 675 CYS A O 1
ATOM 5374 N N . GLY A 1 676 ? 31.792 -1.931 -34.758 1.00 83.50 676 GLY A N 1
ATOM 5375 C CA . GLY A 1 676 ? 33.055 -1.701 -35.452 1.00 83.50 676 GLY A CA 1
ATOM 5376 C C . GLY A 1 676 ? 34.026 -0.925 -34.562 1.00 83.50 676 GLY A C 1
ATOM 5377 O O . GLY A 1 676 ? 33.667 -0.487 -33.466 1.00 83.50 676 GLY A O 1
ATOM 5378 N N . ARG A 1 677 ? 35.275 -0.735 -35.007 1.00 84.38 677 ARG A N 1
ATOM 5379 C CA . ARG A 1 677 ? 36.307 -0.064 -34.194 1.00 84.38 677 ARG A CA 1
ATOM 5380 C C . ARG A 1 677 ? 35.856 1.349 -33.798 1.00 84.38 677 ARG A C 1
ATOM 5382 O O . ARG A 1 677 ? 35.786 2.238 -34.640 1.00 84.38 677 ARG A O 1
ATOM 5389 N N . GLY A 1 678 ? 35.587 1.539 -32.505 1.00 85.50 678 GLY A N 1
ATOM 5390 C CA . GLY A 1 678 ? 35.112 2.809 -31.945 1.00 85.50 678 GLY A CA 1
ATOM 5391 C C . GLY A 1 678 ? 33.663 3.173 -32.292 1.00 85.50 678 GLY A C 1
ATOM 5392 O O . GLY A 1 678 ? 33.328 4.351 -32.216 1.00 85.50 678 GLY A O 1
ATOM 5393 N N . ILE A 1 679 ? 32.826 2.205 -32.681 1.00 89.94 679 ILE A N 1
ATOM 5394 C CA . ILE A 1 679 ? 31.403 2.397 -32.995 1.00 89.94 679 ILE A CA 1
ATOM 5395 C C . ILE A 1 679 ? 30.574 1.487 -32.091 1.00 89.94 679 ILE A C 1
ATOM 5397 O O . ILE A 1 679 ? 30.815 0.280 -32.045 1.00 89.94 679 ILE A O 1
ATOM 5401 N N . TYR A 1 680 ? 29.591 2.061 -31.405 1.00 90.62 680 TYR A N 1
ATOM 5402 C CA . TYR A 1 680 ? 28.775 1.372 -30.411 1.00 90.62 680 TYR A CA 1
ATOM 5403 C C . TYR A 1 680 ? 27.290 1.546 -30.712 1.00 90.62 680 TYR A C 1
ATOM 5405 O O . TYR A 1 680 ? 26.873 2.614 -31.147 1.00 90.62 680 TYR A O 1
ATOM 5413 N N . ALA A 1 681 ? 26.487 0.520 -30.459 1.00 86.94 681 ALA A N 1
ATOM 5414 C CA . ALA A 1 681 ? 25.030 0.590 -30.546 1.00 86.94 681 ALA A CA 1
ATOM 5415 C C . ALA A 1 681 ? 24.392 -0.234 -29.426 1.00 86.94 681 ALA A C 1
ATOM 5417 O O . ALA A 1 681 ? 25.055 -1.057 -28.803 1.00 86.94 681 ALA A O 1
ATOM 5418 N N . VAL A 1 682 ? 23.097 -0.051 -29.194 1.00 83.88 682 VAL A N 1
ATOM 5419 C CA . VAL A 1 682 ? 22.298 -0.984 -28.380 1.00 83.88 682 VAL A CA 1
ATOM 5420 C C . VAL A 1 682 ? 22.173 -2.329 -29.133 1.00 83.88 682 VAL A C 1
ATOM 5422 O O . VAL A 1 682 ? 22.190 -2.316 -30.373 1.00 83.88 682 VAL A O 1
ATOM 5425 N N . PRO A 1 683 ? 22.069 -3.488 -28.446 1.00 78.44 683 PRO A N 1
ATOM 5426 C CA . PRO A 1 683 ? 21.818 -4.779 -29.089 1.00 78.44 683 PRO A CA 1
ATOM 5427 C C . PRO A 1 683 ? 20.730 -4.725 -30.177 1.00 78.44 683 PRO A C 1
ATOM 5429 O O . PRO A 1 683 ? 19.729 -4.022 -30.050 1.00 78.44 683 PRO A O 1
ATOM 5432 N N . GLY A 1 684 ? 20.968 -5.410 -31.301 1.00 72.69 684 GLY A N 1
ATOM 5433 C CA . GLY A 1 684 ? 20.054 -5.430 -32.454 1.00 72.69 684 GLY A CA 1
ATOM 5434 C C . GLY A 1 684 ? 20.077 -4.184 -33.356 1.00 72.69 684 GLY A C 1
ATOM 5435 O O . GLY A 1 684 ? 19.394 -4.164 -34.378 1.00 72.69 684 GLY A O 1
ATOM 5436 N N . LYS A 1 685 ? 20.870 -3.147 -33.041 1.00 81.25 685 LYS A N 1
ATOM 5437 C CA . LYS A 1 685 ? 20.915 -1.887 -33.817 1.00 81.25 685 LYS A CA 1
ATOM 5438 C C . LYS A 1 685 ? 22.143 -1.700 -34.711 1.00 81.25 685 LYS A C 1
ATOM 5440 O O . LYS A 1 685 ? 22.218 -0.701 -35.419 1.00 81.25 685 LYS A O 1
ATOM 5445 N N . CYS A 1 686 ? 23.069 -2.661 -34.763 1.00 76.25 686 CYS A N 1
ATOM 5446 C CA . CYS A 1 686 ? 24.250 -2.559 -35.635 1.00 76.25 686 CYS A CA 1
ATOM 5447 C C . CYS A 1 686 ? 23.942 -2.613 -37.142 1.00 76.25 686 CYS A C 1
ATOM 5449 O O . CYS A 1 686 ? 24.721 -2.080 -37.926 1.00 76.25 686 CYS A O 1
ATOM 5451 N N . GLY A 1 687 ? 22.832 -3.241 -37.550 1.00 61.78 687 GLY A N 1
ATOM 5452 C CA . GLY A 1 687 ? 22.427 -3.363 -38.959 1.00 61.78 687 GLY A CA 1
ATOM 5453 C C . GLY A 1 687 ? 21.669 -2.153 -39.520 1.00 61.78 687 GLY A C 1
ATOM 5454 O O . GLY A 1 687 ? 21.347 -2.135 -40.705 1.00 61.78 687 GLY A O 1
ATOM 5455 N N . GLN A 1 688 ? 21.365 -1.147 -38.692 1.00 61.44 688 GLN A N 1
ATOM 5456 C CA . GLN A 1 688 ? 20.729 0.091 -39.144 1.00 61.44 688 GLN A CA 1
ATOM 5457 C C . GLN A 1 688 ? 21.780 1.005 -39.784 1.00 61.44 688 GLN A C 1
ATOM 5459 O O . GLN A 1 688 ? 22.917 1.080 -39.323 1.00 61.44 688 GLN A O 1
ATOM 5464 N N . SER A 1 689 ? 21.420 1.628 -40.904 1.00 48.56 689 SER A N 1
ATOM 5465 C CA . SER A 1 689 ? 22.358 2.026 -41.950 1.00 48.56 689 SER A CA 1
ATOM 5466 C C . SER A 1 689 ? 23.558 2.861 -41.466 1.00 48.56 689 SER A C 1
ATOM 5468 O O . SER A 1 689 ? 23.453 4.059 -41.207 1.00 48.56 689 SER A O 1
ATOM 5470 N N . ILE A 1 690 ? 24.742 2.240 -41.499 1.00 47.00 690 ILE A N 1
ATOM 5471 C CA . ILE A 1 690 ? 26.075 2.876 -41.472 1.00 47.00 690 ILE A CA 1
ATOM 5472 C C . ILE A 1 690 ? 26.343 3.604 -42.819 1.00 47.00 690 ILE A C 1
ATOM 5474 O O . ILE A 1 690 ? 27.472 3.957 -43.148 1.00 47.00 690 ILE A O 1
ATOM 5478 N N . THR A 1 691 ? 25.324 3.838 -43.653 1.00 44.66 691 THR A N 1
ATOM 5479 C CA . THR A 1 691 ? 25.483 4.441 -44.988 1.00 44.66 691 THR A CA 1
ATOM 5480 C C . THR A 1 691 ? 25.936 5.896 -44.926 1.00 44.66 691 THR A C 1
ATOM 5482 O O . THR A 1 691 ? 26.667 6.324 -45.812 1.00 44.66 691 THR A O 1
ATOM 5485 N N . ASN A 1 692 ? 25.643 6.628 -43.846 1.00 45.22 692 ASN A N 1
ATOM 5486 C CA . ASN A 1 692 ? 26.178 7.984 -43.668 1.00 45.22 692 ASN A CA 1
ATOM 5487 C C . ASN A 1 692 ? 27.665 8.006 -43.268 1.00 45.22 692 ASN A C 1
ATOM 5489 O O . ASN A 1 692 ? 28.308 9.043 -43.373 1.00 45.22 692 ASN A O 1
ATOM 5493 N N . TYR A 1 693 ? 28.236 6.875 -42.835 1.00 44.22 693 TYR A N 1
ATOM 5494 C CA . TYR A 1 693 ? 29.557 6.838 -42.197 1.00 44.22 693 TYR A CA 1
ATOM 5495 C C . TYR A 1 693 ? 30.595 5.966 -42.908 1.00 44.22 693 TYR A C 1
ATOM 5497 O O . TYR A 1 693 ? 31.785 6.112 -42.620 1.00 44.22 693 TYR A O 1
ATOM 5505 N N . MET A 1 694 ? 30.190 5.065 -43.811 1.00 39.28 694 MET A N 1
ATOM 5506 C CA . MET A 1 694 ? 31.136 4.309 -44.646 1.00 39.28 694 MET A CA 1
ATOM 5507 C C . MET A 1 694 ? 31.670 5.129 -45.833 1.00 39.28 694 MET A C 1
ATOM 5509 O O . MET A 1 694 ? 32.811 4.913 -46.241 1.00 39.28 694 MET A O 1
ATOM 5513 N N . ASN A 1 695 ? 30.931 6.144 -46.298 1.00 41.19 695 ASN A N 1
ATOM 5514 C CA . ASN A 1 695 ? 31.363 7.007 -47.407 1.00 41.19 695 ASN A CA 1
ATOM 5515 C C . ASN A 1 695 ? 32.515 7.965 -47.029 1.00 41.19 695 ASN A C 1
ATOM 5517 O O . ASN A 1 695 ? 33.314 8.331 -47.886 1.00 41.19 695 ASN A O 1
ATOM 5521 N N . GLU A 1 696 ? 32.695 8.310 -45.747 1.00 42.38 696 GLU A N 1
ATOM 5522 C CA . GLU A 1 696 ? 33.823 9.154 -45.304 1.00 42.38 696 GLU A CA 1
ATOM 5523 C C . GLU A 1 696 ? 35.180 8.433 -45.345 1.00 42.38 696 GLU A C 1
ATOM 5525 O O . GLU A 1 696 ? 36.215 9.068 -45.541 1.00 42.38 696 GLU A O 1
ATOM 5530 N N . LYS A 1 697 ? 35.206 7.102 -45.179 1.00 41.94 697 LYS A N 1
ATOM 5531 C CA . LYS A 1 697 ? 36.458 6.333 -45.287 1.00 41.94 697 LYS A CA 1
ATOM 5532 C C . LYS A 1 697 ? 36.843 6.015 -46.729 1.00 41.94 697 LYS A C 1
ATOM 5534 O O . LYS A 1 697 ? 38.028 5.830 -46.980 1.00 41.94 697 LYS A O 1
ATOM 5539 N N . GLN A 1 698 ? 35.887 5.980 -47.659 1.00 40.47 698 GLN A N 1
ATOM 5540 C CA . GLN A 1 698 ? 36.191 5.836 -49.086 1.00 40.47 698 GLN A CA 1
ATOM 5541 C C . GLN A 1 698 ? 36.612 7.170 -49.723 1.00 40.47 698 GLN A C 1
ATOM 5543 O O . GLN A 1 698 ? 37.574 7.177 -50.484 1.00 40.47 698 GLN A O 1
ATOM 5548 N N . ASN A 1 699 ? 36.030 8.307 -49.316 1.00 39.41 699 ASN A N 1
ATOM 5549 C CA . ASN A 1 699 ? 36.443 9.620 -49.835 1.00 39.41 699 ASN A CA 1
ATOM 5550 C C . ASN A 1 699 ? 37.829 10.075 -49.336 1.00 39.41 699 ASN A C 1
ATOM 5552 O O . ASN A 1 699 ? 38.578 10.680 -50.096 1.00 39.41 699 ASN A O 1
ATOM 5556 N N . ASN A 1 700 ? 38.228 9.722 -48.106 1.00 39.72 700 ASN A N 1
ATOM 5557 C CA . ASN A 1 700 ? 39.562 10.067 -47.586 1.00 39.72 700 ASN A CA 1
ATOM 5558 C C . ASN A 1 700 ? 40.681 9.108 -48.037 1.00 39.72 700 ASN A C 1
ATOM 5560 O O . ASN A 1 700 ? 41.853 9.412 -47.835 1.00 39.72 700 ASN A O 1
ATOM 5564 N N . ALA A 1 701 ? 40.346 7.965 -48.644 1.00 40.00 701 ALA A N 1
ATOM 5565 C CA . ALA A 1 701 ? 41.323 7.043 -49.231 1.00 40.00 701 ALA A CA 1
ATOM 5566 C C . ALA A 1 701 ? 41.552 7.284 -50.738 1.00 40.00 701 ALA A C 1
ATOM 5568 O O . ALA A 1 701 ? 42.506 6.746 -51.290 1.00 40.00 701 ALA A O 1
ATOM 5569 N N . GLN A 1 702 ? 40.719 8.103 -51.395 1.00 38.75 702 GLN A N 1
ATOM 5570 C CA . GLN A 1 702 ? 40.855 8.467 -52.815 1.00 38.75 702 GLN A CA 1
ATOM 5571 C C . GLN A 1 702 ? 41.464 9.863 -53.061 1.00 38.75 702 GLN A C 1
ATOM 5573 O O . GLN A 1 702 ? 41.663 10.232 -54.211 1.00 38.75 702 GLN A O 1
ATOM 5578 N N . GLN A 1 703 ? 41.821 10.622 -52.016 1.00 37.28 703 GLN A N 1
ATOM 5579 C CA . GLN A 1 703 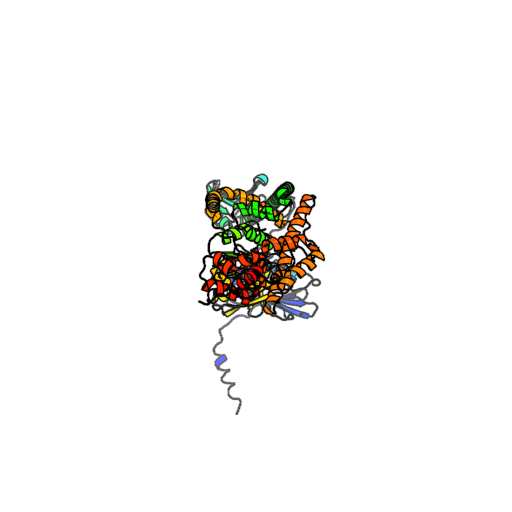? 42.517 11.922 -52.136 1.00 37.28 703 GLN A CA 1
ATOM 5580 C C . GLN A 1 703 ? 43.995 11.894 -51.697 1.00 37.28 703 GLN A C 1
ATOM 5582 O O . GLN A 1 703 ? 44.582 12.931 -51.400 1.00 37.28 703 GLN A O 1
ATOM 5587 N N . GLY A 1 704 ? 44.624 10.718 -51.665 1.00 36.50 704 GLY A N 1
ATOM 5588 C CA . GLY A 1 704 ? 46.041 10.577 -51.327 1.00 36.50 704 GLY A CA 1
ATOM 5589 C C . GLY A 1 704 ? 46.755 9.618 -52.266 1.00 36.50 704 GLY A C 1
ATOM 5590 O O . GLY A 1 704 ? 47.031 8.489 -51.871 1.00 36.50 704 GLY A O 1
ATOM 5591 N N . GLY A 1 705 ? 47.039 10.044 -53.499 1.00 38.09 705 GLY A N 1
ATOM 5592 C CA . GLY A 1 705 ? 47.812 9.217 -54.427 1.00 38.09 705 GLY A CA 1
ATOM 5593 C C . GLY A 1 705 ? 47.883 9.711 -55.868 1.00 38.09 705 GLY A C 1
ATOM 5594 O O . GLY A 1 705 ? 47.421 9.001 -56.744 1.00 38.09 705 GLY A O 1
ATOM 5595 N N . GLU A 1 706 ? 48.477 10.880 -56.093 1.00 31.64 706 GLU A N 1
ATOM 5596 C CA . GLU A 1 706 ? 49.170 11.311 -57.326 1.00 31.64 706 GLU A CA 1
ATOM 5597 C C . GLU A 1 706 ? 49.981 12.545 -56.870 1.00 31.64 706 GLU A C 1
ATOM 5599 O O . GLU A 1 706 ? 49.404 13.525 -56.417 1.00 31.64 706 GLU A O 1
ATOM 5604 N N . GLY A 1 707 ? 51.305 12.548 -56.717 1.00 32.22 707 GLY A N 1
ATOM 5605 C CA . GLY A 1 707 ? 52.330 11.850 -57.475 1.00 32.22 707 GLY A CA 1
ATOM 5606 C C . GLY A 1 707 ? 52.916 12.836 -58.477 1.00 32.22 707 GLY A C 1
ATOM 5607 O O . GLY A 1 707 ? 52.490 12.819 -59.616 1.00 32.22 707 GLY A O 1
ATOM 5608 N N . ASP A 1 708 ? 53.853 13.688 -58.045 1.00 27.98 708 ASP A N 1
ATOM 5609 C CA . ASP A 1 708 ? 54.790 14.344 -58.963 1.00 27.98 708 ASP A CA 1
ATOM 5610 C C . ASP A 1 708 ? 56.085 14.748 -58.239 1.00 27.98 708 ASP A C 1
ATOM 5612 O O . ASP A 1 708 ? 56.159 15.707 -57.472 1.00 27.98 708 ASP A O 1
ATOM 5616 N N . GLY A 1 709 ? 57.124 13.957 -58.485 1.00 28.64 709 GLY A N 1
ATOM 5617 C CA . GLY A 1 709 ? 58.460 14.459 -58.799 1.00 28.64 709 GLY A CA 1
ATOM 5618 C C . GLY A 1 709 ? 58.883 13.792 -60.120 1.00 28.64 709 GLY A C 1
ATOM 5619 O O . GLY A 1 709 ? 58.271 12.775 -60.460 1.00 28.64 709 GLY A O 1
ATOM 5620 N N . PRO A 1 710 ? 59.921 14.251 -60.850 1.00 34.47 710 PRO A N 1
ATOM 5621 C CA . PRO A 1 710 ? 60.961 15.204 -60.447 1.00 34.47 710 PRO A CA 1
ATOM 5622 C C . PRO A 1 710 ? 61.283 16.311 -61.486 1.00 34.47 710 PRO A C 1
ATOM 5624 O O . PRO A 1 710 ? 61.087 16.133 -62.687 1.00 34.47 710 PRO A O 1
ATOM 5627 N N . GLN A 1 711 ? 61.910 17.397 -61.021 1.00 32.53 711 GLN A N 1
ATOM 5628 C CA . GLN A 1 711 ? 63.039 18.075 -61.679 1.00 32.53 711 GLN A CA 1
ATOM 5629 C C . GLN A 1 711 ? 63.907 18.756 -60.623 1.00 32.53 711 GLN A C 1
ATOM 5631 O O . GLN A 1 711 ? 63.322 19.353 -59.691 1.00 32.53 711 GLN A O 1
#